Protein AF-A0A957DV00-F1 (afdb_monomer)

Structure (mmCIF, N/CA/C/O backbone):
data_AF-A0A957DV00-F1
#
_entry.id   AF-A0A957DV00-F1
#
loop_
_atom_site.group_PDB
_atom_site.id
_atom_site.type_symbol
_atom_site.label_atom_id
_atom_site.label_alt_id
_atom_site.label_comp_id
_atom_site.label_asym_id
_atom_site.label_entity_id
_atom_site.label_seq_id
_atom_site.pdbx_PDB_ins_code
_atom_site.Cartn_x
_atom_site.Cartn_y
_atom_site.Cartn_z
_atom_site.occupancy
_atom_site.B_iso_or_equiv
_atom_site.auth_seq_id
_atom_site.auth_comp_id
_atom_site.auth_asym_id
_atom_site.auth_atom_id
_atom_site.pdbx_PDB_model_num
ATOM 1 N N . MET A 1 1 ? 14.519 -19.659 -16.130 1.00 46.91 1 MET A N 1
ATOM 2 C CA . MET A 1 1 ? 13.467 -18.635 -16.308 1.00 46.91 1 MET A CA 1
ATOM 3 C C . MET A 1 1 ? 12.427 -19.235 -17.236 1.00 46.91 1 MET A C 1
ATOM 5 O O . MET A 1 1 ? 12.830 -19.784 -18.253 1.00 46.91 1 MET A O 1
ATOM 9 N N . ASN A 1 2 ? 11.148 -19.237 -16.856 1.00 42.72 2 ASN A N 1
ATOM 10 C CA . ASN A 1 2 ? 10.082 -19.739 -17.728 1.00 42.72 2 ASN A CA 1
ATOM 11 C C . ASN A 1 2 ? 9.889 -18.747 -18.874 1.00 42.72 2 ASN A C 1
ATOM 13 O O . ASN A 1 2 ? 9.497 -17.614 -18.618 1.00 42.72 2 ASN A O 1
ATOM 17 N N . ALA A 1 3 ? 10.153 -19.181 -20.106 1.00 54.38 3 ALA A N 1
ATOM 18 C CA . ALA A 1 3 ? 9.879 -18.407 -21.319 1.00 54.38 3 ALA A CA 1
ATOM 19 C C . ALA A 1 3 ? 8.368 -18.190 -21.571 1.00 54.38 3 ALA A C 1
ATOM 21 O O . ALA A 1 3 ? 8.010 -17.445 -22.472 1.00 54.38 3 ALA A O 1
ATOM 22 N N . ASP A 1 4 ? 7.506 -18.803 -20.750 1.00 69.94 4 ASP A N 1
ATOM 23 C CA . ASP A 1 4 ? 6.040 -18.755 -20.848 1.00 69.94 4 ASP A CA 1
ATOM 24 C C . ASP A 1 4 ? 5.375 -17.894 -19.752 1.00 69.94 4 ASP A C 1
ATOM 26 O O . ASP A 1 4 ? 4.168 -17.994 -19.526 1.00 69.94 4 ASP A O 1
ATOM 30 N N . ALA A 1 5 ? 6.133 -17.090 -18.997 1.00 83.44 5 ALA A N 1
ATOM 31 C CA . ALA A 1 5 ? 5.525 -16.219 -17.989 1.00 83.44 5 ALA A CA 1
ATOM 32 C C . ALA A 1 5 ? 4.692 -15.110 -18.671 1.00 83.44 5 ALA A C 1
ATOM 34 O O . ALA A 1 5 ? 5.148 -14.525 -19.650 1.00 83.44 5 ALA A O 1
ATOM 35 N N . PRO A 1 6 ? 3.485 -14.774 -18.185 1.00 94.06 6 PRO A N 1
ATOM 36 C CA . PRO A 1 6 ? 2.673 -13.737 -18.813 1.00 94.06 6 PRO A CA 1
ATOM 37 C C . PRO A 1 6 ? 3.216 -12.334 -18.498 1.00 94.06 6 PRO A C 1
ATOM 39 O O . PRO A 1 6 ? 3.710 -12.073 -17.398 1.00 94.06 6 PRO A O 1
ATOM 42 N N . TYR A 1 7 ? 3.084 -11.397 -19.441 1.00 97.19 7 TYR A N 1
ATOM 43 C CA . TYR A 1 7 ? 3.439 -9.985 -19.221 1.00 97.19 7 TYR A CA 1
ATOM 44 C C . TYR A 1 7 ? 2.451 -9.237 -18.327 1.00 97.19 7 TYR A C 1
ATOM 46 O O . TYR A 1 7 ? 2.812 -8.242 -17.700 1.00 97.19 7 TYR A O 1
ATOM 54 N N . THR A 1 8 ? 1.210 -9.709 -18.255 1.00 97.62 8 THR A N 1
ATOM 55 C CA . THR A 1 8 ? 0.157 -9.126 -17.427 1.00 97.62 8 THR A CA 1
ATOM 56 C C . THR A 1 8 ? -0.581 -10.214 -16.660 1.00 97.62 8 THR A C 1
ATOM 58 O O . THR A 1 8 ? -0.723 -11.337 -17.139 1.00 97.62 8 THR A O 1
ATOM 61 N N . LEU A 1 9 ? -1.045 -9.890 -15.454 1.00 96.94 9 LEU A N 1
ATOM 62 C CA . LEU A 1 9 ? -1.799 -10.814 -14.612 1.00 96.94 9 LEU A CA 1
ATOM 63 C C . LEU A 1 9 ? -2.947 -10.069 -13.904 1.00 96.94 9 LEU A C 1
ATOM 65 O O . LEU A 1 9 ? -2.676 -9.213 -13.057 1.00 96.94 9 LEU A O 1
ATOM 69 N N . PRO A 1 10 ? -4.224 -10.338 -14.241 1.00 96.94 10 PRO A N 1
ATOM 70 C CA . PRO A 1 10 ? -5.378 -9.743 -13.561 1.00 96.94 10 PRO A CA 1
ATOM 71 C C . PRO A 1 10 ? -5.422 -10.106 -12.076 1.00 96.94 10 PRO A C 1
ATOM 73 O O . PRO A 1 10 ? -5.087 -11.236 -11.724 1.00 96.94 10 PRO A O 1
ATOM 76 N N . PHE A 1 11 ? -5.911 -9.215 -11.203 1.00 96.31 11 PHE A N 1
ATOM 77 C CA . PHE A 1 11 ? -5.972 -9.492 -9.754 1.00 96.31 11 PHE A CA 1
ATOM 78 C C . PHE A 1 11 ? -6.722 -10.789 -9.419 1.00 96.31 11 PHE A C 1
ATOM 80 O O . PHE A 1 11 ? -6.305 -11.538 -8.539 1.00 96.31 11 PHE A O 1
ATOM 87 N N . SER A 1 12 ? -7.769 -11.116 -10.180 1.00 93.38 12 SER A N 1
ATOM 88 C CA . SER A 1 12 ? -8.553 -12.350 -10.038 1.00 93.38 12 SER A CA 1
ATOM 89 C C . SER A 1 12 ? -7.800 -13.637 -10.414 1.00 93.38 12 SER A C 1
ATOM 91 O O . SER A 1 12 ? -8.317 -14.734 -10.220 1.00 93.38 12 SER A O 1
ATOM 93 N N . GLN A 1 13 ? -6.597 -13.536 -10.978 1.00 94.31 13 GLN A N 1
ATOM 94 C CA . GLN A 1 13 ? -5.758 -14.674 -11.368 1.00 94.31 13 GLN A CA 1
ATOM 95 C C . GLN A 1 13 ? -4.479 -14.781 -10.532 1.00 94.31 13 GLN A C 1
ATOM 97 O O . GLN A 1 13 ? -3.844 -15.830 -10.543 1.00 94.31 13 GLN A O 1
ATOM 102 N N . ILE A 1 14 ? -4.136 -13.745 -9.762 1.00 94.50 14 ILE A N 1
ATOM 103 C CA . ILE A 1 14 ? -2.966 -13.741 -8.880 1.00 94.50 14 ILE A CA 1
ATOM 104 C C . ILE A 1 14 ? -3.151 -14.773 -7.762 1.00 94.50 14 ILE A C 1
ATOM 106 O O . ILE A 1 14 ? -4.234 -14.908 -7.186 1.00 94.50 14 ILE A O 1
ATOM 110 N N . ARG A 1 15 ? -2.093 -15.521 -7.457 1.00 90.44 15 ARG A N 1
ATOM 111 C CA . ARG A 1 15 ? -1.991 -16.460 -6.335 1.00 90.44 15 ARG A CA 1
ATOM 112 C C . ARG A 1 15 ? -0.770 -16.123 -5.480 1.00 90.44 15 ARG A C 1
ATOM 114 O O . ARG A 1 15 ? 0.134 -15.419 -5.916 1.00 90.44 15 ARG A O 1
ATOM 121 N N . ALA A 1 16 ? -0.693 -16.701 -4.280 1.00 84.62 16 ALA A N 1
ATOM 122 C CA . ALA A 1 16 ? 0.445 -16.508 -3.373 1.00 84.62 16 ALA A CA 1
ATOM 123 C C . ALA A 1 16 ? 1.811 -16.854 -4.011 1.00 84.62 16 ALA A C 1
ATOM 125 O O . ALA A 1 16 ? 2.820 -16.227 -3.698 1.00 84.62 16 ALA A O 1
ATOM 126 N N . ALA A 1 17 ? 1.847 -17.822 -4.936 1.00 87.31 17 ALA A N 1
ATOM 127 C CA . ALA A 1 17 ? 3.063 -18.209 -5.655 1.00 87.31 17 ALA A CA 1
ATOM 128 C C . ALA A 1 17 ? 3.564 -17.142 -6.649 1.00 87.31 17 ALA A C 1
ATOM 130 O O . ALA A 1 17 ? 4.735 -17.166 -7.022 1.00 87.31 17 ALA A O 1
ATOM 131 N N . ASP A 1 18 ? 2.709 -16.195 -7.047 1.00 92.31 18 ASP A N 1
ATOM 132 C CA . ASP A 1 18 ? 3.035 -15.156 -8.026 1.00 92.31 18 ASP A CA 1
ATOM 133 C C . ASP A 1 18 ? 3.725 -13.940 -7.396 1.00 92.31 18 ASP A C 1
ATOM 135 O O . ASP A 1 18 ? 4.068 -13.004 -8.114 1.00 92.31 18 ASP A O 1
ATOM 139 N N . LEU A 1 19 ? 3.985 -13.938 -6.081 1.00 90.25 19 LEU A N 1
ATOM 140 C CA . LEU A 1 19 ? 4.696 -12.855 -5.385 1.00 90.25 19 LEU A CA 1
ATOM 141 C C . LEU A 1 19 ? 5.977 -12.394 -6.126 1.00 90.25 19 LEU A C 1
ATOM 143 O O . LEU A 1 19 ? 6.149 -11.186 -6.300 1.00 90.25 19 LEU A O 1
ATOM 147 N N . PRO A 1 20 ? 6.843 -13.284 -6.665 1.00 90.62 20 PRO A N 1
ATOM 148 C CA . PRO A 1 20 ? 8.018 -12.860 -7.436 1.00 90.62 20 PRO A CA 1
ATOM 149 C C . PRO A 1 20 ? 7.690 -12.213 -8.797 1.00 90.62 20 PRO A C 1
ATOM 151 O O . PRO A 1 20 ? 8.542 -11.546 -9.388 1.00 90.62 20 PRO A O 1
ATOM 154 N N . LEU A 1 21 ? 6.482 -12.434 -9.325 1.00 92.69 21 LEU A N 1
ATOM 155 C CA . LEU A 1 21 ? 5.997 -11.875 -10.589 1.00 92.69 21 LEU A CA 1
ATOM 156 C C . LEU A 1 21 ? 5.260 -10.549 -10.408 1.00 92.69 21 LEU A C 1
ATOM 158 O O . LEU A 1 21 ? 5.370 -9.692 -11.281 1.00 92.69 21 LEU A O 1
ATOM 162 N N . VAL A 1 22 ? 4.522 -10.372 -9.309 1.00 93.06 22 VAL A N 1
ATOM 163 C CA . VAL A 1 22 ? 3.641 -9.206 -9.113 1.00 93.06 22 VAL A CA 1
ATOM 164 C C . VAL A 1 22 ? 4.081 -8.254 -7.995 1.00 93.06 22 VAL A C 1
ATOM 166 O O . VAL A 1 22 ? 3.560 -7.137 -7.904 1.00 93.06 22 VAL A O 1
ATOM 169 N N . GLY A 1 23 ? 5.066 -8.647 -7.185 1.00 90.00 23 GLY A N 1
ATOM 170 C CA . GLY A 1 23 ? 5.528 -7.888 -6.022 1.00 90.00 23 GLY A CA 1
ATOM 171 C C . GLY A 1 23 ? 4.510 -7.853 -4.878 1.00 90.00 23 GLY A C 1
ATOM 172 O O . GLY A 1 23 ? 3.410 -8.400 -4.990 1.00 90.00 23 GLY A O 1
ATOM 173 N N . GLY A 1 24 ? 4.881 -7.204 -3.774 1.00 87.75 24 GLY A N 1
ATOM 174 C CA . GLY A 1 24 ? 4.101 -7.229 -2.531 1.00 87.75 24 GLY A CA 1
ATOM 175 C C . GLY A 1 24 ? 2.702 -6.628 -2.659 1.00 87.75 24 GLY A C 1
ATOM 176 O O . GLY A 1 24 ? 1.701 -7.253 -2.298 1.00 87.75 24 GLY A O 1
ATOM 177 N N . LYS A 1 25 ? 2.590 -5.437 -3.263 1.00 89.31 25 LYS A N 1
ATOM 178 C CA . LYS A 1 25 ? 1.285 -4.769 -3.444 1.00 89.31 25 LYS A CA 1
ATOM 179 C C . LYS A 1 25 ? 0.375 -5.552 -4.381 1.00 89.31 25 LYS A C 1
ATOM 181 O O . LYS A 1 25 ? -0.800 -5.739 -4.074 1.00 89.31 25 LYS A O 1
ATOM 186 N N . GLY A 1 26 ? 0.921 -6.027 -5.502 1.00 92.38 26 GLY A N 1
ATOM 187 C CA . GLY A 1 26 ? 0.190 -6.853 -6.463 1.00 92.38 26 GLY A CA 1
ATOM 188 C C . GLY A 1 26 ? -0.345 -8.142 -5.836 1.00 92.38 26 GLY A C 1
ATOM 189 O O . GLY A 1 26 ? -1.509 -8.486 -6.039 1.00 92.38 26 GLY A O 1
ATOM 190 N N . ALA A 1 27 ? 0.469 -8.813 -5.016 1.00 92.69 27 ALA A N 1
ATOM 191 C CA . ALA A 1 27 ? 0.065 -10.021 -4.302 1.00 92.69 27 ALA A CA 1
ATOM 192 C C . ALA A 1 27 ? -1.053 -9.743 -3.286 1.00 92.69 27 ALA A C 1
ATOM 194 O O . ALA A 1 27 ? -2.057 -10.453 -3.282 1.00 92.69 27 ALA A O 1
ATOM 195 N N . ASN A 1 28 ? -0.933 -8.675 -2.488 1.00 91.75 28 ASN A N 1
ATOM 196 C CA . ASN A 1 28 ? -1.970 -8.289 -1.526 1.00 91.75 28 ASN A CA 1
ATOM 197 C C . ASN A 1 28 ? -3.293 -7.908 -2.213 1.00 91.75 28 ASN A C 1
ATOM 199 O O . ASN A 1 28 ? -4.361 -8.302 -1.750 1.00 91.75 28 ASN A O 1
ATOM 203 N N . LEU A 1 29 ? -3.247 -7.199 -3.345 1.00 94.44 29 LEU A N 1
ATOM 204 C CA . LEU A 1 29 ? -4.439 -6.884 -4.146 1.00 94.44 29 LEU A CA 1
ATOM 205 C C . LEU A 1 29 ? -5.103 -8.138 -4.723 1.00 94.44 29 LEU A C 1
ATOM 207 O O . LEU A 1 29 ? -6.332 -8.252 -4.710 1.00 94.44 29 LEU A O 1
ATOM 211 N N . GLY A 1 30 ? -4.294 -9.085 -5.202 1.00 95.06 30 GLY A N 1
ATOM 212 C CA . GLY A 1 30 ? -4.757 -10.392 -5.652 1.00 95.06 30 GLY A CA 1
ATOM 213 C C . GLY A 1 30 ? -5.459 -11.170 -4.542 1.00 95.06 30 GLY A C 1
ATOM 214 O O . GLY A 1 30 ? -6.580 -11.639 -4.737 1.00 95.06 30 GLY A O 1
ATOM 215 N N . GLU A 1 31 ? -4.838 -11.252 -3.366 1.00 94.38 31 GLU A N 1
ATOM 216 C CA . GLU A 1 31 ? -5.385 -11.933 -2.189 1.00 94.38 31 GLU A CA 1
ATOM 217 C C . GLU A 1 31 ? -6.718 -11.316 -1.744 1.00 94.38 31 GLU A C 1
ATOM 219 O O . GLU A 1 31 ? -7.719 -12.023 -1.616 1.00 94.38 31 GLU A O 1
ATOM 224 N N . MET A 1 32 ? -6.778 -9.986 -1.603 1.00 94.44 32 MET A N 1
ATOM 225 C CA . MET A 1 32 ? -8.014 -9.295 -1.226 1.00 94.44 32 MET A CA 1
ATOM 226 C C . MET A 1 32 ?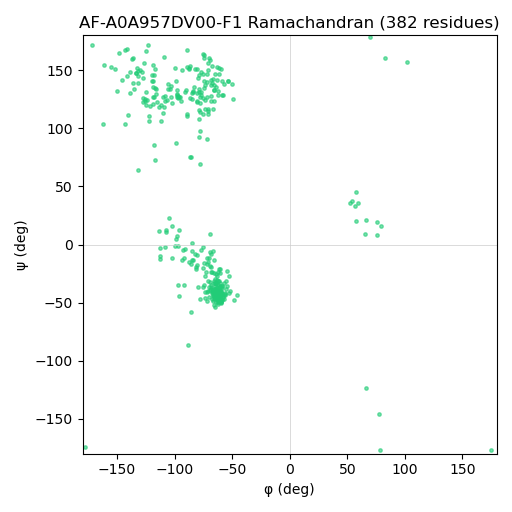 -9.142 -9.514 -2.244 1.00 94.44 32 MET A C 1
ATOM 228 O O . MET A 1 32 ? -10.298 -9.700 -1.858 1.00 94.44 32 MET A O 1
ATOM 232 N N . SER A 1 33 ? -8.812 -9.524 -3.540 1.00 94.69 33 SER A N 1
ATOM 233 C CA . SER A 1 33 ? -9.787 -9.774 -4.609 1.00 94.69 33 SER A CA 1
ATOM 234 C C . SER A 1 33 ? -10.361 -11.195 -4.534 1.00 94.69 33 SER A C 1
ATOM 236 O O . SER A 1 33 ? -11.560 -11.383 -4.731 1.00 94.69 33 SER A O 1
ATOM 238 N N . HIS A 1 34 ? -9.540 -12.196 -4.199 1.00 93.56 34 HIS A N 1
ATOM 239 C CA . HIS A 1 34 ? -9.991 -13.583 -4.009 1.00 93.56 34 HIS A CA 1
ATOM 240 C C . HIS A 1 34 ? -10.835 -13.775 -2.758 1.00 93.56 34 HIS A C 1
ATOM 242 O O . HIS A 1 34 ? -11.793 -14.547 -2.776 1.00 93.56 34 HIS A O 1
ATOM 248 N N . ALA A 1 35 ? -10.497 -13.058 -1.689 1.00 93.81 35 ALA A N 1
ATOM 249 C CA . ALA A 1 35 ? -11.264 -13.056 -0.452 1.00 93.81 35 ALA A CA 1
ATOM 250 C C . ALA A 1 35 ? -12.639 -12.367 -0.598 1.00 93.81 35 ALA A C 1
ATOM 252 O O . ALA A 1 35 ? -13.454 -12.422 0.320 1.00 93.81 35 ALA A O 1
ATOM 253 N N . GLY A 1 36 ? -12.926 -11.747 -1.751 1.00 94.88 36 GLY A N 1
ATOM 254 C CA . GLY A 1 36 ? -14.208 -11.102 -2.038 1.00 94.88 36 GLY A CA 1
ATOM 255 C C . GLY A 1 36 ? -14.355 -9.714 -1.416 1.00 94.88 36 GLY A C 1
ATOM 256 O O . GLY A 1 36 ? -15.471 -9.198 -1.327 1.00 94.88 36 GLY A O 1
ATOM 257 N N . PHE A 1 37 ? -13.252 -9.098 -0.985 1.00 96.31 37 PHE A N 1
ATOM 258 C CA . PHE A 1 37 ? -13.261 -7.721 -0.501 1.00 96.31 37 PHE A CA 1
ATOM 259 C C . PHE A 1 37 ? -13.489 -6.723 -1.654 1.00 96.31 37 PHE A C 1
ATOM 261 O O . PHE A 1 37 ? -13.201 -7.040 -2.811 1.00 96.31 37 PHE A O 1
ATOM 268 N N . PRO A 1 38 ? -13.994 -5.502 -1.376 1.00 95.62 38 PRO A N 1
ATOM 269 C CA . PRO A 1 38 ? -14.353 -4.532 -2.412 1.00 95.62 38 PRO A CA 1
ATOM 270 C C . PRO A 1 38 ? -13.117 -3.824 -2.993 1.00 95.62 38 PRO A C 1
ATOM 272 O O . PRO A 1 38 ? -12.889 -2.635 -2.772 1.00 95.62 38 PRO A O 1
ATOM 275 N N . VAL A 1 39 ? -12.298 -4.561 -3.736 1.00 96.50 39 VAL A N 1
ATOM 276 C CA . VAL A 1 39 ? -11.105 -4.048 -4.417 1.00 96.50 39 VAL A CA 1
ATOM 277 C C . VAL A 1 39 ? -11.485 -3.592 -5.832 1.00 96.50 39 VAL A C 1
ATOM 279 O O . VAL A 1 39 ? -12.149 -4.344 -6.550 1.00 96.50 39 VAL A O 1
ATOM 282 N N . PRO A 1 40 ? -11.085 -2.387 -6.276 1.00 96.31 40 PRO A N 1
ATOM 283 C CA . PRO A 1 40 ? -11.247 -1.978 -7.667 1.00 96.31 40 PRO A CA 1
ATOM 284 C C . PRO A 1 40 ? -10.531 -2.938 -8.622 1.00 96.31 40 PRO A C 1
ATOM 286 O O . PRO A 1 40 ? -9.420 -3.393 -8.339 1.00 96.31 40 PRO A O 1
ATOM 289 N N . ALA A 1 41 ? -11.156 -3.217 -9.766 1.00 96.12 41 ALA A N 1
ATOM 290 C CA . ALA A 1 41 ? -10.599 -4.116 -10.768 1.00 96.12 41 ALA A CA 1
ATOM 291 C C . ALA A 1 41 ? -9.244 -3.614 -11.288 1.00 96.12 41 ALA A C 1
ATOM 293 O O . ALA A 1 41 ? -8.972 -2.414 -11.323 1.00 96.12 41 ALA A O 1
ATOM 294 N N . GLY A 1 42 ? -8.381 -4.534 -11.702 1.00 97.25 42 GLY A N 1
ATOM 295 C CA . GLY A 1 42 ? -7.048 -4.191 -12.167 1.00 97.25 42 GLY A CA 1
ATOM 296 C C . GLY A 1 42 ? -6.195 -5.412 -12.464 1.00 97.25 42 GLY A C 1
ATOM 297 O O . GLY A 1 42 ? -6.645 -6.561 -12.389 1.00 97.25 42 GLY A O 1
ATOM 298 N N . PHE A 1 43 ? -4.948 -5.145 -12.824 1.00 97.88 43 PHE A N 1
ATOM 299 C CA . PHE A 1 43 ? -3.955 -6.147 -13.172 1.00 97.88 43 PHE A CA 1
ATOM 300 C C . PHE A 1 43 ? -2.552 -5.675 -12.794 1.00 97.88 43 PHE A C 1
ATOM 302 O O . PHE A 1 43 ? -2.318 -4.497 -12.532 1.00 97.88 43 PHE A O 1
ATOM 309 N N . CYS A 1 44 ? -1.606 -6.605 -12.765 1.00 97.81 44 CYS A N 1
ATOM 310 C CA . CYS A 1 44 ? -0.188 -6.304 -12.629 1.00 97.81 44 CYS A CA 1
ATOM 311 C C . CYS A 1 44 ? 0.507 -6.495 -13.975 1.00 97.81 44 CYS A C 1
ATOM 313 O O . CYS A 1 44 ? 0.319 -7.523 -14.620 1.00 97.81 44 CYS A O 1
ATOM 315 N N . VAL A 1 45 ? 1.336 -5.537 -14.372 1.00 98.00 45 VAL A N 1
ATOM 316 C CA . VAL A 1 45 ? 2.390 -5.718 -15.370 1.00 98.00 45 VAL A CA 1
ATOM 317 C C . VAL A 1 45 ? 3.553 -6.401 -14.662 1.00 98.00 45 VAL A C 1
ATOM 319 O O . VAL A 1 45 ? 4.107 -5.857 -13.706 1.00 98.00 45 VAL A O 1
ATOM 322 N N . THR A 1 46 ? 3.874 -7.621 -15.073 1.00 97.12 46 THR A N 1
ATOM 323 C CA . THR A 1 46 ? 4.724 -8.520 -14.288 1.00 97.12 46 THR A CA 1
ATOM 324 C C . THR A 1 46 ? 6.198 -8.117 -14.329 1.00 97.12 46 THR A C 1
ATOM 326 O O . THR A 1 46 ? 6.666 -7.417 -15.229 1.00 97.12 46 THR A O 1
ATOM 329 N N . THR A 1 47 ? 6.983 -8.639 -13.386 1.00 94.56 47 THR A N 1
ATOM 330 C CA . THR A 1 47 ? 8.446 -8.495 -13.399 1.00 94.56 47 THR A CA 1
ATOM 331 C C . THR A 1 47 ? 9.096 -9.106 -14.642 1.00 94.56 47 THR A C 1
ATOM 333 O O . THR A 1 47 ? 10.204 -8.714 -15.003 1.00 94.56 47 THR A O 1
ATOM 336 N N . HIS A 1 48 ? 8.424 -10.039 -15.327 1.00 95.19 48 HIS A N 1
ATOM 337 C CA . HIS A 1 48 ? 8.890 -10.555 -16.612 1.00 95.19 48 HIS A CA 1
ATOM 338 C C . HIS A 1 48 ? 8.850 -9.479 -17.703 1.00 95.19 48 HIS A C 1
ATOM 340 O O . HIS A 1 48 ? 9.847 -9.307 -18.398 1.00 95.19 48 HIS A O 1
ATOM 346 N N . ALA A 1 49 ? 7.766 -8.698 -17.785 1.00 96.56 49 ALA A N 1
ATOM 347 C CA . ALA A 1 49 ? 7.679 -7.569 -18.712 1.00 96.56 49 ALA A CA 1
ATOM 348 C C . ALA A 1 49 ? 8.780 -6.533 -18.444 1.00 96.56 49 ALA A C 1
ATOM 350 O O . ALA A 1 49 ? 9.425 -6.064 -19.377 1.00 96.56 49 ALA A O 1
ATOM 351 N N . PHE A 1 50 ? 9.058 -6.230 -17.171 1.00 95.25 50 PHE A N 1
ATOM 352 C CA . PHE A 1 50 ? 10.172 -5.351 -16.804 1.00 95.25 50 PHE A CA 1
ATOM 353 C C . PHE A 1 50 ? 11.526 -5.889 -17.285 1.00 95.25 50 PHE A C 1
ATOM 355 O O . PHE A 1 50 ? 12.309 -5.145 -17.871 1.00 95.25 50 PHE A O 1
ATOM 362 N N . ARG A 1 51 ? 11.808 -7.179 -17.060 1.00 93.69 51 ARG A N 1
ATOM 363 C CA . ARG A 1 51 ? 13.073 -7.803 -17.480 1.00 93.69 51 ARG A CA 1
ATOM 364 C C . ARG A 1 51 ? 13.260 -7.742 -18.992 1.00 93.69 51 ARG A C 1
ATOM 366 O O . ARG A 1 51 ? 14.343 -7.382 -19.439 1.00 93.69 51 ARG A O 1
ATOM 373 N N . ASP A 1 52 ? 12.216 -8.031 -19.760 1.00 95.06 52 ASP A N 1
ATOM 374 C CA . ASP A 1 52 ? 12.267 -7.977 -21.223 1.00 95.06 52 ASP A CA 1
ATOM 375 C C . ASP A 1 52 ? 12.407 -6.535 -21.736 1.00 95.06 52 ASP A C 1
ATOM 377 O O . ASP A 1 52 ? 13.183 -6.274 -22.658 1.00 95.06 52 ASP A O 1
ATOM 381 N N . PHE A 1 53 ? 11.732 -5.574 -21.095 1.00 95.62 53 PHE A N 1
ATOM 382 C CA . PHE A 1 53 ? 11.904 -4.148 -21.374 1.00 95.62 53 PHE A CA 1
ATOM 383 C C . PHE A 1 53 ? 13.350 -3.694 -21.128 1.00 95.62 53 PHE A C 1
ATOM 385 O O . PHE A 1 53 ? 13.979 -3.129 -22.021 1.00 95.62 53 PHE A O 1
ATOM 392 N N . VAL A 1 54 ? 13.925 -4.003 -19.965 1.00 93.75 54 VAL A N 1
ATOM 393 C CA . VAL A 1 54 ? 15.318 -3.659 -19.635 1.00 93.75 54 VAL A CA 1
ATOM 394 C C . VAL A 1 54 ? 16.308 -4.364 -20.563 1.00 93.75 54 VAL A C 1
ATOM 396 O O . VAL A 1 54 ? 17.269 -3.742 -21.013 1.00 93.75 54 VAL A O 1
ATOM 399 N N . ALA A 1 55 ? 16.066 -5.634 -20.897 1.00 92.69 55 ALA A N 1
ATOM 400 C CA . ALA A 1 55 ? 16.907 -6.400 -21.815 1.00 92.69 55 ALA A CA 1
ATOM 401 C C . ALA A 1 55 ? 16.906 -5.836 -23.244 1.00 92.69 55 ALA A C 1
ATOM 403 O O . ALA A 1 55 ? 17.886 -6.017 -23.969 1.00 92.69 55 ALA A O 1
ATOM 404 N N . SER A 1 56 ? 15.843 -5.129 -23.643 1.00 93.56 56 SE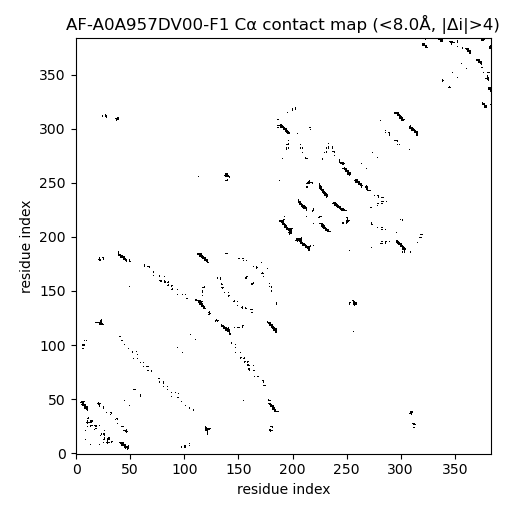R A N 1
ATOM 405 C CA . SER A 1 56 ? 15.789 -4.424 -24.928 1.00 93.56 56 SER A CA 1
ATOM 406 C C . SER A 1 56 ? 16.689 -3.180 -24.984 1.00 93.56 56 SER A C 1
ATOM 408 O O . SER A 1 56 ? 17.033 -2.716 -26.072 1.00 93.56 56 SER A O 1
ATOM 410 N N . CYS A 1 57 ? 17.145 -2.667 -23.835 1.00 93.81 57 CYS A N 1
ATOM 411 C CA . CYS A 1 57 ? 18.100 -1.569 -23.773 1.00 93.81 57 CYS A CA 1
ATOM 412 C C . CYS A 1 57 ? 19.545 -2.085 -23.785 1.00 93.81 57 CYS A C 1
ATOM 414 O O . CYS A 1 57 ? 20.056 -2.624 -22.801 1.00 93.81 57 CYS A O 1
ATOM 416 N N . SER A 1 58 ? 20.261 -1.844 -24.885 1.00 91.44 58 SER A N 1
ATOM 417 C CA . SER A 1 58 ? 21.652 -2.284 -25.053 1.00 91.44 58 SER A CA 1
ATOM 418 C C . SER A 1 58 ? 22.631 -1.674 -24.040 1.00 91.44 58 SER A C 1
ATOM 420 O O . SER A 1 58 ? 23.686 -2.253 -23.785 1.00 91.44 58 SER A O 1
ATOM 422 N N . GLN A 1 59 ? 22.301 -0.511 -23.471 1.00 92.81 59 GLN A N 1
ATOM 423 C CA . GLN A 1 59 ? 23.161 0.237 -22.546 1.00 92.81 59 GLN A CA 1
ATOM 424 C C . GLN A 1 59 ? 23.022 -0.229 -21.087 1.00 92.81 59 GLN A C 1
ATOM 426 O O . GLN A 1 59 ? 23.915 0.021 -20.279 1.00 92.81 59 GLN A O 1
ATOM 431 N N . MET A 1 60 ? 21.964 -0.974 -20.736 1.00 92.25 60 MET A N 1
ATOM 432 C CA . MET A 1 60 ? 21.677 -1.327 -19.335 1.00 92.25 60 MET A CA 1
ATOM 433 C C . MET A 1 60 ? 22.782 -2.138 -18.663 1.00 92.25 60 MET A C 1
ATOM 435 O O . MET A 1 60 ? 23.101 -1.888 -17.505 1.00 92.25 60 MET A O 1
ATOM 439 N N . LYS A 1 61 ? 23.444 -3.043 -19.391 1.00 91.56 61 LYS A N 1
ATOM 440 C CA . LYS A 1 61 ? 24.586 -3.801 -18.849 1.00 91.56 61 LYS A CA 1
ATOM 441 C C . LYS A 1 61 ? 25.749 -2.897 -18.434 1.00 91.56 61 LYS A C 1
ATOM 443 O O . LYS A 1 61 ? 26.417 -3.175 -17.444 1.00 91.56 61 LYS A O 1
ATOM 448 N N . GLN A 1 62 ? 25.992 -1.819 -19.182 1.00 92.69 62 GLN A N 1
ATOM 449 C CA . GLN A 1 62 ? 27.032 -0.845 -18.847 1.00 92.69 62 GLN A CA 1
ATOM 450 C C . GLN A 1 62 ? 26.629 -0.020 -17.626 1.00 92.69 62 GLN A C 1
ATOM 452 O O . GLN A 1 62 ? 27.459 0.212 -16.753 1.00 92.69 62 GLN A O 1
ATOM 457 N N . PHE A 1 63 ? 25.355 0.363 -17.533 1.00 93.56 63 PHE A N 1
ATOM 458 C CA . PHE A 1 63 ? 24.832 1.077 -16.374 1.00 93.56 63 PHE A CA 1
ATOM 459 C C . PHE A 1 63 ? 24.895 0.251 -15.087 1.00 93.56 63 PHE A C 1
ATOM 461 O O . PHE A 1 63 ? 25.335 0.777 -14.069 1.00 93.56 63 PHE A O 1
ATOM 468 N N . TYR A 1 64 ? 24.536 -1.036 -15.124 1.00 92.12 64 TYR A N 1
ATOM 469 C CA . TYR A 1 64 ? 24.676 -1.917 -13.961 1.00 92.12 64 TYR A CA 1
ATOM 470 C C . TYR A 1 64 ? 26.132 -2.028 -13.508 1.00 92.12 64 TYR A C 1
ATOM 472 O O . TYR A 1 64 ? 26.428 -1.755 -12.349 1.00 92.12 64 TYR A O 1
ATOM 480 N N . ALA A 1 65 ? 27.054 -2.290 -14.439 1.00 90.69 65 ALA A N 1
ATOM 481 C CA . ALA A 1 65 ? 28.478 -2.335 -14.124 1.00 90.69 65 ALA A CA 1
ATOM 482 C C . ALA A 1 65 ? 29.003 -0.997 -13.575 1.00 90.69 65 ALA A C 1
ATOM 484 O O . ALA A 1 65 ? 29.878 -0.985 -12.712 1.00 90.69 65 ALA A O 1
ATOM 485 N N . ALA A 1 66 ? 28.493 0.138 -14.061 1.00 90.44 66 ALA A N 1
ATOM 486 C CA . ALA A 1 66 ? 28.852 1.442 -13.522 1.00 90.44 66 ALA A CA 1
ATOM 487 C C . ALA A 1 66 ? 28.356 1.595 -12.077 1.00 90.44 66 ALA A C 1
ATOM 489 O O . ALA A 1 66 ? 29.143 1.975 -11.220 1.00 90.44 66 ALA A O 1
ATOM 490 N N . LEU A 1 67 ? 27.099 1.241 -11.794 1.00 89.19 67 LEU A N 1
ATOM 491 C CA . LEU A 1 67 ? 26.518 1.318 -10.450 1.00 89.19 67 LEU A CA 1
ATOM 492 C C . LEU A 1 67 ? 27.216 0.402 -9.433 1.00 89.19 67 LEU A C 1
ATOM 494 O O . LEU A 1 67 ? 27.459 0.831 -8.306 1.00 89.19 67 LEU A O 1
ATOM 498 N N . ASP A 1 68 ? 27.585 -0.816 -9.834 1.00 86.50 68 ASP A N 1
ATOM 499 C CA . ASP A 1 68 ? 28.253 -1.791 -8.959 1.00 86.50 68 ASP A CA 1
ATOM 500 C C . ASP A 1 68 ? 29.686 -1.370 -8.576 1.00 86.50 68 ASP A C 1
ATOM 502 O O . ASP A 1 68 ? 30.212 -1.797 -7.550 1.00 86.50 68 ASP A O 1
ATOM 506 N N . ASN A 1 69 ? 30.328 -0.516 -9.383 1.00 86.25 69 ASN A N 1
ATOM 507 C CA . ASN A 1 69 ? 31.689 -0.022 -9.139 1.00 86.25 69 ASN A CA 1
ATOM 508 C C . ASN A 1 69 ? 31.738 1.308 -8.364 1.00 86.25 69 ASN A C 1
ATOM 510 O O . ASN A 1 69 ? 32.828 1.794 -8.049 1.00 86.25 69 ASN A O 1
ATOM 514 N N . ILE A 1 70 ? 30.590 1.923 -8.073 1.00 85.44 70 ILE A N 1
ATOM 515 C CA . ILE A 1 70 ? 30.520 3.192 -7.342 1.00 85.44 70 ILE A CA 1
ATOM 516 C C . ILE A 1 70 ? 30.597 2.936 -5.838 1.00 85.44 70 ILE A C 1
ATOM 518 O O . ILE A 1 70 ? 29.910 2.072 -5.297 1.00 85.44 70 ILE A O 1
ATOM 522 N N . SER A 1 71 ? 31.405 3.741 -5.144 1.00 80.69 71 SER A N 1
ATOM 523 C CA . SER A 1 71 ? 31.385 3.775 -3.681 1.00 80.69 71 SER A CA 1
ATOM 524 C C . SER A 1 71 ? 30.025 4.284 -3.180 1.00 80.69 71 SER A C 1
ATOM 526 O O . SER A 1 71 ? 29.580 5.322 -3.675 1.00 80.69 71 SER A O 1
ATOM 528 N N . PRO A 1 72 ? 29.401 3.662 -2.160 1.00 75.06 72 PRO A N 1
ATOM 529 C CA . PRO A 1 72 ? 28.138 4.135 -1.578 1.00 75.06 72 PRO A CA 1
ATOM 530 C C . PRO A 1 72 ? 28.154 5.603 -1.111 1.00 75.06 72 PRO A C 1
ATOM 532 O O . PRO A 1 72 ? 27.102 6.236 -1.025 1.00 75.06 72 PRO A O 1
ATOM 535 N N . ASP A 1 73 ? 29.339 6.154 -0.828 1.00 81.94 73 ASP A N 1
ATOM 536 C CA . ASP A 1 73 ? 29.522 7.543 -0.392 1.00 81.94 73 ASP A CA 1
ATOM 537 C C . ASP A 1 73 ? 29.608 8.551 -1.557 1.00 81.94 73 ASP A C 1
ATOM 539 O O . ASP A 1 73 ? 29.504 9.762 -1.342 1.00 81.94 73 ASP A O 1
ATOM 543 N N . ASP A 1 74 ? 29.776 8.091 -2.804 1.00 85.56 74 ASP A N 1
ATOM 544 C CA . ASP A 1 74 ? 29.829 8.963 -3.984 1.00 85.56 74 ASP A CA 1
ATOM 545 C C . ASP A 1 74 ? 28.422 9.262 -4.520 1.00 85.56 74 ASP A C 1
ATOM 547 O O . ASP A 1 74 ? 27.944 8.755 -5.544 1.00 85.56 74 ASP A O 1
ATOM 551 N N . LEU A 1 75 ? 27.742 10.140 -3.785 1.00 86.88 75 LEU A N 1
ATOM 552 C CA . LEU A 1 75 ? 26.381 10.564 -4.088 1.00 86.88 75 LEU A CA 1
ATOM 553 C C . LEU A 1 75 ? 26.283 11.313 -5.423 1.00 86.88 75 LEU A C 1
ATOM 555 O O . LEU A 1 75 ? 25.264 11.213 -6.100 1.00 86.88 75 LEU A O 1
ATOM 559 N N . LEU A 1 76 ? 27.303 12.081 -5.817 1.00 88.56 76 LEU A N 1
ATOM 560 C CA . LEU A 1 76 ? 27.243 12.895 -7.036 1.00 88.56 76 LEU A CA 1
ATOM 561 C C . LEU A 1 76 ? 27.277 12.020 -8.289 1.00 88.56 76 LEU A C 1
ATOM 563 O O . LEU A 1 76 ? 26.455 12.207 -9.189 1.00 88.56 76 LEU A O 1
ATOM 567 N N . THR A 1 77 ? 28.178 11.039 -8.323 1.00 88.44 77 THR A N 1
ATOM 568 C CA . THR A 1 77 ? 28.276 10.091 -9.436 1.00 88.44 77 THR A CA 1
ATOM 569 C C . THR A 1 77 ? 27.041 9.193 -9.499 1.00 88.44 77 THR A C 1
ATOM 571 O O . THR A 1 77 ? 26.479 9.004 -10.579 1.00 88.44 77 THR A O 1
ATOM 574 N N . THR A 1 78 ? 26.545 8.735 -8.343 1.00 88.56 78 THR A N 1
ATOM 575 C CA . THR A 1 78 ? 25.301 7.952 -8.244 1.00 88.56 78 THR A CA 1
ATOM 576 C C . THR A 1 78 ? 24.106 8.697 -8.837 1.00 88.56 78 THR A C 1
ATOM 578 O O . THR A 1 78 ? 23.362 8.136 -9.639 1.00 88.56 78 THR A O 1
ATOM 581 N N . ARG A 1 79 ? 23.941 9.982 -8.494 1.00 90.62 79 ARG A N 1
ATOM 582 C CA . ARG A 1 79 ? 22.872 10.834 -9.040 1.00 90.62 79 ARG A CA 1
ATOM 583 C C . ARG A 1 79 ? 22.968 10.986 -10.550 1.00 90.62 79 ARG A C 1
ATOM 585 O O . ARG A 1 79 ? 21.959 10.877 -11.238 1.00 90.62 79 ARG A O 1
ATOM 592 N N . LYS A 1 80 ? 24.176 11.235 -11.063 1.00 92.88 80 LYS A N 1
ATOM 593 C CA . LYS A 1 80 ? 24.406 11.424 -12.497 1.00 92.88 80 LYS A CA 1
ATOM 594 C C . LYS A 1 80 ? 24.042 10.167 -13.289 1.00 92.88 80 LYS A C 1
ATOM 596 O O . LYS A 1 80 ? 23.287 10.258 -14.247 1.00 92.88 80 LYS A O 1
ATOM 601 N N . ILE A 1 81 ? 24.528 9.005 -12.856 1.00 92.25 81 ILE A N 1
ATOM 602 C CA . ILE A 1 81 ? 24.240 7.731 -13.527 1.00 92.25 81 ILE A CA 1
ATOM 603 C C . ILE A 1 81 ? 22.765 7.357 -13.378 1.00 92.25 81 ILE A C 1
ATOM 605 O O . ILE A 1 81 ? 22.149 6.926 -14.346 1.00 92.25 81 ILE A O 1
ATOM 609 N N . GLY A 1 82 ? 22.171 7.569 -12.200 1.00 92.31 82 GLY A N 1
ATOM 610 C CA . GLY A 1 82 ? 20.737 7.371 -11.999 1.00 92.31 82 GLY A CA 1
ATOM 611 C C . GLY A 1 82 ? 19.897 8.205 -12.968 1.00 92.31 82 GLY A C 1
ATOM 612 O O . GLY A 1 82 ? 18.959 7.684 -13.564 1.00 92.31 82 GLY A O 1
ATOM 613 N N . GLU A 1 83 ? 20.254 9.473 -13.175 1.00 93.44 83 GLU A N 1
ATOM 614 C CA . GLU A 1 83 ? 19.584 10.352 -14.139 1.00 93.44 83 GLU A CA 1
ATOM 615 C C . GLU A 1 83 ? 19.764 9.877 -15.589 1.00 93.44 83 GLU A C 1
ATOM 617 O O . GLU A 1 83 ? 18.781 9.788 -16.321 1.00 93.44 83 GLU A O 1
ATOM 622 N N . GLU A 1 84 ? 20.981 9.501 -15.990 1.00 94.75 84 GLU A N 1
ATOM 623 C CA . GLU A 1 84 ? 21.260 8.961 -17.330 1.00 94.75 84 GLU A CA 1
ATOM 624 C C . GLU A 1 84 ? 20.463 7.675 -17.610 1.00 94.75 84 GLU A C 1
ATOM 626 O O . GLU A 1 84 ? 19.887 7.521 -18.691 1.00 94.75 84 GLU A O 1
ATOM 631 N N . ILE A 1 85 ? 20.359 6.774 -16.624 1.00 94.00 85 ILE A N 1
ATOM 632 C CA . ILE A 1 85 ? 19.536 5.562 -16.728 1.00 94.00 85 ILE A CA 1
ATOM 633 C C . ILE A 1 85 ? 18.065 5.933 -16.903 1.00 94.00 85 ILE A C 1
ATOM 635 O O . ILE A 1 85 ? 17.411 5.417 -17.808 1.00 94.00 85 ILE A O 1
ATOM 639 N N . ARG A 1 86 ? 17.533 6.823 -16.055 1.00 93.75 86 ARG A N 1
ATOM 640 C CA . ARG A 1 86 ? 16.124 7.234 -16.120 1.00 93.75 86 ARG A CA 1
ATOM 641 C C . ARG A 1 86 ? 15.790 7.839 -17.479 1.00 93.75 86 ARG A C 1
ATOM 643 O O . ARG A 1 86 ? 14.822 7.405 -18.091 1.00 93.75 86 ARG A O 1
ATOM 650 N N . GLN A 1 87 ? 16.609 8.763 -17.983 1.00 94.31 87 GLN A N 1
ATOM 651 C CA . GLN A 1 87 ? 16.428 9.358 -19.313 1.00 94.31 87 GLN A CA 1
ATOM 652 C C . GLN A 1 87 ? 16.440 8.292 -20.413 1.00 94.31 87 GLN A C 1
ATOM 654 O O . GLN A 1 87 ? 15.515 8.227 -21.219 1.00 94.31 87 GLN A O 1
ATOM 659 N N . THR A 1 88 ? 17.417 7.381 -20.378 1.00 95.38 88 THR A N 1
ATOM 660 C CA . THR A 1 88 ? 17.509 6.284 -21.352 1.00 95.38 88 THR A CA 1
ATOM 661 C C . THR A 1 88 ? 16.264 5.395 -21.331 1.00 95.38 88 THR A C 1
ATOM 663 O O . THR A 1 88 ? 15.740 5.035 -22.382 1.00 95.38 88 THR A O 1
ATOM 666 N N . LEU A 1 89 ? 15.765 5.041 -20.143 1.00 93.69 89 LEU A N 1
ATOM 667 C CA . LEU A 1 89 ? 14.562 4.219 -19.995 1.00 93.69 89 LEU A CA 1
ATOM 668 C C . LEU A 1 89 ? 13.282 4.971 -20.376 1.00 93.69 89 LEU A C 1
ATOM 670 O O . LEU A 1 89 ? 12.349 4.342 -20.866 1.00 93.69 89 LEU A O 1
ATOM 674 N N . HIS A 1 90 ? 13.217 6.290 -20.182 1.00 93.44 90 HIS A N 1
ATOM 675 C CA . HIS A 1 90 ? 12.089 7.100 -20.640 1.00 93.44 90 HIS A CA 1
ATOM 676 C C . HIS A 1 90 ? 12.006 7.148 -22.168 1.00 93.44 90 HIS A C 1
ATOM 678 O O . HIS A 1 90 ? 10.909 7.020 -22.712 1.00 93.44 90 HIS A O 1
ATOM 684 N N . ASP A 1 91 ? 13.141 7.254 -22.857 1.00 93.12 91 ASP A N 1
ATOM 685 C CA . ASP A 1 91 ? 13.189 7.323 -24.323 1.00 93.12 91 ASP A CA 1
ATOM 686 C C . ASP A 1 91 ? 13.069 5.947 -24.999 1.00 93.12 91 ASP A C 1
ATOM 688 O O . ASP A 1 91 ? 12.738 5.854 -26.185 1.00 93.12 91 ASP A O 1
ATOM 692 N N . LEU A 1 92 ? 13.298 4.863 -24.253 1.00 94.38 92 LEU A N 1
ATOM 693 C CA . LEU A 1 92 ? 13.203 3.502 -24.768 1.00 94.38 92 LEU A CA 1
ATOM 694 C C . LEU A 1 92 ? 11.740 3.133 -25.092 1.00 94.38 92 LEU A C 1
ATOM 696 O O . LEU A 1 92 ? 10.877 3.176 -24.207 1.00 94.38 92 LEU A O 1
ATOM 700 N N . PRO A 1 93 ? 11.427 2.722 -26.336 1.00 94.50 93 PRO A N 1
ATOM 701 C CA . PRO A 1 93 ? 10.095 2.244 -26.673 1.00 94.50 93 PRO A CA 1
ATOM 702 C C . PRO A 1 93 ? 9.806 0.920 -25.961 1.00 94.50 93 PRO A C 1
ATOM 704 O O . PRO A 1 93 ? 10.650 0.026 -25.910 1.00 94.50 93 PRO A O 1
ATOM 707 N N . ILE A 1 94 ? 8.584 0.769 -25.447 1.00 96.06 94 ILE A N 1
ATOM 708 C CA . ILE A 1 94 ? 8.136 -0.507 -24.881 1.00 96.06 94 ILE A CA 1
ATOM 709 C C . ILE A 1 94 ? 8.003 -1.530 -26.023 1.00 96.06 94 ILE A C 1
ATOM 711 O O . ILE A 1 94 ? 7.320 -1.228 -27.005 1.00 96.06 94 ILE A O 1
ATOM 715 N N . PRO A 1 95 ? 8.611 -2.730 -25.915 1.00 97.12 95 PRO A N 1
ATOM 716 C CA . PRO A 1 95 ? 8.453 -3.791 -26.905 1.00 97.12 95 PRO A CA 1
ATOM 717 C C . PRO A 1 95 ? 6.983 -4.072 -27.242 1.00 97.12 95 PRO A C 1
ATOM 719 O O . PRO A 1 95 ? 6.137 -4.153 -26.350 1.00 97.12 95 PRO A O 1
ATOM 722 N N . GLU A 1 96 ? 6.686 -4.274 -28.529 1.00 96.62 96 GLU A N 1
ATOM 723 C CA . GLU A 1 96 ? 5.316 -4.419 -29.049 1.00 96.62 96 GLU A CA 1
ATOM 724 C C . GLU A 1 96 ? 4.525 -5.531 -28.346 1.00 96.62 96 GLU A C 1
ATOM 726 O O . GLU A 1 96 ? 3.347 -5.351 -28.040 1.00 96.62 96 GLU A O 1
ATOM 731 N N . ALA A 1 97 ? 5.175 -6.652 -28.021 1.00 96.62 97 ALA A N 1
ATOM 732 C CA . ALA A 1 97 ? 4.543 -7.762 -27.311 1.00 96.62 97 ALA A CA 1
ATOM 733 C C . ALA A 1 97 ? 4.053 -7.359 -25.906 1.00 96.62 97 ALA A C 1
ATOM 735 O O . ALA A 1 97 ? 2.949 -7.727 -25.503 1.00 96.62 97 ALA A O 1
ATOM 736 N N . ILE A 1 98 ? 4.840 -6.553 -25.184 1.00 97.19 98 ILE A N 1
ATOM 737 C CA . ILE A 1 98 ? 4.477 -6.046 -23.856 1.00 97.19 98 ILE A CA 1
ATOM 738 C C . ILE A 1 98 ? 3.366 -5.005 -23.987 1.00 97.19 98 ILE A C 1
ATOM 740 O O . ILE A 1 98 ? 2.351 -5.109 -23.300 1.00 97.19 98 ILE A O 1
ATOM 744 N N . ALA A 1 99 ? 3.526 -4.030 -24.889 1.00 97.50 99 ALA A N 1
ATOM 745 C CA . ALA A 1 99 ? 2.529 -2.983 -25.111 1.00 97.50 99 ALA A CA 1
ATOM 746 C C . ALA A 1 99 ? 1.165 -3.580 -25.497 1.00 97.50 99 ALA A C 1
ATOM 748 O O . ALA A 1 99 ? 0.145 -3.226 -24.912 1.00 97.50 99 ALA A O 1
ATOM 749 N N . THR A 1 100 ? 1.163 -4.566 -26.397 1.00 97.56 100 THR A N 1
ATOM 750 C CA . THR A 1 100 ? -0.040 -5.297 -26.811 1.00 97.56 100 THR A CA 1
ATOM 751 C C . THR A 1 100 ? -0.697 -6.005 -25.629 1.00 97.56 100 THR A C 1
ATOM 753 O O . THR A 1 100 ? -1.901 -5.862 -25.432 1.00 97.56 100 THR A O 1
ATOM 756 N N . ALA A 1 101 ? 0.070 -6.724 -24.803 1.00 97.44 101 ALA A N 1
ATOM 757 C CA . ALA A 1 101 ? -0.471 -7.426 -23.639 1.00 97.44 101 ALA A CA 1
ATOM 758 C C . ALA A 1 101 ? -1.078 -6.469 -22.594 1.00 97.44 101 ALA A C 1
ATOM 760 O O . ALA A 1 101 ? -2.136 -6.760 -22.025 1.00 97.44 101 ALA A O 1
ATOM 761 N N . VAL A 1 102 ? -0.432 -5.321 -22.352 1.00 97.62 102 VAL A N 1
ATOM 762 C CA . VAL A 1 102 ? -0.929 -4.272 -21.447 1.00 97.62 102 VAL A CA 1
ATOM 763 C C . VAL A 1 102 ? -2.214 -3.655 -21.992 1.00 97.62 102 VAL A C 1
ATOM 765 O O . VAL A 1 102 ? -3.224 -3.650 -21.286 1.00 97.62 102 VAL A O 1
ATOM 768 N N . CYS A 1 103 ? -2.217 -3.207 -23.250 1.00 96.88 103 CYS A N 1
ATOM 769 C CA . CYS A 1 103 ? -3.393 -2.604 -23.869 1.00 96.88 103 CYS A CA 1
ATOM 770 C C . CYS A 1 103 ? -4.561 -3.592 -23.950 1.00 96.88 103 CYS A C 1
ATOM 772 O O . CYS A 1 103 ? -5.680 -3.216 -23.621 1.00 96.88 103 CYS A O 1
ATOM 774 N N . GLN A 1 104 ? -4.340 -4.854 -24.328 1.00 96.56 104 GLN A N 1
ATOM 775 C CA . GLN A 1 104 ? -5.407 -5.863 -24.384 1.00 96.56 104 GLN A CA 1
ATOM 776 C C . GLN A 1 104 ? -6.051 -6.094 -23.013 1.00 96.56 104 GLN A C 1
ATOM 778 O O . GLN A 1 104 ? -7.275 -6.114 -22.898 1.00 96.56 104 GLN A O 1
ATOM 783 N N . THR A 1 105 ? -5.240 -6.229 -21.961 1.00 96.38 105 THR A N 1
ATOM 784 C CA . THR A 1 105 ? -5.755 -6.429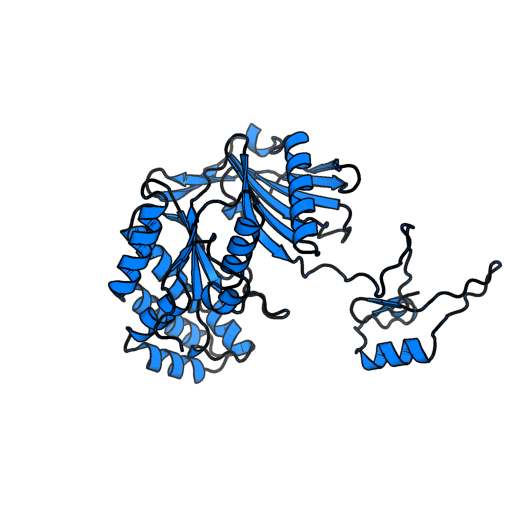 -20.598 1.00 96.38 105 THR A CA 1
ATOM 785 C C . THR A 1 105 ? -6.526 -5.207 -20.109 1.00 96.38 105 THR A C 1
ATOM 787 O O . THR A 1 105 ? -7.591 -5.351 -19.516 1.00 96.38 105 THR A O 1
ATOM 790 N N . TRP A 1 106 ? -6.031 -4.008 -20.413 1.00 96.56 106 TRP A N 1
ATOM 791 C CA . TRP A 1 106 ? -6.700 -2.749 -20.098 1.00 96.56 106 TRP A CA 1
ATOM 792 C C . TRP A 1 106 ? -8.041 -2.581 -20.836 1.00 96.56 106 TRP A C 1
ATOM 794 O O . TRP A 1 106 ? -9.040 -2.236 -20.206 1.00 96.56 106 TRP A O 1
ATOM 804 N N . HIS A 1 107 ? -8.105 -2.912 -22.131 1.00 95.62 107 HIS A N 1
ATOM 805 C CA . HIS A 1 107 ? -9.349 -2.899 -22.915 1.00 95.62 107 HIS A CA 1
ATOM 806 C C . HIS A 1 107 ? -10.398 -3.882 -22.392 1.00 95.62 107 HIS A C 1
ATOM 808 O O . HIS A 1 107 ? -11.590 -3.591 -22.453 1.00 95.62 107 HIS A O 1
ATOM 814 N N . ASN A 1 108 ? -9.966 -5.036 -21.875 1.00 95.25 108 ASN A N 1
ATOM 815 C CA . ASN A 1 108 ? -10.862 -6.030 -21.284 1.00 95.25 108 ASN A CA 1
ATOM 816 C C . ASN A 1 108 ? -11.462 -5.582 -19.937 1.00 95.25 108 ASN A C 1
ATOM 818 O O . ASN A 1 108 ? -12.414 -6.208 -19.473 1.00 95.25 108 ASN A O 1
ATOM 822 N N . LEU A 1 109 ? -10.907 -4.542 -19.302 1.00 93.69 109 LEU A N 1
ATOM 823 C CA . LEU A 1 109 ? -11.454 -3.938 -18.087 1.00 93.69 109 LEU A CA 1
ATOM 824 C C . LEU A 1 109 ? -12.461 -2.833 -18.435 1.00 93.69 109 LEU A C 1
ATOM 826 O O . LEU A 1 109 ? -13.661 -3.083 -18.486 1.00 93.69 109 LEU A O 1
ATOM 830 N N . ASP A 1 110 ? -11.975 -1.613 -18.654 1.00 93.62 110 ASP A N 1
ATOM 831 C CA . ASP A 1 110 ? -12.768 -0.460 -19.087 1.00 93.62 110 ASP A CA 1
ATOM 832 C C . ASP A 1 110 ? -11.825 0.616 -19.657 1.00 93.62 110 ASP A C 1
ATOM 834 O O . ASP A 1 110 ? -11.167 1.316 -18.878 1.00 93.62 110 ASP A O 1
ATOM 838 N N . PRO A 1 111 ? -11.736 0.789 -20.986 1.00 90.56 111 PRO A N 1
ATOM 839 C CA . PRO A 1 111 ? -10.836 1.765 -21.597 1.00 90.56 111 PRO A CA 1
ATOM 840 C C . PRO A 1 111 ? -11.282 3.228 -21.409 1.00 90.56 111 PRO A C 1
ATOM 842 O O . PRO A 1 111 ? -10.522 4.154 -21.694 1.00 90.56 111 PRO A O 1
ATOM 845 N N . HIS A 1 112 ? -12.509 3.474 -20.936 1.00 90.69 112 HIS A N 1
ATOM 846 C CA . HIS A 1 112 ? -13.027 4.822 -20.683 1.00 90.69 112 HIS A CA 1
ATOM 847 C C . HIS A 1 112 ? -12.829 5.279 -19.232 1.00 90.69 112 HIS A C 1
ATOM 849 O O . HIS A 1 112 ? -12.964 6.474 -18.928 1.00 90.69 112 HIS A O 1
ATOM 855 N N . ALA A 1 113 ? -12.494 4.348 -18.338 1.00 92.81 113 ALA A N 1
ATOM 856 C CA . ALA A 1 113 ? -12.163 4.645 -16.956 1.00 92.81 113 ALA A CA 1
ATOM 857 C C . ALA A 1 113 ? -10.774 5.285 -16.814 1.00 92.81 113 ALA A C 1
ATOM 859 O O . ALA A 1 113 ? -9.897 5.182 -17.672 1.00 92.81 113 ALA A O 1
ATOM 860 N N . ALA A 1 114 ? -10.577 5.946 -15.677 1.00 94.44 114 ALA A N 1
ATOM 861 C CA . ALA A 1 114 ? -9.260 6.363 -15.225 1.00 94.44 114 ALA A CA 1
ATOM 862 C C . ALA A 1 114 ? -8.593 5.240 -14.423 1.00 94.44 114 ALA A C 1
ATOM 864 O O . ALA A 1 114 ? -9.283 4.438 -13.793 1.00 94.44 114 ALA A O 1
ATOM 865 N N . TYR A 1 115 ? -7.263 5.218 -14.402 1.00 96.75 115 TYR A N 1
ATOM 866 C CA . TYR A 1 115 ? -6.468 4.211 -13.702 1.00 96.75 115 TYR A CA 1
ATOM 867 C C . TYR A 1 115 ? -5.423 4.857 -12.789 1.00 96.75 115 TYR A C 1
ATOM 869 O O . TYR A 1 115 ? -4.912 5.945 -13.056 1.00 96.75 115 TYR A O 1
ATOM 877 N N . ALA A 1 116 ? -5.120 4.175 -11.691 1.00 95.44 116 ALA A N 1
ATOM 878 C CA . ALA A 1 116 ? -3.956 4.413 -10.858 1.00 95.44 116 ALA A CA 1
ATOM 879 C C . ALA A 1 116 ? -2.861 3.417 -11.255 1.00 95.44 116 ALA A C 1
ATOM 881 O O . ALA A 1 116 ? -3.090 2.205 -11.262 1.00 95.44 116 ALA A O 1
ATOM 882 N N . VAL A 1 117 ? -1.678 3.933 -11.574 1.00 96.12 117 VAL A N 1
ATOM 883 C CA . VAL A 1 117 ? -0.504 3.145 -11.958 1.00 96.12 117 VAL A CA 1
ATOM 884 C C . VAL A 1 117 ? 0.514 3.256 -10.831 1.00 96.12 117 VAL A C 1
ATOM 886 O O . VAL A 1 117 ? 1.003 4.345 -10.533 1.00 96.12 117 VAL A O 1
ATOM 889 N N . ARG A 1 118 ? 0.766 2.143 -10.143 1.00 92.94 118 ARG A N 1
ATOM 890 C CA . ARG A 1 118 ? 1.548 2.083 -8.902 1.00 92.94 118 ARG A CA 1
ATOM 891 C C . ARG A 1 118 ? 2.682 1.085 -9.067 1.00 92.94 118 ARG A C 1
ATOM 893 O O . ARG A 1 118 ? 2.457 -0.055 -9.461 1.00 92.94 118 ARG A O 1
ATOM 900 N N . SER A 1 119 ? 3.894 1.476 -8.712 1.00 90.56 119 SER A N 1
ATOM 901 C CA . SER A 1 119 ? 4.997 0.519 -8.601 1.00 90.56 119 SER A CA 1
ATOM 902 C C . SER A 1 119 ? 4.744 -0.493 -7.465 1.00 90.56 119 SER A C 1
ATOM 904 O O . SER A 1 119 ? 4.081 -0.180 -6.471 1.00 90.56 119 SER A O 1
ATOM 906 N N . SER A 1 120 ? 5.215 -1.728 -7.651 1.00 88.19 120 SER A N 1
ATOM 907 C CA . SER A 1 120 ? 5.111 -2.851 -6.707 1.00 88.19 120 SER A CA 1
ATOM 908 C C . SER A 1 120 ? 6.402 -3.664 -6.776 1.00 88.19 120 SER A C 1
ATOM 910 O O . SER A 1 120 ? 6.645 -4.399 -7.738 1.00 88.19 120 SER A O 1
ATOM 912 N N . ALA A 1 121 ? 7.273 -3.507 -5.780 1.00 79.19 121 ALA A N 1
ATOM 913 C CA . ALA A 1 121 ? 8.559 -4.199 -5.778 1.00 79.19 121 ALA A CA 1
ATOM 914 C C . ALA A 1 121 ? 8.450 -5.591 -5.150 1.00 79.19 121 ALA A C 1
ATOM 916 O O . ALA A 1 121 ? 7.642 -5.848 -4.259 1.00 79.19 121 ALA A O 1
ATOM 917 N N . THR A 1 122 ? 9.307 -6.508 -5.596 1.00 71.88 122 THR A N 1
ATOM 918 C CA . THR A 1 122 ? 9.394 -7.867 -5.036 1.00 71.88 122 THR A CA 1
ATOM 919 C C . THR A 1 122 ? 10.102 -7.914 -3.686 1.00 71.88 122 THR A C 1
ATOM 921 O O . THR A 1 122 ? 9.937 -8.875 -2.946 1.00 71.88 122 THR A O 1
ATOM 924 N N . ALA A 1 123 ? 10.893 -6.887 -3.368 1.00 61.28 123 ALA A N 1
ATOM 925 C CA . ALA A 1 123 ? 11.664 -6.787 -2.132 1.00 61.28 123 ALA A CA 1
ATOM 926 C C . ALA A 1 123 ? 10.985 -5.919 -1.051 1.00 61.28 123 ALA A C 1
ATOM 928 O O . ALA A 1 123 ? 11.586 -5.687 -0.010 1.00 61.28 123 ALA A O 1
ATOM 929 N N . GLU A 1 124 ? 9.755 -5.438 -1.287 1.00 51.72 124 GLU A N 1
ATOM 930 C CA . GLU A 1 124 ? 8.997 -4.577 -0.357 1.00 51.72 124 GLU A CA 1
ATOM 931 C C . GLU A 1 124 ? 8.590 -5.264 0.955 1.00 51.72 124 GLU A C 1
ATOM 933 O O . GLU A 1 124 ? 8.397 -4.573 1.952 1.00 51.72 124 GLU A O 1
ATOM 938 N N . ASP A 1 125 ? 8.488 -6.598 0.955 1.00 45.69 125 ASP A N 1
ATOM 939 C CA . ASP A 1 125 ? 7.985 -7.391 2.087 1.00 45.69 125 ASP A CA 1
ATOM 940 C C . ASP A 1 125 ? 9.085 -8.167 2.834 1.00 45.69 125 ASP A C 1
ATOM 942 O O . ASP A 1 125 ? 8.791 -9.023 3.674 1.00 45.69 125 ASP A O 1
ATOM 946 N N . LEU A 1 126 ? 10.368 -7.902 2.554 1.00 46.44 126 LEU A N 1
ATOM 947 C CA . LEU A 1 126 ? 11.424 -8.415 3.427 1.00 46.44 126 LEU A CA 1
ATOM 948 C C . LEU A 1 126 ? 11.283 -7.731 4.804 1.00 46.44 126 LEU A C 1
ATOM 950 O O . LEU A 1 126 ? 11.161 -6.506 4.846 1.00 46.44 126 LEU A O 1
ATOM 954 N N . PRO A 1 127 ? 11.326 -8.480 5.927 1.00 39.00 127 PRO A N 1
ATOM 955 C CA . PRO A 1 127 ? 11.054 -7.952 7.273 1.00 39.00 127 PRO A CA 1
ATOM 956 C C . PRO A 1 127 ? 11.874 -6.714 7.662 1.00 39.00 127 PRO A C 1
ATOM 958 O O . PRO A 1 127 ? 11.407 -5.894 8.449 1.00 39.00 127 PRO A O 1
ATOM 961 N N . ASP A 1 128 ? 13.066 -6.572 7.076 1.00 37.12 128 ASP A N 1
ATOM 962 C CA . ASP A 1 128 ? 14.015 -5.488 7.334 1.00 37.12 128 ASP A CA 1
ATOM 963 C C . ASP A 1 128 ? 14.128 -4.482 6.167 1.00 37.12 128 ASP A C 1
ATOM 965 O O . ASP A 1 128 ? 14.864 -3.499 6.271 1.00 37.12 128 ASP A O 1
ATOM 969 N N . ALA A 1 129 ? 13.409 -4.694 5.052 1.00 45.59 129 ALA A N 1
ATOM 970 C CA . ALA A 1 129 ? 13.543 -3.894 3.835 1.00 45.59 129 ALA A CA 1
ATOM 971 C C . ALA A 1 129 ? 12.266 -3.131 3.462 1.00 45.59 129 ALA A C 1
ATOM 973 O O . ALA A 1 129 ? 11.579 -3.433 2.489 1.00 45.59 129 ALA A O 1
ATOM 974 N N . SER A 1 130 ? 11.948 -2.077 4.212 1.00 45.34 130 SER A N 1
ATOM 975 C CA . SER A 1 130 ? 10.852 -1.192 3.827 1.00 45.34 130 SER A CA 1
ATOM 976 C C . SER A 1 130 ? 11.298 -0.244 2.702 1.00 45.34 130 SER A C 1
ATOM 978 O O . SER A 1 130 ? 11.829 0.838 2.960 1.00 45.34 130 SER A O 1
ATOM 980 N N . PHE A 1 131 ? 10.987 -0.583 1.448 1.00 52.56 131 PHE A N 1
ATOM 981 C CA . PHE A 1 131 ? 10.965 0.384 0.330 1.00 52.56 131 PHE A CA 1
ATOM 982 C C . PHE A 1 131 ? 9.804 1.401 0.447 1.00 52.56 131 PHE A C 1
ATOM 984 O O . PHE A 1 131 ? 9.543 2.182 -0.472 1.00 52.56 131 PHE A O 1
ATOM 991 N N . ALA A 1 132 ? 9.103 1.402 1.587 1.00 41.97 132 ALA A N 1
ATOM 992 C CA . ALA A 1 132 ? 7.948 2.232 1.883 1.00 41.97 132 ALA A CA 1
ATOM 993 C C . ALA A 1 132 ? 8.202 3.717 1.563 1.00 41.97 132 ALA A C 1
ATOM 995 O O . ALA A 1 132 ? 9.159 4.332 2.039 1.00 41.97 132 ALA A O 1
ATOM 996 N N . GLY A 1 133 ? 7.312 4.287 0.745 1.00 48.88 133 GLY A N 1
ATOM 997 C CA . GLY A 1 133 ? 7.309 5.712 0.406 1.00 48.88 133 GLY A CA 1
ATOM 998 C C . GLY A 1 133 ? 8.383 6.158 -0.594 1.00 48.88 133 GLY A C 1
ATOM 999 O O . GLY A 1 133 ? 8.708 7.341 -0.629 1.00 48.88 133 GLY A O 1
ATOM 1000 N N . GLN A 1 134 ? 8.967 5.242 -1.375 1.00 51.91 134 GLN A N 1
ATOM 1001 C CA . GLN A 1 134 ? 9.983 5.561 -2.400 1.00 51.91 134 GLN A CA 1
ATOM 1002 C C . GLN A 1 134 ? 9.513 5.312 -3.838 1.00 51.91 134 GLN A C 1
ATOM 1004 O O . GLN A 1 134 ? 10.326 5.258 -4.755 1.00 51.91 134 GLN A O 1
ATOM 1009 N N . GLN A 1 135 ? 8.220 5.078 -4.025 1.00 60.00 135 GLN A N 1
ATOM 1010 C CA . GLN A 1 135 ? 7.697 4.441 -5.220 1.00 60.00 135 GLN A CA 1
ATOM 1011 C C . GLN A 1 135 ? 6.653 5.313 -5.898 1.00 60.00 135 GLN A C 1
ATOM 1013 O O . GLN A 1 135 ? 5.664 5.708 -5.276 1.00 60.00 135 GLN A O 1
ATOM 1018 N N . ASP A 1 136 ? 6.897 5.593 -7.177 1.00 73.00 136 ASP A N 1
ATOM 1019 C CA . ASP A 1 136 ? 6.065 6.488 -7.961 1.00 73.00 136 ASP A CA 1
ATOM 1020 C C . ASP A 1 136 ? 4.673 5.886 -8.143 1.00 73.00 136 ASP A C 1
ATOM 1022 O O . ASP A 1 136 ? 4.502 4.697 -8.454 1.00 73.00 136 ASP A O 1
ATOM 1026 N N . THR A 1 137 ? 3.682 6.738 -7.908 1.00 85.06 137 THR A N 1
ATOM 1027 C CA . THR A 1 137 ? 2.266 6.472 -8.114 1.00 85.06 137 THR A CA 1
ATOM 1028 C C . THR A 1 137 ? 1.723 7.565 -9.014 1.00 85.06 137 THR A C 1
ATOM 1030 O O . THR A 1 137 ? 1.819 8.744 -8.687 1.00 85.06 137 THR A O 1
ATOM 1033 N N . TYR A 1 138 ? 1.132 7.172 -10.135 1.00 91.44 138 TYR A N 1
ATOM 1034 C CA . TYR A 1 138 ? 0.483 8.082 -11.067 1.00 91.44 138 TYR A CA 1
ATOM 1035 C C . TYR A 1 138 ? -1.021 7.871 -10.984 1.00 91.44 138 TYR A C 1
ATOM 1037 O O . TYR A 1 138 ? -1.524 6.771 -11.224 1.00 91.44 138 TYR A O 1
ATOM 1045 N N . LEU A 1 139 ? -1.743 8.920 -10.598 1.00 93.25 139 LEU A N 1
ATOM 1046 C CA . LEU A 1 139 ? -3.194 8.886 -10.465 1.00 93.25 139 LEU A CA 1
ATOM 1047 C C . LEU A 1 139 ? -3.879 9.495 -11.686 1.00 93.25 139 LEU A C 1
ATOM 1049 O O . LEU A 1 139 ? -3.360 10.403 -12.332 1.00 93.25 139 LEU A O 1
ATOM 1053 N N . ASN A 1 140 ? -5.094 9.018 -11.947 1.00 94.81 140 ASN A N 1
ATOM 1054 C CA . ASN A 1 140 ? -5.974 9.497 -13.009 1.00 94.81 140 ASN A CA 1
ATOM 1055 C C . ASN A 1 140 ? -5.337 9.416 -14.401 1.00 94.81 140 ASN A C 1
ATOM 1057 O O . ASN A 1 140 ? -5.414 10.355 -15.187 1.00 94.81 140 ASN A O 1
ATOM 1061 N N . VAL A 1 141 ? -4.703 8.284 -14.693 1.00 95.94 141 VAL A N 1
ATOM 1062 C CA . VAL A 1 141 ? -4.143 7.970 -16.009 1.00 95.94 141 VAL A CA 1
ATOM 1063 C C . VAL A 1 141 ? -5.272 7.515 -16.932 1.00 95.94 141 VAL A C 1
ATOM 1065 O O . VAL A 1 141 ? -6.093 6.681 -16.540 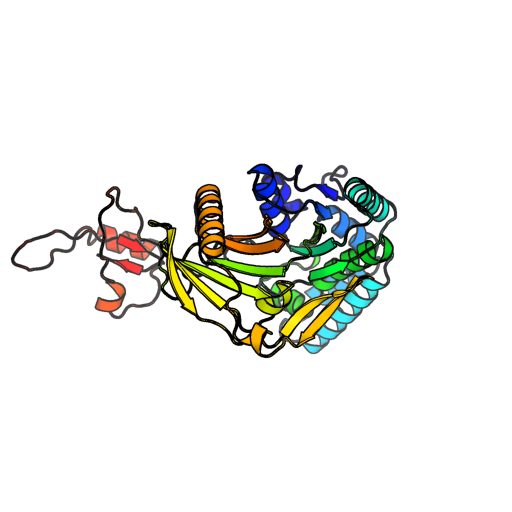1.00 95.94 141 VAL A O 1
ATOM 1068 N N . ARG A 1 142 ? -5.349 8.082 -18.139 1.00 94.81 142 ARG A N 1
ATOM 1069 C CA . ARG A 1 142 ? -6.437 7.849 -19.099 1.00 94.81 142 ARG A CA 1
ATOM 1070 C C . ARG A 1 142 ? -5.871 7.628 -20.498 1.00 94.81 142 ARG A C 1
ATOM 1072 O O . ARG A 1 142 ? -5.068 8.418 -20.964 1.00 94.81 142 ARG A O 1
ATOM 1079 N N . GLY A 1 143 ? -6.364 6.607 -21.193 1.00 94.75 143 GLY A N 1
ATOM 1080 C CA . GLY A 1 143 ? -5.923 6.282 -22.549 1.00 94.75 143 GLY A CA 1
ATOM 1081 C C . GLY A 1 143 ? -4.634 5.457 -22.603 1.00 94.75 143 GLY A C 1
ATOM 1082 O O . GLY A 1 143 ? -3.858 5.395 -21.651 1.00 94.75 143 GLY A O 1
ATOM 1083 N N . GLU A 1 144 ? -4.420 4.801 -23.743 1.00 95.56 144 GLU A N 1
ATOM 1084 C CA . GLU A 1 144 ? -3.331 3.833 -23.929 1.00 95.56 144 GLU A CA 1
ATOM 1085 C C . GLU A 1 144 ? -1.939 4.461 -23.841 1.00 95.56 144 GLU A C 1
ATOM 1087 O O . GLU A 1 144 ? -1.051 3.911 -23.193 1.00 95.56 144 GLU A O 1
ATOM 1092 N N . ALA A 1 145 ? -1.749 5.615 -24.486 1.00 94.94 145 ALA A N 1
ATOM 1093 C CA . ALA A 1 145 ? -0.453 6.283 -24.535 1.00 94.94 145 ALA A CA 1
ATOM 1094 C C . ALA A 1 145 ? 0.022 6.679 -23.129 1.00 94.94 145 ALA A C 1
ATOM 1096 O O . ALA A 1 145 ? 1.143 6.344 -22.744 1.00 94.94 145 ALA A O 1
ATOM 1097 N N . ASP A 1 146 ? -0.859 7.304 -22.345 1.00 95.50 146 ASP A N 1
ATOM 1098 C CA . ASP A 1 146 ? -0.547 7.730 -20.979 1.00 95.50 146 ASP A CA 1
ATOM 1099 C C . ASP A 1 146 ? -0.391 6.530 -20.036 1.00 95.50 146 ASP A C 1
ATOM 1101 O O . ASP A 1 146 ? 0.427 6.575 -19.119 1.00 95.50 146 ASP A O 1
ATOM 1105 N N . LEU A 1 147 ? -1.125 5.433 -20.265 1.00 96.75 147 LEU A N 1
ATOM 1106 C CA . LEU A 1 147 ? -0.949 4.188 -19.514 1.00 96.75 147 LEU A CA 1
ATOM 1107 C C . LEU A 1 147 ? 0.447 3.595 -19.727 1.00 96.75 147 LEU A C 1
ATOM 1109 O O . LEU A 1 147 ? 1.138 3.282 -18.757 1.00 96.75 147 LEU A O 1
ATOM 1113 N N . LEU A 1 148 ? 0.868 3.443 -20.983 1.00 97.12 148 LEU A N 1
ATOM 1114 C CA . LEU A 1 148 ? 2.187 2.906 -21.319 1.00 97.12 148 LEU A CA 1
ATOM 1115 C C . LEU A 1 148 ? 3.311 3.823 -20.825 1.00 97.12 148 LEU A C 1
ATOM 1117 O O . LEU A 1 148 ? 4.332 3.334 -20.339 1.00 97.12 148 LEU A O 1
ATOM 1121 N N . ASP A 1 149 ? 3.125 5.139 -20.913 1.00 95.75 149 ASP A N 1
ATOM 1122 C CA . ASP A 1 149 ? 4.064 6.110 -20.354 1.00 95.75 149 ASP A CA 1
ATOM 1123 C C . ASP A 1 149 ? 4.152 5.993 -18.824 1.00 95.75 149 ASP A C 1
ATOM 1125 O O . ASP A 1 149 ? 5.245 5.858 -18.280 1.00 95.75 149 ASP A O 1
ATOM 1129 N N . ALA A 1 150 ? 3.022 5.924 -18.115 1.00 96.06 150 ALA A N 1
ATOM 1130 C CA . ALA A 1 150 ? 3.005 5.751 -16.663 1.00 96.06 150 ALA A CA 1
ATOM 1131 C C . ALA A 1 150 ? 3.687 4.444 -16.216 1.00 96.06 150 ALA A C 1
ATOM 1133 O O . ALA A 1 150 ? 4.463 4.457 -15.260 1.00 96.06 150 ALA A O 1
ATOM 1134 N N . VAL A 1 151 ? 3.467 3.329 -16.927 1.00 96.62 151 VAL A N 1
ATOM 1135 C CA . VAL A 1 151 ? 4.162 2.052 -16.668 1.00 96.62 151 VAL A CA 1
ATOM 1136 C C . VAL A 1 151 ? 5.676 2.213 -16.832 1.00 96.62 151 VAL A C 1
ATOM 1138 O O . VAL A 1 151 ? 6.441 1.794 -15.961 1.00 96.62 151 VAL A O 1
ATOM 1141 N N . ARG A 1 152 ? 6.116 2.878 -17.907 1.00 95.56 152 ARG A N 1
ATOM 1142 C CA . ARG A 1 152 ? 7.536 3.159 -18.163 1.00 95.56 152 ARG A CA 1
ATOM 1143 C C . ARG A 1 152 ? 8.156 4.015 -17.068 1.00 95.56 152 ARG A C 1
ATOM 1145 O O . ARG A 1 152 ? 9.254 3.718 -16.604 1.00 95.56 152 ARG A O 1
ATOM 1152 N N . ARG A 1 153 ? 7.447 5.057 -16.629 1.00 93.56 153 ARG A N 1
ATOM 1153 C CA . ARG A 1 153 ? 7.906 5.925 -15.543 1.00 93.56 153 ARG A CA 1
ATOM 1154 C C . ARG A 1 153 ? 8.016 5.168 -14.220 1.00 93.56 153 ARG A C 1
ATOM 1156 O O . ARG A 1 153 ? 9.026 5.316 -13.541 1.00 93.56 153 ARG A O 1
ATOM 1163 N N . CYS A 1 154 ? 7.070 4.278 -13.905 1.00 93.81 154 CYS A N 1
ATOM 1164 C CA . CYS A 1 154 ? 7.201 3.384 -12.752 1.00 93.81 154 CYS A CA 1
ATOM 1165 C C . CYS A 1 154 ? 8.460 2.508 -12.849 1.00 93.81 154 CYS A C 1
ATOM 1167 O O . CYS A 1 154 ? 9.176 2.370 -11.866 1.00 93.81 154 CYS A O 1
ATOM 1169 N N . TRP A 1 155 ? 8.785 1.940 -14.014 1.00 93.44 155 TRP A N 1
ATOM 1170 C CA . TRP A 1 155 ? 10.033 1.181 -14.176 1.00 93.44 155 TRP A CA 1
ATOM 1171 C C . TRP A 1 155 ? 11.285 2.043 -14.001 1.00 93.44 155 TRP A C 1
ATOM 1173 O O . TRP A 1 155 ? 12.231 1.620 -13.334 1.00 93.44 155 TRP A O 1
ATOM 1183 N N . ALA A 1 156 ? 11.283 3.263 -14.541 1.00 91.75 156 ALA A N 1
ATOM 1184 C CA . ALA A 1 156 ? 12.376 4.214 -14.359 1.00 91.75 156 ALA A CA 1
ATOM 1185 C C . ALA A 1 156 ? 12.550 4.629 -12.884 1.00 91.75 156 ALA A C 1
ATOM 1187 O O . ALA A 1 156 ? 13.681 4.847 -12.441 1.00 91.75 156 ALA A O 1
ATOM 1188 N N . SER A 1 157 ? 11.472 4.655 -12.088 1.00 89.31 157 SER A N 1
ATOM 1189 C CA . SER A 1 157 ? 11.518 5.017 -10.663 1.00 89.31 157 SER A CA 1
ATOM 1190 C C . SER A 1 157 ? 12.388 4.069 -9.826 1.00 89.31 157 SER A C 1
ATOM 1192 O O . SER A 1 157 ? 12.888 4.450 -8.761 1.00 89.31 157 SER A O 1
ATOM 1194 N N . LEU A 1 158 ? 12.640 2.848 -10.317 1.00 88.38 158 LEU A N 1
ATOM 1195 C CA . LEU A 1 158 ? 13.576 1.915 -9.694 1.00 88.38 158 LEU A CA 1
ATOM 1196 C C . LEU A 1 158 ? 15.001 2.487 -9.642 1.00 88.38 158 LEU A C 1
ATOM 1198 O O . LEU A 1 158 ? 15.771 2.112 -8.762 1.00 88.38 158 LEU A O 1
ATOM 1202 N N . PHE A 1 159 ? 15.352 3.414 -10.532 1.00 89.31 159 PHE A N 1
ATOM 1203 C CA . PHE A 1 159 ? 16.678 4.024 -10.644 1.00 89.31 159 PHE A CA 1
ATOM 1204 C C . PHE A 1 159 ? 16.728 5.449 -10.088 1.00 89.31 159 PHE A C 1
ATOM 1206 O O . PHE A 1 159 ? 17.608 6.223 -10.454 1.00 89.31 159 PHE A O 1
ATOM 1213 N N . THR A 1 160 ? 15.807 5.817 -9.191 1.00 88.06 160 THR A N 1
ATOM 1214 C CA . THR A 1 160 ? 15.949 7.041 -8.388 1.00 88.06 160 THR A CA 1
ATOM 1215 C C . THR A 1 160 ? 17.172 6.958 -7.480 1.00 88.06 160 THR A C 1
ATOM 1217 O O . THR A 1 160 ? 17.576 5.878 -7.044 1.00 88.06 160 THR A O 1
ATOM 1220 N N . ASP A 1 161 ? 17.742 8.112 -7.143 1.00 85.69 161 ASP A N 1
ATOM 1221 C CA . ASP A 1 161 ? 18.959 8.197 -6.331 1.00 85.69 161 A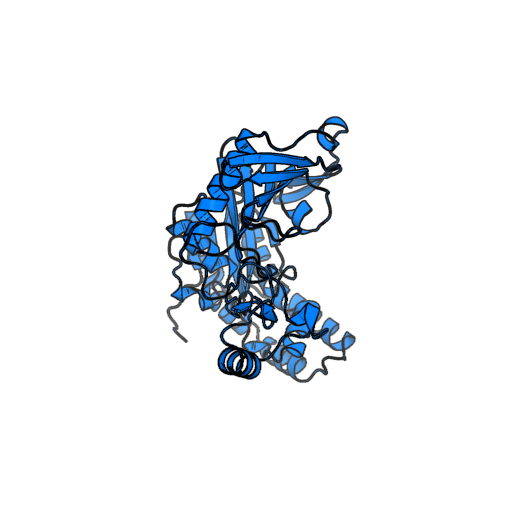SP A CA 1
ATOM 1222 C C . ASP A 1 161 ? 18.775 7.473 -4.989 1.00 85.69 161 ASP A C 1
ATOM 1224 O O . ASP A 1 161 ? 19.628 6.704 -4.552 1.00 85.69 161 ASP A O 1
ATOM 1228 N N . ARG A 1 162 ? 17.603 7.655 -4.366 1.00 81.44 162 ARG A N 1
ATOM 1229 C CA . ARG A 1 162 ? 17.238 7.008 -3.102 1.00 81.44 162 ARG A CA 1
ATOM 1230 C C . ARG A 1 162 ? 17.162 5.486 -3.240 1.00 81.44 162 ARG A C 1
ATOM 1232 O O . ARG A 1 162 ? 17.688 4.784 -2.382 1.00 81.44 162 ARG A O 1
ATOM 1239 N N . ALA A 1 163 ? 16.557 4.983 -4.317 1.00 83.25 163 ALA A N 1
ATOM 1240 C CA . ALA A 1 163 ? 16.429 3.549 -4.554 1.00 83.25 163 ALA A CA 1
ATOM 1241 C C . ALA A 1 163 ? 17.784 2.886 -4.860 1.00 83.25 163 ALA A C 1
ATOM 1243 O O . ALA A 1 163 ? 18.034 1.765 -4.414 1.00 83.25 163 ALA A O 1
ATOM 1244 N N . ILE A 1 164 ? 18.675 3.571 -5.587 1.00 86.62 164 ILE A N 1
ATOM 1245 C CA . ILE A 1 164 ? 20.035 3.089 -5.869 1.00 86.62 164 ILE A CA 1
ATOM 1246 C C . ILE A 1 164 ? 20.846 2.985 -4.576 1.00 86.62 164 ILE A C 1
ATOM 1248 O O . ILE A 1 164 ? 21.328 1.898 -4.257 1.00 86.62 164 ILE A O 1
ATOM 1252 N N . LEU A 1 165 ? 20.923 4.074 -3.805 1.00 83.94 165 LEU A N 1
ATOM 1253 C CA . LEU A 1 165 ? 21.680 4.116 -2.549 1.00 83.94 165 LEU A CA 1
ATOM 1254 C C . LEU A 1 165 ? 21.172 3.082 -1.547 1.00 83.94 165 LEU A C 1
ATOM 1256 O O . LEU A 1 165 ? 21.960 2.402 -0.895 1.00 83.94 165 LEU A O 1
ATOM 1260 N N . TYR A 1 166 ? 19.852 2.921 -1.460 1.00 81.38 166 TYR A N 1
ATOM 1261 C CA . TYR A 1 166 ? 19.245 1.921 -0.597 1.00 81.38 166 TYR A CA 1
ATOM 1262 C C . TYR A 1 166 ? 19.720 0.500 -0.937 1.00 81.38 166 TYR A C 1
ATOM 1264 O O . TYR A 1 166 ? 20.079 -0.265 -0.041 1.00 81.38 166 TYR A O 1
ATOM 1272 N N . ARG A 1 167 ? 19.761 0.141 -2.227 1.00 84.50 167 ARG A N 1
ATOM 1273 C CA . ARG A 1 167 ? 20.250 -1.177 -2.658 1.00 84.50 167 ARG A CA 1
ATOM 1274 C C . ARG A 1 167 ? 21.728 -1.371 -2.352 1.00 84.50 167 ARG A C 1
ATOM 1276 O O . ARG A 1 167 ? 22.079 -2.428 -1.844 1.00 84.50 167 ARG A O 1
ATOM 1283 N N . GLN A 1 168 ? 22.560 -0.356 -2.579 1.00 83.56 168 GLN A N 1
ATOM 1284 C CA . GLN A 1 168 ? 23.987 -0.417 -2.252 1.00 83.56 168 GLN A CA 1
ATOM 1285 C C . GLN A 1 168 ? 24.211 -0.623 -0.747 1.00 83.56 168 GLN A C 1
ATOM 1287 O O . GLN A 1 168 ? 24.959 -1.511 -0.352 1.00 83.56 168 GLN A O 1
ATOM 1292 N N . GLN A 1 169 ? 23.501 0.126 0.105 1.00 82.62 169 GLN A N 1
ATOM 1293 C CA . GLN A 1 169 ? 23.589 -0.005 1.567 1.00 82.62 169 GLN A CA 1
ATOM 1294 C C . GLN A 1 169 ? 23.176 -1.393 2.074 1.00 82.62 169 GLN A C 1
ATOM 1296 O O . GLN A 1 169 ? 23.708 -1.869 3.075 1.00 82.62 169 GLN A O 1
ATOM 1301 N N . ASN A 1 170 ? 22.240 -2.043 1.381 1.00 80.12 170 ASN A N 1
ATOM 1302 C CA . ASN A 1 170 ? 21.744 -3.374 1.725 1.00 80.12 170 ASN A CA 1
ATOM 1303 C C . ASN A 1 170 ? 22.406 -4.499 0.907 1.00 80.12 170 ASN A C 1
ATOM 1305 O O . ASN A 1 170 ? 22.000 -5.651 1.029 1.00 80.12 170 ASN A O 1
ATOM 1309 N N . ASN A 1 171 ? 23.436 -4.190 0.109 1.00 82.06 171 ASN A N 1
ATOM 1310 C CA . ASN A 1 171 ? 24.158 -5.133 -0.753 1.00 82.06 171 ASN A CA 1
ATOM 1311 C C . ASN A 1 171 ? 23.255 -5.923 -1.724 1.00 82.06 171 ASN A C 1
ATOM 1313 O O . ASN A 1 171 ? 23.495 -7.101 -1.987 1.00 82.06 171 ASN A O 1
ATOM 1317 N N . PHE A 1 172 ? 22.215 -5.282 -2.264 1.00 82.38 172 PHE A N 1
ATOM 1318 C CA . PHE A 1 172 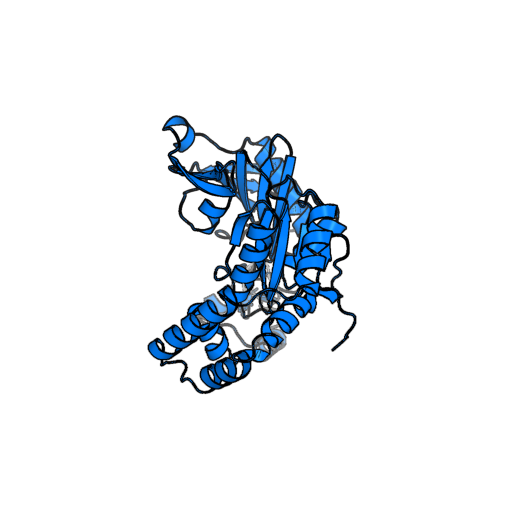? 21.399 -5.851 -3.338 1.00 82.38 172 PHE A CA 1
ATOM 1319 C C . PHE A 1 172 ? 22.012 -5.540 -4.703 1.00 82.38 172 PHE A C 1
ATOM 1321 O O . PHE A 1 172 ? 22.202 -4.370 -5.041 1.00 82.38 172 PHE A O 1
ATOM 1328 N N . ALA A 1 173 ? 22.239 -6.575 -5.514 1.00 84.50 173 ALA A N 1
ATOM 1329 C CA . ALA A 1 173 ? 22.677 -6.413 -6.895 1.00 84.50 173 ALA A CA 1
ATOM 1330 C C . ALA A 1 173 ? 21.623 -5.653 -7.715 1.00 84.50 173 ALA A C 1
ATOM 1332 O O . ALA A 1 173 ? 20.434 -5.980 -7.687 1.00 84.50 173 ALA A O 1
ATOM 1333 N N . HIS A 1 174 ? 22.053 -4.641 -8.472 1.00 84.31 174 HIS A N 1
ATOM 1334 C CA . HIS A 1 174 ? 21.139 -3.796 -9.242 1.00 84.31 174 HIS A CA 1
ATOM 1335 C C . HIS A 1 174 ? 20.415 -4.551 -10.368 1.00 84.31 174 HIS A C 1
ATOM 1337 O O . HIS A 1 174 ? 19.266 -4.228 -10.666 1.00 84.31 174 HIS A O 1
ATOM 1343 N N . GLU A 1 175 ? 21.063 -5.559 -10.957 1.00 85.75 175 GLU A N 1
ATOM 1344 C CA . GLU A 1 175 ? 20.516 -6.391 -12.040 1.00 85.75 175 GLU A CA 1
ATOM 1345 C C . GLU A 1 175 ? 19.444 -7.387 -11.555 1.00 85.75 175 GLU A C 1
ATOM 1347 O O . GLU A 1 175 ? 18.544 -7.757 -12.307 1.00 85.75 175 GLU A O 1
ATOM 1352 N N . GLU A 1 176 ? 19.500 -7.813 -10.290 1.00 81.94 176 GLU A N 1
ATOM 1353 C CA . GLU A 1 176 ? 18.597 -8.844 -9.760 1.00 81.94 176 GLU A CA 1
ATOM 1354 C C . GLU A 1 176 ? 17.226 -8.292 -9.348 1.00 81.94 176 GLU A C 1
ATOM 1356 O O . GLU A 1 176 ? 16.240 -9.036 -9.268 1.00 81.94 176 GLU A O 1
ATOM 1361 N N . VAL A 1 177 ? 17.141 -6.982 -9.099 1.00 83.19 177 VAL A N 1
ATOM 1362 C CA . VAL A 1 177 ? 15.906 -6.335 -8.658 1.00 83.19 177 VAL A CA 1
ATOM 1363 C C . VAL A 1 177 ? 14.996 -6.077 -9.852 1.00 83.19 177 VAL A C 1
ATOM 1365 O O . VAL A 1 177 ? 15.350 -5.367 -10.790 1.00 83.19 177 VAL A O 1
ATOM 1368 N N . ALA A 1 178 ? 13.781 -6.615 -9.780 1.00 87.06 178 ALA A N 1
ATOM 1369 C CA . ALA A 1 178 ? 12.739 -6.387 -10.767 1.00 87.06 178 ALA A CA 1
ATOM 1370 C C . ALA A 1 178 ? 11.533 -5.679 -10.147 1.00 87.06 178 ALA A C 1
ATOM 1372 O O . ALA A 1 178 ? 11.239 -5.839 -8.960 1.00 87.06 178 ALA A O 1
ATOM 1373 N N . LEU A 1 179 ? 10.823 -4.910 -10.971 1.00 90.25 179 LEU A N 1
ATOM 1374 C CA . LEU A 1 179 ? 9.662 -4.139 -10.548 1.00 90.25 179 LEU A CA 1
ATOM 1375 C C . LEU A 1 179 ? 8.412 -4.584 -11.309 1.00 90.25 179 LEU A C 1
ATOM 1377 O O . LEU A 1 179 ? 8.400 -4.612 -12.537 1.00 90.25 179 LEU A O 1
ATOM 1381 N N . SER A 1 180 ? 7.362 -4.913 -10.565 1.00 94.38 180 SER A N 1
ATOM 1382 C CA . SER A 1 180 ? 6.012 -5.064 -11.101 1.00 94.38 180 SER A CA 1
ATOM 1383 C C . SER A 1 180 ? 5.296 -3.714 -11.054 1.00 94.38 180 SER A C 1
ATOM 1385 O O . SER A 1 180 ? 5.592 -2.868 -10.206 1.00 94.38 180 SER A O 1
ATOM 1387 N N . VAL A 1 181 ? 4.341 -3.501 -11.955 1.00 96.38 181 VAL A N 1
ATOM 1388 C CA . VAL A 1 181 ? 3.508 -2.293 -11.968 1.00 96.38 181 VAL A CA 1
ATOM 1389 C C . VAL A 1 181 ? 2.048 -2.688 -11.837 1.00 96.38 181 VAL A C 1
ATOM 1391 O O . VAL A 1 181 ? 1.498 -3.387 -12.678 1.00 96.38 181 VAL A O 1
ATOM 1394 N N . VAL A 1 182 ? 1.403 -2.225 -10.779 1.00 96.56 182 VAL A N 1
ATOM 1395 C CA . VAL A 1 182 ? -0.027 -2.388 -10.545 1.00 96.56 182 VAL A CA 1
ATOM 1396 C C . VAL A 1 182 ? -0.777 -1.337 -11.358 1.00 96.56 182 VAL A C 1
ATOM 1398 O O . VAL A 1 182 ? -0.555 -0.140 -11.186 1.00 96.56 182 VAL A O 1
ATOM 1401 N N . VAL A 1 183 ? -1.696 -1.782 -12.210 1.00 97.81 183 VAL A N 1
ATOM 1402 C CA . VAL A 1 183 ? -2.645 -0.946 -12.948 1.00 97.81 183 VAL A CA 1
ATOM 1403 C C . VAL A 1 183 ? -4.034 -1.232 -12.392 1.00 97.81 183 VAL A C 1
ATOM 1405 O O . VAL A 1 183 ? -4.611 -2.292 -12.630 1.00 97.81 183 VAL A O 1
ATOM 1408 N N . GLN A 1 184 ? -4.564 -0.293 -11.617 1.00 97.31 184 GLN A N 1
ATOM 1409 C CA . GLN A 1 184 ? -5.832 -0.441 -10.907 1.00 97.31 184 GLN A CA 1
ATOM 1410 C C . GLN A 1 184 ? -6.829 0.609 -11.382 1.00 97.31 184 GLN A C 1
ATOM 1412 O O . GLN A 1 184 ? -6.485 1.782 -11.502 1.00 97.31 184 GLN A O 1
ATOM 1417 N N . GLN A 1 185 ? -8.072 0.210 -11.634 1.00 96.31 185 GLN A N 1
ATOM 1418 C CA . GLN A 1 185 ? -9.141 1.140 -11.970 1.00 96.31 185 GLN A CA 1
ATOM 1419 C C . GLN A 1 185 ? -9.316 2.153 -10.837 1.00 96.31 185 GLN A C 1
ATOM 1421 O O . GLN A 1 185 ? -9.424 1.806 -9.659 1.00 96.31 185 GLN A O 1
ATOM 1426 N N . MET A 1 186 ? -9.320 3.429 -11.195 1.00 93.75 186 MET A N 1
ATOM 1427 C CA . MET A 1 186 ? -9.362 4.512 -10.235 1.00 93.75 186 MET A CA 1
ATOM 1428 C C . MET A 1 186 ? -10.774 4.683 -9.681 1.00 93.75 186 MET A C 1
ATOM 1430 O O . MET A 1 186 ? -11.745 4.852 -10.417 1.00 93.75 186 MET A O 1
ATOM 1434 N N . VAL A 1 187 ? -10.869 4.716 -8.357 1.00 92.31 187 VAL A N 1
ATOM 1435 C CA . VAL A 1 187 ? -12.063 5.183 -7.653 1.00 92.31 187 VAL A CA 1
ATOM 1436 C C . VAL A 1 187 ? -12.039 6.708 -7.666 1.00 92.31 187 VAL A C 1
ATOM 1438 O O . VAL A 1 187 ? -10.996 7.292 -7.386 1.00 92.31 187 VAL A O 1
ATOM 1441 N N . LEU A 1 188 ? -13.165 7.352 -7.985 1.00 90.94 188 LEU A N 1
ATOM 1442 C CA . LEU A 1 188 ? -13.345 8.807 -7.904 1.00 90.94 188 LEU A CA 1
ATOM 1443 C C . LEU A 1 188 ? -14.073 9.130 -6.588 1.00 90.94 188 LEU A C 1
ATOM 1445 O O . LEU A 1 188 ? -15.307 9.143 -6.570 1.00 90.94 188 LEU A O 1
ATOM 1449 N N . PRO A 1 189 ? -13.359 9.318 -5.464 1.00 92.25 189 PRO A N 1
ATOM 1450 C CA . PRO A 1 189 ? -13.978 9.312 -4.156 1.00 92.25 189 PRO A CA 1
ATOM 1451 C C . PRO A 1 189 ? -14.352 10.716 -3.691 1.00 92.25 189 PRO A C 1
ATOM 1453 O O . PRO A 1 189 ? -13.678 11.707 -3.995 1.00 92.25 189 PRO A O 1
ATOM 1456 N N . GLN A 1 190 ? -15.407 10.799 -2.882 1.00 92.25 190 GLN A N 1
ATOM 1457 C CA . GLN A 1 190 ? -15.661 12.002 -2.089 1.00 92.25 190 GLN A CA 1
ATOM 1458 C C . GLN A 1 190 ? -14.701 12.065 -0.900 1.00 92.25 190 GLN A C 1
ATOM 1460 O O . GLN A 1 190 ? -14.242 13.153 -0.546 1.00 92.25 190 GLN A O 1
ATOM 1465 N N . ILE A 1 191 ? -14.401 10.901 -0.317 1.00 94.75 191 ILE A N 1
ATOM 1466 C CA . ILE A 1 191 ? -13.636 10.734 0.917 1.00 94.75 191 ILE A CA 1
ATOM 1467 C C . ILE A 1 191 ? -12.642 9.592 0.728 1.00 94.75 191 ILE A C 1
ATOM 1469 O O . ILE A 1 191 ? -12.993 8.546 0.184 1.00 94.75 191 ILE A O 1
ATOM 1473 N N . SER A 1 192 ? -11.423 9.755 1.217 1.00 95.75 192 SER A N 1
ATOM 1474 C CA . SER A 1 192 ? -10.449 8.669 1.295 1.00 95.75 192 SER A CA 1
ATOM 1475 C C . SER A 1 192 ? -9.618 8.782 2.560 1.00 95.75 192 SER A C 1
ATOM 1477 O O . SER A 1 192 ? -9.667 9.793 3.269 1.00 95.75 192 SER A O 1
ATOM 1479 N N . GLY A 1 193 ? -8.883 7.721 2.868 1.00 95.06 193 GLY A N 1
ATOM 1480 C CA . GLY A 1 193 ? -8.173 7.670 4.123 1.00 95.06 193 GLY A CA 1
ATOM 1481 C C . GLY A 1 193 ? -7.334 6.428 4.326 1.00 95.06 193 GLY A C 1
ATOM 1482 O O . GLY A 1 193 ? -7.190 5.579 3.442 1.00 95.06 193 GLY A O 1
ATOM 1483 N N . ILE A 1 194 ? -6.793 6.354 5.535 1.00 95.50 194 ILE A N 1
ATOM 1484 C CA . ILE A 1 194 ? -6.007 5.233 6.033 1.00 95.50 194 ILE A CA 1
ATOM 1485 C C . ILE A 1 194 ? -6.728 4.671 7.257 1.00 95.50 194 ILE A C 1
ATOM 1487 O O . ILE A 1 194 ? -7.312 5.410 8.049 1.00 95.50 194 ILE A O 1
ATOM 1491 N N . LEU A 1 195 ? 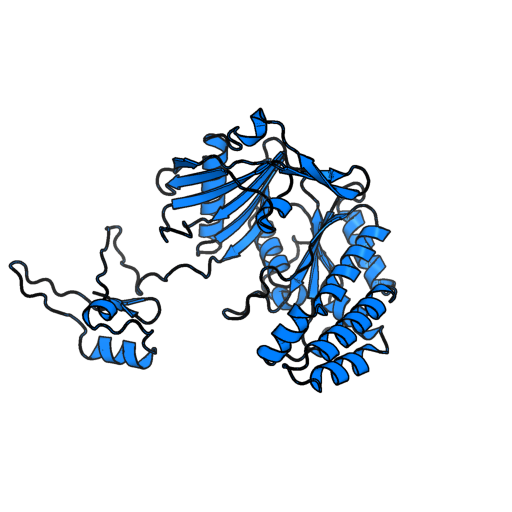-6.748 3.353 7.392 1.00 97.12 195 LEU A N 1
ATOM 1492 C CA . LEU A 1 195 ? -7.305 2.647 8.534 1.00 97.12 195 LEU A CA 1
ATOM 1493 C C . LEU A 1 195 ? -6.245 1.718 9.106 1.00 97.12 195 LEU A C 1
ATOM 1495 O O . LEU A 1 195 ? -5.742 0.839 8.415 1.00 97.12 195 LEU A O 1
ATOM 1499 N N . PHE A 1 196 ? -5.973 1.866 10.395 1.00 97.38 196 PHE A N 1
ATOM 1500 C CA . PHE A 1 196 ? -5.185 0.920 11.168 1.00 97.38 196 PHE A CA 1
ATOM 1501 C C . PHE A 1 196 ? -6.124 0.085 12.032 1.00 97.38 196 PHE A C 1
ATOM 1503 O O . PHE A 1 196 ? -6.929 0.625 12.800 1.00 97.38 196 PHE A O 1
ATOM 1510 N N . THR A 1 197 ? -6.028 -1.240 11.940 1.00 97.31 197 THR A N 1
ATOM 1511 C CA . THR A 1 197 ? -6.877 -2.131 12.749 1.00 97.31 197 THR A CA 1
ATOM 1512 C C . THR A 1 197 ? -6.442 -2.186 14.219 1.00 97.31 197 THR A C 1
ATOM 1514 O O . THR A 1 197 ? -7.229 -2.548 15.090 1.00 97.31 197 THR A O 1
ATOM 1517 N N . ALA A 1 198 ? -5.225 -1.718 14.511 1.00 96.12 198 ALA A N 1
ATOM 1518 C CA . ALA A 1 198 ? -4.714 -1.444 15.848 1.00 96.12 198 ALA A CA 1
ATOM 1519 C C . ALA A 1 198 ? -4.163 -0.015 15.922 1.00 96.12 198 ALA A C 1
ATOM 1521 O O . ALA A 1 198 ? -3.529 0.453 14.980 1.00 96.12 198 ALA A O 1
ATOM 1522 N N . ASP A 1 199 ? -4.349 0.664 17.052 1.00 94.62 199 ASP A N 1
ATOM 1523 C CA . ASP A 1 199 ? -3.904 2.046 17.211 1.00 94.62 199 ASP A CA 1
ATOM 1524 C C . ASP 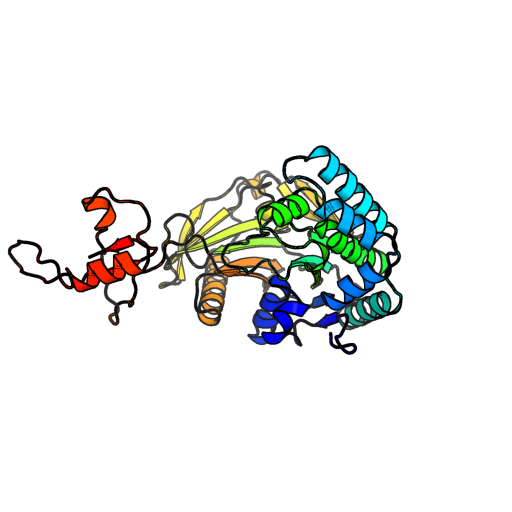A 1 199 ? -2.367 2.150 17.198 1.00 94.62 199 ASP A C 1
ATOM 1526 O O . ASP A 1 199 ? -1.724 1.641 18.125 1.00 94.62 199 ASP A O 1
ATOM 1530 N N . PRO A 1 200 ? -1.759 2.839 16.213 1.00 88.25 200 PRO A N 1
ATOM 1531 C CA . PRO A 1 200 ? -0.305 2.935 16.110 1.00 88.25 200 PRO A CA 1
ATOM 1532 C C . PRO A 1 200 ? 0.322 3.739 17.259 1.00 88.25 200 PRO A C 1
ATOM 1534 O O . PRO A 1 200 ? 1.490 3.525 17.588 1.00 88.25 200 PRO A O 1
ATOM 1537 N N . VAL A 1 201 ? -0.441 4.633 17.904 1.00 89.44 201 VAL A N 1
ATOM 1538 C CA . VAL A 1 201 ? 0.066 5.498 18.981 1.00 89.44 201 VAL A CA 1
ATOM 1539 C C . VAL A 1 201 ? 0.007 4.789 20.330 1.00 89.44 201 VAL A C 1
ATOM 1541 O O . VAL A 1 201 ? 1.034 4.628 20.984 1.00 89.44 201 VAL A O 1
ATOM 1544 N N . SER A 1 202 ? -1.178 4.340 20.759 1.00 90.75 202 SER A N 1
ATOM 1545 C CA . SER A 1 202 ? -1.316 3.644 22.048 1.00 90.75 202 SER A CA 1
ATOM 1546 C C . SER A 1 202 ? -0.923 2.170 22.003 1.00 90.75 202 SER A C 1
ATOM 1548 O O . SER A 1 202 ? -0.864 1.536 23.055 1.00 90.75 202 SER A O 1
ATOM 1550 N N . GLN A 1 203 ? -0.676 1.611 20.810 1.00 92.81 203 GLN A N 1
ATOM 1551 C CA . GLN A 1 203 ? -0.369 0.191 20.584 1.00 92.81 203 GLN A CA 1
ATOM 1552 C C . GLN A 1 203 ? -1.538 -0.756 20.926 1.00 92.81 203 GLN A C 1
ATOM 1554 O O . GLN A 1 203 ? -1.385 -1.986 20.945 1.00 92.81 203 GLN A O 1
ATOM 1559 N N . ASN A 1 204 ? -2.722 -0.194 21.196 1.00 94.00 204 ASN A N 1
ATOM 1560 C CA . ASN A 1 204 ? -3.908 -0.931 21.594 1.00 94.00 204 ASN A CA 1
ATOM 1561 C C . ASN A 1 204 ? -4.570 -1.607 20.384 1.00 94.00 204 ASN A C 1
ATOM 1563 O O . ASN A 1 204 ? -5.146 -0.955 19.517 1.00 94.00 204 ASN A O 1
ATOM 1567 N N . ARG A 1 205 ? -4.550 -2.942 20.383 1.00 94.38 205 ARG A N 1
ATOM 1568 C CA . ARG A 1 205 ? -5.146 -3.800 19.341 1.00 94.38 205 ARG A CA 1
ATOM 1569 C C . ARG A 1 205 ? -6.667 -3.907 19.403 1.00 94.38 205 ARG A C 1
ATOM 1571 O O . ARG A 1 205 ? -7.262 -4.585 18.581 1.00 94.38 205 ARG A O 1
ATOM 1578 N N . HIS A 1 206 ? -7.302 -3.276 20.386 1.00 94.69 206 HIS A N 1
ATOM 1579 C CA . HIS A 1 206 ? -8.757 -3.185 20.466 1.00 94.69 206 HIS A CA 1
ATOM 1580 C C . HIS A 1 206 ? -9.302 -1.848 19.964 1.00 94.69 206 HIS A C 1
ATOM 1582 O O . HIS A 1 206 ? -10.519 -1.666 19.960 1.00 94.69 206 HIS A O 1
ATOM 1588 N N . ILE A 1 207 ? -8.436 -0.928 19.539 1.00 97.00 207 ILE A N 1
ATOM 1589 C CA . ILE A 1 207 ? -8.825 0.369 18.993 1.00 97.00 207 ILE A CA 1
ATOM 1590 C C . ILE A 1 207 ? -8.434 0.396 17.520 1.00 97.00 207 ILE A C 1
ATOM 1592 O O . ILE A 1 207 ? -7.252 0.330 17.197 1.00 97.00 207 ILE A O 1
ATOM 1596 N N . CYS A 1 208 ? -9.429 0.538 16.652 1.00 97.44 208 CYS A N 1
ATOM 1597 C CA . CYS A 1 208 ? -9.216 0.860 15.250 1.00 97.44 208 CYS A CA 1
ATOM 1598 C C . CYS A 1 208 ? -9.064 2.380 15.112 1.00 97.44 208 CYS A C 1
ATOM 1600 O O . CYS A 1 208 ? -9.854 3.136 15.684 1.00 97.44 208 CYS A O 1
ATOM 1602 N N . SER A 1 209 ? -8.037 2.813 14.386 1.00 97.56 209 SER A N 1
ATOM 1603 C CA . SER A 1 209 ? -7.738 4.218 14.110 1.00 97.56 209 SER A CA 1
ATOM 1604 C C . SER A 1 209 ? -7.998 4.500 12.637 1.00 97.56 209 SER A C 1
ATOM 1606 O O . SER A 1 209 ? -7.467 3.792 11.786 1.00 97.56 209 SER A O 1
ATOM 1608 N N . ILE A 1 210 ? -8.802 5.512 12.331 1.00 97.69 210 ILE A N 1
ATOM 1609 C CA . ILE A 1 210 ? -9.179 5.868 10.962 1.00 97.69 210 ILE A CA 1
ATOM 1610 C C . ILE A 1 210 ? -8.821 7.329 10.738 1.00 97.69 210 ILE A C 1
ATOM 1612 O O . ILE A 1 210 ? -9.370 8.196 11.415 1.00 97.69 210 ILE A O 1
ATOM 1616 N N . ASP A 1 211 ? -7.951 7.584 9.771 1.00 96.25 211 ASP A N 1
ATOM 1617 C CA . ASP A 1 211 ? -7.666 8.923 9.269 1.00 96.25 211 ASP A CA 1
ATOM 1618 C C . ASP A 1 211 ? -8.475 9.145 7.992 1.00 96.25 211 ASP A C 1
ATOM 1620 O O . ASP A 1 211 ? -8.402 8.330 7.072 1.00 96.25 211 ASP A O 1
ATOM 1624 N N . ALA A 1 212 ? -9.248 10.230 7.916 1.00 95.75 212 ALA A N 1
ATOM 1625 C CA . ALA A 1 212 ? -10.082 10.541 6.755 1.00 95.75 212 ALA A CA 1
ATOM 1626 C C . ALA A 1 212 ? -9.924 11.989 6.283 1.00 95.75 212 ALA A C 1
ATOM 1628 O O . ALA A 1 212 ? -9.906 12.930 7.079 1.00 95.75 212 ALA A O 1
ATOM 1629 N N . SER A 1 213 ? -9.876 12.172 4.965 1.00 94.81 213 SER A N 1
ATOM 1630 C CA . SER A 1 213 ? -9.860 13.484 4.321 1.00 94.81 213 SER A CA 1
ATOM 1631 C C . SER A 1 213 ? -10.697 13.486 3.038 1.00 94.81 213 SER A C 1
ATOM 1633 O O . SER A 1 213 ? -11.140 12.444 2.549 1.00 94.81 213 SER A O 1
ATOM 1635 N N . TYR A 1 214 ? -10.947 14.676 2.496 1.00 93.88 214 TYR A N 1
ATOM 1636 C CA . TYR A 1 214 ? -11.697 14.845 1.257 1.00 93.88 214 TYR A CA 1
ATOM 1637 C C . TYR A 1 214 ? -10.837 14.559 0.023 1.00 93.88 214 TYR A C 1
ATOM 1639 O O . TYR A 1 214 ? -9.663 14.921 -0.045 1.00 93.88 214 TYR A O 1
ATOM 1647 N N . GLY A 1 215 ? -11.466 13.995 -1.008 1.00 92.62 215 GLY A N 1
ATOM 1648 C CA . GLY A 1 215 ? -10.823 13.741 -2.296 1.00 92.62 215 GLY A CA 1
ATOM 1649 C C . GLY A 1 215 ? -9.909 12.519 -2.277 1.00 92.62 215 GLY A C 1
ATOM 1650 O O . GLY A 1 215 ? -10.223 11.516 -1.637 1.00 92.62 215 GLY A O 1
ATOM 1651 N N . LEU A 1 216 ? -8.821 12.578 -3.046 1.00 91.81 216 LEU A N 1
ATOM 1652 C CA . LEU A 1 216 ? -7.880 11.474 -3.246 1.00 91.81 216 LEU A CA 1
ATOM 1653 C C . LEU A 1 216 ? -6.892 11.322 -2.081 1.00 91.81 216 LEU A C 1
ATOM 1655 O O . LEU A 1 216 ? -6.388 12.309 -1.546 1.00 91.81 216 LEU A O 1
ATOM 1659 N N . GLY A 1 217 ? -6.552 10.069 -1.759 1.00 85.62 217 GLY A N 1
ATOM 1660 C CA . GLY A 1 217 ? -5.717 9.722 -0.601 1.00 85.62 217 GLY A CA 1
ATOM 1661 C C . GLY A 1 217 ? -4.247 10.125 -0.733 1.00 85.62 217 GLY A C 1
ATOM 1662 O O . GLY A 1 217 ? -3.520 10.130 0.256 1.00 85.62 217 GLY A O 1
ATOM 1663 N N . GLU A 1 218 ? -3.817 10.523 -1.934 1.00 80.94 218 GLU A N 1
ATOM 1664 C CA . GLU A 1 218 ? -2.465 11.016 -2.225 1.00 80.94 218 GLU A CA 1
ATOM 1665 C C . GLU A 1 218 ? -2.042 12.141 -1.272 1.00 80.94 218 GLU A C 1
ATOM 1667 O O . GLU A 1 218 ? -0.919 12.145 -0.776 1.00 80.94 218 GLU A O 1
ATOM 1672 N N . ALA A 1 219 ? -2.963 13.052 -0.947 1.00 76.50 219 ALA A N 1
ATOM 1673 C CA . ALA A 1 219 ? -2.682 14.190 -0.078 1.00 76.50 219 ALA A CA 1
ATOM 1674 C C . ALA A 1 219 ? -2.297 13.752 1.341 1.00 76.50 219 ALA A C 1
ATOM 1676 O O . ALA A 1 219 ? -1.416 14.347 1.965 1.00 76.50 219 ALA A O 1
ATOM 1677 N N . LEU A 1 220 ? -2.973 12.712 1.840 1.00 79.50 220 LEU A N 1
ATOM 1678 C CA . LEU A 1 220 ? -2.774 12.173 3.179 1.00 79.50 220 LEU A CA 1
ATOM 1679 C C . LEU A 1 220 ? -1.455 11.403 3.258 1.00 79.50 220 LEU A C 1
ATOM 1681 O O . LEU A 1 220 ? -0.660 11.634 4.164 1.00 79.50 220 LEU A O 1
ATOM 1685 N N . VAL A 1 221 ? -1.186 10.551 2.264 1.00 76.88 221 VAL A N 1
ATOM 1686 C CA . VAL A 1 221 ? 0.056 9.765 2.187 1.00 76.88 221 VAL A CA 1
ATOM 1687 C C . VAL A 1 221 ? 1.281 10.670 2.014 1.00 76.88 221 VAL A C 1
ATOM 1689 O O . VAL A 1 221 ? 2.331 10.402 2.594 1.00 76.88 221 VAL A O 1
ATOM 1692 N N . ALA A 1 222 ? 1.147 11.771 1.270 1.00 70.75 222 ALA A N 1
ATOM 1693 C CA . ALA A 1 222 ? 2.205 12.764 1.095 1.00 70.75 222 ALA A CA 1
ATOM 1694 C C . ALA A 1 222 ? 2.385 13.705 2.306 1.00 70.75 222 ALA A C 1
ATOM 1696 O O . ALA A 1 222 ? 3.293 14.537 2.298 1.00 70.75 222 ALA A O 1
ATOM 1697 N N . GLY A 1 223 ? 1.532 13.610 3.336 1.00 76.31 223 GLY A N 1
ATOM 1698 C CA . GLY A 1 223 ? 1.583 14.480 4.516 1.00 76.31 223 GLY A CA 1
ATOM 1699 C C . GLY A 1 223 ? 1.264 15.951 4.222 1.00 76.31 223 GLY A C 1
ATOM 1700 O O . GLY A 1 223 ? 1.652 16.831 4.987 1.00 76.31 223 GLY A O 1
ATOM 1701 N N . LEU A 1 224 ? 0.579 16.231 3.109 1.00 69.00 224 LEU A N 1
ATOM 1702 C CA . LEU A 1 224 ? 0.251 17.590 2.664 1.00 69.00 224 LEU A CA 1
ATOM 1703 C C . LEU A 1 224 ? -0.982 18.161 3.373 1.00 69.00 224 LEU A C 1
ATOM 1705 O O . LEU A 1 224 ? -1.188 19.374 3.370 1.00 69.00 224 LEU A O 1
ATOM 1709 N N . VAL A 1 225 ? -1.818 17.296 3.955 1.00 74.62 225 VAL A N 1
ATOM 1710 C CA . VAL A 1 225 ? -3.084 17.675 4.592 1.00 74.62 225 VAL A CA 1
ATOM 1711 C C . VAL A 1 225 ? -3.217 17.043 5.969 1.00 74.62 225 VAL A C 1
ATOM 1713 O O . VAL A 1 225 ? -2.809 15.905 6.191 1.00 74.62 225 VAL A O 1
ATOM 1716 N N . SER A 1 226 ? -3.830 17.776 6.897 1.00 82.50 226 SER A N 1
ATOM 1717 C CA . SER A 1 226 ? -4.354 17.185 8.127 1.00 82.50 226 SER A CA 1
ATOM 1718 C C . SER A 1 226 ? -5.637 16.415 7.814 1.00 82.50 226 SER A C 1
ATOM 1720 O O . SER A 1 226 ? -6.445 16.871 7.006 1.00 82.50 226 SER A O 1
ATOM 1722 N N . ALA A 1 227 ? -5.821 15.261 8.447 1.00 91.44 227 ALA A N 1
ATOM 1723 C CA . ALA A 1 227 ? -7.033 14.452 8.356 1.00 91.44 227 ALA A CA 1
ATOM 1724 C C . ALA A 1 227 ? -7.814 14.488 9.670 1.00 91.44 227 ALA A C 1
ATOM 1726 O O . ALA A 1 227 ? -7.272 14.819 10.727 1.00 91.44 227 ALA A O 1
ATOM 1727 N N . ASP A 1 228 ? -9.089 14.129 9.591 1.00 95.56 228 ASP A N 1
ATOM 1728 C CA . ASP A 1 228 ? -9.868 13.794 10.774 1.00 95.56 228 ASP A CA 1
ATOM 1729 C C . ASP A 1 228 ? -9.436 12.426 11.295 1.00 95.56 228 ASP A C 1
ATOM 1731 O O . ASP A 1 228 ? -9.300 11.492 10.509 1.00 95.56 228 ASP A O 1
ATOM 1735 N N . LEU A 1 229 ? -9.297 12.305 12.612 1.00 96.06 229 LEU A N 1
ATOM 1736 C CA . LEU A 1 229 ? -8.977 11.060 13.297 1.00 96.06 229 LEU A CA 1
ATOM 1737 C C . LEU A 1 229 ? -10.219 10.529 14.017 1.00 96.06 229 LEU A C 1
ATOM 1739 O O . LEU A 1 229 ? -10.774 11.196 14.894 1.00 96.06 229 LEU A O 1
ATOM 1743 N N . TYR A 1 230 ? -10.593 9.292 13.713 1.00 97.69 230 TYR A N 1
ATOM 1744 C CA . TYR A 1 230 ? -11.670 8.559 14.370 1.00 97.69 230 TYR A CA 1
ATOM 1745 C C . TYR A 1 230 ? -11.091 7.341 15.080 1.00 97.69 230 TYR A C 1
ATOM 1747 O O . TYR A 1 230 ? -10.309 6.585 14.503 1.00 97.69 230 TYR A O 1
ATOM 1755 N N . ARG A 1 231 ? -11.500 7.117 16.330 1.00 97.75 231 ARG A N 1
ATOM 1756 C CA . ARG A 1 231 ? -11.131 5.915 17.089 1.00 97.75 231 ARG A CA 1
ATOM 1757 C C . ARG A 1 231 ? -12.358 5.088 17.393 1.00 97.75 231 ARG A C 1
ATOM 1759 O O . ARG A 1 231 ? -13.269 5.573 18.057 1.00 97.75 231 ARG A O 1
ATOM 1766 N N . VAL A 1 232 ? -12.362 3.833 16.966 1.00 97.88 232 VAL A N 1
ATOM 1767 C CA . VAL A 1 232 ? -13.487 2.910 17.157 1.00 97.88 232 VAL A CA 1
ATOM 1768 C C . VAL A 1 232 ? -13.048 1.744 18.042 1.00 97.88 232 VAL A C 1
ATOM 1770 O O . VAL A 1 232 ? -12.026 1.113 17.773 1.00 97.88 232 VAL A O 1
ATOM 1773 N N . ASP A 1 233 ? -13.808 1.436 19.101 1.00 96.81 233 ASP A N 1
ATOM 1774 C CA . ASP A 1 233 ? -13.577 0.219 19.893 1.00 96.81 233 ASP A CA 1
ATOM 1775 C C . ASP A 1 233 ? -14.006 -0.978 19.051 1.00 96.81 233 ASP A C 1
ATOM 1777 O O . ASP A 1 233 ? -15.188 -1.154 18.766 1.00 96.81 233 ASP A O 1
ATOM 1781 N N . THR A 1 234 ? -13.057 -1.827 18.687 1.00 93.38 234 THR A N 1
ATOM 1782 C CA . THR A 1 234 ? -13.306 -2.992 17.833 1.00 93.38 234 THR A CA 1
ATOM 1783 C C . THR A 1 234 ? -14.255 -4.022 18.457 1.00 93.38 234 THR A C 1
ATOM 1785 O O . THR A 1 234 ? -14.979 -4.709 17.745 1.00 93.38 234 THR A O 1
ATOM 1788 N N . ARG A 1 235 ? -14.328 -4.109 19.789 1.00 92.44 235 ARG A N 1
ATOM 1789 C CA . ARG A 1 235 ? -15.147 -5.107 20.498 1.00 92.44 235 ARG A CA 1
ATOM 1790 C C . ARG A 1 235 ? -16.613 -4.709 20.561 1.00 92.44 235 ARG A C 1
ATOM 1792 O O . ARG A 1 235 ? -17.485 -5.570 20.525 1.00 92.44 235 ARG A O 1
ATOM 1799 N N . SER A 1 236 ? -16.880 -3.412 20.712 1.00 94.75 236 SER A N 1
ATOM 1800 C CA . SER A 1 236 ? -18.248 -2.877 20.777 1.00 94.75 236 SER A CA 1
ATOM 1801 C C . SER A 1 236 ? -18.712 -2.227 19.474 1.00 94.75 236 SER A C 1
ATOM 1803 O O . SER A 1 236 ? -19.896 -1.932 19.334 1.00 94.75 236 SER A O 1
ATOM 1805 N N . ASN A 1 237 ? -17.786 -2.012 18.538 1.00 94.75 237 ASN A N 1
ATOM 1806 C CA . ASN A 1 237 ? -17.952 -1.254 17.305 1.00 94.75 237 ASN A CA 1
ATOM 1807 C C . ASN A 1 237 ? -18.527 0.156 17.515 1.00 94.75 237 ASN A C 1
ATOM 1809 O O . ASN A 1 237 ? -19.330 0.642 16.720 1.00 94.75 237 ASN A O 1
ATOM 1813 N N . LYS A 1 238 ? -18.149 0.797 18.626 1.00 96.25 238 LYS A N 1
ATOM 1814 C CA . LYS A 1 238 ? -18.585 2.150 18.979 1.00 96.25 238 LYS A CA 1
ATOM 1815 C C . LYS A 1 238 ? -17.464 3.149 18.762 1.00 96.25 238 LYS A C 1
ATOM 1817 O O . LYS A 1 238 ? -16.316 2.887 19.122 1.00 96.25 238 LYS A O 1
ATOM 1822 N N . LEU A 1 239 ? -17.825 4.303 18.215 1.00 96.44 239 LEU A N 1
ATOM 1823 C CA . LEU A 1 239 ? -16.941 5.452 18.108 1.00 96.44 239 LEU A CA 1
ATOM 1824 C C . LEU A 1 239 ? -16.620 5.977 19.516 1.00 96.44 239 LEU A C 1
ATOM 1826 O O . LEU A 1 239 ? -17.520 6.257 20.305 1.00 96.44 239 LEU A O 1
ATOM 1830 N N . ILE A 1 240 ? -15.331 6.039 19.839 1.00 96.19 240 ILE A N 1
ATOM 1831 C CA . ILE A 1 240 ? -14.797 6.476 21.135 1.00 96.19 240 ILE A CA 1
ATOM 1832 C C . ILE A 1 240 ? -14.413 7.952 21.070 1.00 96.19 240 ILE A C 1
ATOM 1834 O O . ILE A 1 240 ? -14.661 8.708 22.004 1.00 96.19 240 ILE A O 1
ATOM 1838 N N . GLU A 1 241 ? -13.747 8.342 19.985 1.00 95.94 241 GLU A N 1
ATOM 1839 C CA . GLU A 1 241 ? -13.133 9.656 19.841 1.00 95.94 241 GLU A CA 1
ATOM 1840 C C . GLU A 1 241 ? -13.218 10.114 18.388 1.00 95.94 241 GLU A C 1
ATOM 1842 O O . GLU A 1 241 ? -13.017 9.320 17.464 1.00 95.94 241 GLU A O 1
ATOM 1847 N N . VAL A 1 242 ? -13.473 11.410 18.218 1.00 97.06 242 VAL A N 1
ATOM 1848 C CA . VAL A 1 242 ? -13.363 12.131 16.952 1.00 97.06 242 VAL A CA 1
ATOM 1849 C C . VAL A 1 242 ? -12.485 13.350 17.188 1.00 97.06 242 VAL A C 1
ATOM 1851 O O . VAL A 1 242 ? -12.768 14.154 18.078 1.00 97.06 242 VAL A O 1
ATOM 1854 N N . LYS A 1 243 ? -11.428 13.503 16.391 1.00 95.62 243 LYS A N 1
ATOM 1855 C CA . LYS A 1 243 ? -10.642 14.738 16.311 1.00 95.62 243 LYS A CA 1
ATOM 1856 C C . LYS A 1 243 ? -10.717 15.268 14.897 1.00 95.62 243 LYS A C 1
ATOM 1858 O O . LYS A 1 243 ? -10.315 14.586 13.962 1.00 95.62 243 LYS A O 1
ATOM 1863 N N . ILE A 1 244 ? -11.214 16.487 14.761 1.00 94.75 244 ILE A N 1
ATOM 1864 C CA . ILE A 1 244 ? -11.342 17.136 13.463 1.00 94.75 244 ILE A CA 1
ATOM 1865 C C . ILE A 1 244 ? -10.021 17.811 13.106 1.00 94.75 244 ILE A C 1
ATOM 1867 O O . ILE A 1 244 ? -9.500 18.611 13.885 1.00 94.75 244 ILE A O 1
ATOM 1871 N N . GLY A 1 245 ? -9.483 17.465 11.939 1.00 89.00 245 GLY A N 1
ATOM 1872 C CA . GLY A 1 245 ? -8.300 18.099 11.370 1.00 89.00 245 GLY A CA 1
ATOM 1873 C C . GLY A 1 245 ? -8.668 19.328 10.540 1.00 89.00 245 GLY A C 1
ATOM 1874 O O . GLY A 1 245 ? -9.747 19.391 9.947 1.00 89.00 245 GLY A O 1
ATOM 1875 N N . GLU A 1 246 ? -7.752 20.295 10.457 1.00 87.31 246 GLU A N 1
ATOM 1876 C CA . GLU A 1 246 ? -7.896 21.475 9.595 1.00 87.31 246 GLU A CA 1
ATOM 1877 C C . GLU A 1 246 ? -7.552 21.104 8.139 1.00 87.31 246 GLU A C 1
ATOM 1879 O O . GLU A 1 246 ? -6.394 21.114 7.711 1.00 87.31 246 GLU A O 1
ATOM 1884 N N . LYS A 1 247 ? -8.571 20.732 7.362 1.00 89.31 247 LYS A N 1
ATOM 1885 C CA . LYS A 1 247 ? -8.417 20.192 6.000 1.00 89.31 247 LYS A CA 1
ATOM 1886 C C . LYS A 1 247 ? -8.354 21.318 4.968 1.00 89.31 247 LYS A C 1
ATOM 1888 O O . LYS A 1 247 ? -9.330 21.570 4.278 1.00 89.31 247 LYS A O 1
ATOM 1893 N N . LYS A 1 248 ? -7.226 22.027 4.860 1.00 86.69 248 LYS A N 1
ATOM 1894 C CA . LYS A 1 248 ? -7.093 23.207 3.967 1.00 86.69 248 LYS A CA 1
ATOM 1895 C C . LYS A 1 248 ? -7.238 22.893 2.479 1.00 86.69 248 LYS A C 1
ATOM 1897 O O . LYS A 1 248 ? -7.709 23.730 1.711 1.00 86.69 248 LYS A O 1
ATOM 1902 N N . LEU A 1 249 ? -6.792 21.712 2.069 1.00 89.94 249 LEU A N 1
ATOM 1903 C CA . LEU A 1 249 ? -6.669 21.314 0.672 1.00 89.94 249 LEU A CA 1
ATOM 1904 C C . LEU A 1 249 ? -7.267 19.919 0.476 1.00 89.94 249 LEU A C 1
ATOM 1906 O O . LEU A 1 249 ? -7.236 19.090 1.384 1.00 89.94 249 LEU A O 1
ATOM 1910 N N . ALA A 1 250 ? -7.754 19.655 -0.730 1.00 90.81 250 ALA A N 1
ATOM 1911 C CA . ALA A 1 250 ? -8.099 18.327 -1.218 1.00 90.81 250 ALA A CA 1
ATOM 1912 C C . ALA A 1 250 ? -7.463 18.106 -2.593 1.00 90.81 250 ALA A C 1
ATOM 1914 O O . ALA A 1 250 ? -7.293 19.050 -3.364 1.00 90.81 250 ALA A O 1
ATOM 1915 N N . ILE A 1 251 ? -7.127 16.859 -2.924 1.00 91.69 251 ILE A N 1
ATOM 1916 C CA . ILE A 1 251 ? -6.672 16.505 -4.274 1.00 91.69 251 ILE A CA 1
ATOM 1917 C C . ILE A 1 251 ? -7.853 15.937 -5.060 1.00 91.69 251 ILE A C 1
ATOM 1919 O O . ILE A 1 251 ? -8.542 15.020 -4.600 1.00 91.69 251 ILE A O 1
ATOM 1923 N N . ARG A 1 252 ? -8.086 16.479 -6.260 1.00 92.62 252 ARG A N 1
ATOM 1924 C CA . ARG A 1 252 ? -9.160 16.065 -7.170 1.00 92.62 252 ARG A CA 1
ATOM 1925 C C . ARG A 1 252 ? -8.608 15.570 -8.507 1.00 92.62 252 ARG A C 1
ATOM 1927 O O . ARG A 1 252 ? -7.615 16.112 -8.991 1.00 92.62 252 ARG A O 1
ATOM 1934 N N . PRO A 1 253 ? -9.257 14.576 -9.134 1.00 92.31 253 PRO A N 1
ATOM 1935 C CA . PRO A 1 253 ? -8.931 14.167 -10.493 1.00 92.31 253 PRO A CA 1
ATOM 1936 C C . PRO A 1 253 ? -9.399 15.221 -11.509 1.00 92.31 253 PRO A C 1
ATOM 1938 O O . PRO A 1 253 ? -10.498 15.764 -11.394 1.00 92.31 253 PRO A O 1
ATOM 1941 N N . LEU A 1 254 ? -8.578 15.483 -12.525 1.00 91.88 254 LEU A N 1
ATOM 1942 C CA . LEU A 1 254 ? -8.927 16.325 -13.673 1.00 91.88 254 LEU A CA 1
ATOM 1943 C C . LEU A 1 254 ? -9.719 15.535 -14.740 1.00 91.88 254 LEU A C 1
ATOM 1945 O O . LEU A 1 254 ? -9.492 14.336 -14.908 1.00 91.88 254 LEU A O 1
ATOM 1949 N N . PRO A 1 255 ? -10.601 16.170 -15.536 1.00 87.19 255 PRO A N 1
ATOM 1950 C CA . PRO A 1 255 ? -11.375 15.465 -16.568 1.00 87.19 255 PRO A CA 1
ATOM 1951 C C . PRO A 1 255 ? -10.522 14.745 -17.626 1.00 87.19 255 PRO A C 1
ATOM 1953 O O . PRO A 1 255 ? -10.880 13.655 -18.067 1.00 87.19 255 PRO A O 1
ATOM 1956 N N . ASN A 1 256 ? -9.378 15.332 -17.991 1.00 85.69 256 ASN A N 1
ATOM 1957 C CA . ASN A 1 256 ? -8.500 14.850 -19.065 1.00 85.69 256 ASN A CA 1
ATOM 1958 C C . ASN A 1 256 ? -7.260 14.100 -18.551 1.00 85.69 256 ASN A C 1
ATOM 1960 O O . ASN A 1 256 ? -6.310 13.917 -19.300 1.00 85.69 256 ASN A O 1
ATOM 1964 N N . GLY A 1 257 ? -7.266 13.676 -17.286 1.00 88.06 257 GLY A N 1
ATOM 1965 C CA . GLY A 1 257 ? -6.147 12.973 -16.661 1.00 88.06 257 GLY A CA 1
ATOM 1966 C C . GLY A 1 257 ? -5.289 13.856 -15.752 1.00 88.06 257 GLY A C 1
ATOM 1967 O O . GLY A 1 257 ? -5.299 15.082 -15.856 1.00 88.06 257 GLY A O 1
ATOM 1968 N N . GLY A 1 258 ? -4.589 13.220 -14.810 1.00 89.88 258 GLY A N 1
ATOM 1969 C CA . GLY A 1 258 ? -3.817 13.889 -13.755 1.00 89.88 258 GLY A CA 1
ATOM 1970 C C . GLY A 1 258 ? -4.667 14.420 -12.594 1.00 89.88 258 GLY A C 1
ATOM 1971 O O . GLY A 1 258 ? -5.884 14.216 -12.528 1.00 89.88 258 GLY A O 1
ATOM 1972 N N . THR A 1 259 ? -4.026 15.094 -11.644 1.00 92.19 259 THR A N 1
ATOM 1973 C CA . THR A 1 259 ? -4.662 15.587 -10.415 1.00 92.19 259 THR A CA 1
ATOM 1974 C C . THR A 1 259 ? -4.416 17.080 -10.219 1.00 92.19 259 THR A C 1
ATOM 1976 O O . THR A 1 259 ? -3.468 17.652 -10.753 1.00 92.19 259 THR A O 1
ATOM 1979 N N . GLN A 1 260 ? -5.299 17.731 -9.463 1.00 92.44 260 GLN A N 1
ATOM 1980 C CA . GLN A 1 260 ? -5.144 19.124 -9.057 1.00 92.44 260 GLN A CA 1
ATOM 1981 C C . GLN A 1 260 ? -5.399 19.281 -7.561 1.00 92.44 260 GLN A C 1
ATOM 1983 O O . GLN A 1 260 ? -6.215 18.563 -6.978 1.00 92.44 260 GLN A O 1
ATOM 1988 N N . GLN A 1 261 ? -4.720 20.253 -6.958 1.00 92.06 261 GLN A N 1
ATOM 1989 C CA . GLN A 1 261 ? -5.011 20.693 -5.601 1.00 92.06 261 GLN A CA 1
ATOM 1990 C C . GLN A 1 261 ? -6.157 21.706 -5.627 1.00 92.06 261 GLN A C 1
ATOM 1992 O O . GLN A 1 261 ? -6.148 22.658 -6.405 1.00 92.06 261 GLN A O 1
ATOM 1997 N N . GLU A 1 262 ? -7.138 21.495 -4.764 1.00 91.50 262 GLU A N 1
ATOM 1998 C CA . GLU A 1 262 ? -8.295 22.357 -4.567 1.00 91.50 262 GLU A CA 1
ATOM 1999 C C . GLU A 1 262 ? -8.271 22.880 -3.128 1.00 91.50 262 GLU A C 1
ATOM 2001 O O . GLU A 1 262 ? -8.178 22.096 -2.181 1.00 91.50 262 GLU A O 1
ATOM 2006 N N . LEU A 1 263 ? -8.347 24.202 -2.953 1.00 92.12 263 LEU A N 1
ATOM 2007 C CA . LEU A 1 263 ? -8.538 24.809 -1.636 1.00 92.12 263 LEU A CA 1
ATOM 2008 C C . LEU A 1 263 ? -9.980 24.583 -1.189 1.00 92.12 263 LEU A C 1
ATOM 2010 O O . LEU A 1 263 ? -10.919 24.960 -1.889 1.00 92.12 263 LEU A O 1
ATOM 2014 N N . LEU A 1 264 ? -10.143 23.983 -0.015 1.00 91.00 264 LEU A N 1
ATOM 2015 C CA . LEU A 1 264 ? -11.459 23.748 0.565 1.00 91.00 264 LEU A CA 1
ATOM 2016 C C . LEU A 1 264 ? -12.012 25.044 1.162 1.00 91.00 264 LEU A C 1
ATOM 2018 O O . LEU A 1 264 ? -11.259 25.888 1.654 1.00 91.00 264 LEU A O 1
ATOM 2022 N N . ASN A 1 265 ? -13.333 25.207 1.130 1.00 92.31 265 ASN A N 1
ATOM 2023 C CA . ASN A 1 265 ? -13.981 26.353 1.767 1.00 92.31 265 ASN A CA 1
ATOM 2024 C C . ASN A 1 265 ? -13.907 26.249 3.308 1.00 92.31 265 ASN A C 1
ATOM 2026 O O . ASN A 1 265 ? -13.679 25.171 3.854 1.00 92.31 265 ASN A O 1
ATOM 2030 N N . GLU A 1 266 ? -14.091 27.365 4.020 1.00 88.75 266 GLU A N 1
ATOM 2031 C CA . GLU A 1 266 ? -13.926 27.421 5.488 1.00 88.75 266 GLU A CA 1
ATOM 2032 C C . GLU A 1 266 ? -14.821 26.418 6.239 1.00 88.75 266 GLU A C 1
ATOM 2034 O O . GLU A 1 266 ? -14.415 25.840 7.250 1.00 88.75 266 GLU A O 1
ATOM 2039 N N . GLU A 1 267 ? -16.017 26.153 5.708 1.00 89.12 267 GLU A N 1
ATOM 2040 C CA . GLU A 1 267 ? -16.949 25.173 6.265 1.00 89.12 267 GLU A CA 1
ATOM 2041 C C . GLU A 1 267 ? -16.391 23.746 6.148 1.00 89.12 267 GLU A C 1
ATOM 2043 O O . GLU A 1 267 ? -16.321 23.019 7.136 1.00 89.12 267 GLU A O 1
ATOM 2048 N N . GLN A 1 268 ? -15.899 23.352 4.973 1.00 88.31 268 GLN A N 1
ATOM 2049 C CA . GLN A 1 268 ? -15.307 22.032 4.738 1.00 88.31 268 GLN A CA 1
ATOM 2050 C C . GLN A 1 268 ? -14.012 21.819 5.524 1.00 88.31 268 GLN A C 1
ATOM 2052 O O . GLN A 1 268 ? -13.740 20.697 5.953 1.00 88.31 268 GLN A O 1
ATOM 2057 N N . GLN A 1 269 ? -13.223 22.872 5.745 1.00 89.31 269 GLN A N 1
ATOM 2058 C CA . GLN A 1 269 ? -11.965 22.774 6.492 1.00 89.31 269 GLN A CA 1
ATOM 2059 C C . GLN A 1 269 ? -12.177 22.279 7.927 1.00 89.31 269 GLN A C 1
ATOM 2061 O O . GLN A 1 269 ? -11.331 21.551 8.449 1.00 89.31 269 GLN A O 1
ATOM 2066 N N . THR A 1 270 ? -13.309 22.638 8.539 1.00 90.62 270 THR A N 1
ATOM 2067 C CA . THR A 1 270 ? -13.653 22.316 9.935 1.00 90.62 270 THR A CA 1
ATOM 2068 C C . THR A 1 270 ? -14.828 21.344 10.071 1.00 90.62 270 THR A C 1
ATOM 2070 O O . THR A 1 270 ? -15.146 20.917 11.179 1.00 90.62 270 THR A O 1
ATOM 2073 N N . ALA A 1 271 ? -15.453 20.941 8.963 1.00 92.69 271 ALA A N 1
ATOM 2074 C CA . ALA A 1 271 ? -16.495 19.924 8.960 1.00 92.69 271 ALA A CA 1
ATOM 2075 C C . ALA A 1 271 ? -15.925 18.522 9.209 1.00 92.69 271 ALA A C 1
ATOM 2077 O O . ALA A 1 271 ? -14.826 18.182 8.759 1.00 92.69 271 ALA A O 1
ATOM 2078 N N . GLN A 1 272 ? -16.726 17.695 9.877 1.00 94.88 272 GLN A N 1
ATOM 2079 C CA . GLN A 1 272 ? -16.470 16.271 10.047 1.00 94.88 272 GLN A CA 1
ATOM 2080 C C . GLN A 1 272 ? -16.677 15.528 8.723 1.00 94.88 272 GLN A C 1
ATOM 2082 O O . GLN A 1 272 ? -17.728 15.649 8.096 1.00 94.88 272 GLN A O 1
ATOM 2087 N N . VAL A 1 273 ? -15.671 14.758 8.306 1.00 95.00 273 VAL A N 1
ATOM 2088 C CA . VAL A 1 273 ? -15.656 14.057 7.012 1.00 95.00 273 VAL A CA 1
ATOM 2089 C C . VAL A 1 273 ? -16.515 12.791 7.023 1.00 95.00 273 VAL A C 1
ATOM 2091 O O . VAL A 1 273 ? -17.280 12.557 6.091 1.00 95.00 273 VAL A O 1
ATOM 2094 N N . LEU A 1 274 ? -16.382 11.956 8.057 1.00 96.25 274 LEU A N 1
ATOM 2095 C CA . LEU A 1 274 ? -17.103 10.689 8.177 1.00 96.25 274 LEU A CA 1
ATOM 2096 C C . LEU A 1 274 ? -18.252 10.811 9.168 1.00 96.25 274 LEU A C 1
ATOM 2098 O O . LEU A 1 274 ? -18.080 11.292 10.284 1.00 96.25 274 LEU A O 1
ATOM 2102 N N . SER A 1 275 ? -19.409 10.266 8.808 1.00 95.19 275 SER A N 1
ATOM 2103 C CA . SER A 1 275 ? -20.459 9.974 9.787 1.00 95.19 275 SER A CA 1
ATOM 2104 C C . SER A 1 275 ? -20.053 8.821 10.715 1.00 95.19 275 SER A C 1
ATOM 2106 O O . SER A 1 275 ? -19.217 7.981 10.370 1.00 95.19 275 SER A O 1
ATOM 2108 N N . GLU A 1 276 ? -20.687 8.733 11.888 1.00 95.00 276 GLU A N 1
ATOM 2109 C CA . GLU A 1 276 ? -20.420 7.642 12.837 1.00 95.00 276 GLU A CA 1
ATOM 2110 C C . GLU A 1 276 ? -20.691 6.258 12.231 1.00 95.00 276 GLU A C 1
ATOM 2112 O O . GLU A 1 276 ? -19.942 5.312 12.475 1.00 95.00 276 GLU A O 1
ATOM 2117 N N . SER A 1 277 ? -21.734 6.136 11.402 1.00 94.69 277 SER A N 1
ATOM 2118 C CA . SER A 1 277 ? -22.077 4.884 10.722 1.00 94.69 277 SER A CA 1
ATOM 2119 C C . SER A 1 277 ? -21.024 4.481 9.690 1.00 94.69 277 SER A C 1
ATOM 2121 O O . SER A 1 277 ? -20.686 3.302 9.607 1.00 94.69 277 SER A O 1
ATOM 2123 N N . GLN A 1 278 ? -20.455 5.437 8.947 1.00 96.38 278 GLN A N 1
ATOM 2124 C CA . GLN A 1 278 ? -19.351 5.169 8.020 1.00 96.38 278 GLN A CA 1
ATOM 2125 C C . GLN A 1 278 ? -18.081 4.745 8.764 1.00 96.38 278 GLN A C 1
ATOM 2127 O O . GLN A 1 278 ? -17.450 3.768 8.365 1.00 96.38 278 GLN A O 1
ATOM 2132 N N . ALA A 1 279 ? -17.732 5.419 9.866 1.00 97.19 279 ALA A N 1
ATOM 2133 C CA . ALA A 1 279 ? -16.585 5.037 10.692 1.00 97.19 279 ALA A CA 1
ATOM 2134 C C . ALA A 1 279 ? -16.753 3.621 11.277 1.00 97.19 279 ALA A C 1
ATOM 2136 O O . ALA A 1 279 ? -15.826 2.813 11.239 1.00 97.19 279 ALA A O 1
ATOM 2137 N N . ALA A 1 280 ? -17.955 3.284 11.751 1.00 96.56 280 ALA A N 1
ATOM 2138 C CA . ALA A 1 280 ? -18.282 1.952 12.253 1.00 96.56 280 ALA A CA 1
ATOM 2139 C C . ALA A 1 280 ? -18.253 0.872 11.152 1.00 96.56 280 ALA A C 1
ATOM 2141 O O . ALA A 1 280 ? -17.803 -0.245 11.407 1.00 96.56 280 ALA A O 1
ATOM 2142 N N . ALA A 1 281 ? -18.707 1.185 9.933 1.00 96.88 281 ALA A N 1
ATOM 2143 C CA . ALA A 1 281 ? -18.651 0.270 8.791 1.00 96.88 281 ALA A CA 1
ATOM 2144 C C . ALA A 1 281 ? -17.206 0.014 8.330 1.00 96.88 281 ALA A C 1
ATOM 2146 O O . ALA A 1 281 ? -16.830 -1.129 8.074 1.00 96.88 281 ALA A O 1
ATOM 2147 N N . LEU A 1 282 ? -16.375 1.061 8.287 1.00 97.56 282 LEU A N 1
ATOM 2148 C CA . LEU A 1 282 ? -14.944 0.948 8.005 1.00 97.56 282 LEU A CA 1
ATOM 2149 C C . LEU A 1 282 ? -14.228 0.098 9.061 1.00 97.56 282 LEU A C 1
ATOM 2151 O O . LEU A 1 282 ? -13.473 -0.802 8.704 1.00 97.56 282 LEU A O 1
ATOM 2155 N N . ALA A 1 283 ? -14.506 0.321 10.349 1.00 97.50 283 ALA A N 1
ATOM 2156 C CA . ALA A 1 283 ? -13.926 -0.474 11.431 1.00 97.50 283 ALA A CA 1
ATOM 2157 C C . ALA A 1 283 ? -14.316 -1.961 11.343 1.00 97.50 283 ALA A C 1
ATOM 2159 O O . ALA A 1 283 ? -13.466 -2.829 11.545 1.00 97.50 283 ALA A O 1
ATOM 2160 N N . GLN A 1 284 ? -15.571 -2.273 10.996 1.00 97.31 284 GLN A N 1
ATOM 2161 C CA . GLN A 1 284 ? -16.004 -3.655 10.750 1.00 97.31 284 GLN A CA 1
ATOM 2162 C C . GLN A 1 284 ? -15.272 -4.289 9.567 1.00 97.31 284 GLN A C 1
ATOM 2164 O O . GLN A 1 284 ? -14.813 -5.425 9.677 1.00 97.31 284 GLN A O 1
ATOM 2169 N N . LEU A 1 285 ? -15.134 -3.562 8.456 1.00 97.31 285 LEU A N 1
ATOM 2170 C CA . LEU A 1 285 ? -14.386 -4.042 7.296 1.00 97.31 285 LEU A CA 1
ATOM 2171 C C . LEU A 1 285 ? -12.913 -4.291 7.657 1.00 97.31 285 LEU A C 1
ATOM 2173 O O . LEU A 1 285 ? -12.375 -5.349 7.343 1.00 97.31 285 LEU A O 1
ATOM 2177 N N . GLY A 1 286 ? -12.288 -3.373 8.399 1.00 97.25 286 GLY A N 1
ATOM 2178 C CA . GLY A 1 286 ? -10.926 -3.531 8.912 1.00 97.25 286 GLY A CA 1
ATOM 2179 C C . GLY A 1 286 ? -10.749 -4.795 9.758 1.00 97.25 286 GLY A C 1
ATOM 2180 O O . GLY A 1 286 ? -9.788 -5.531 9.561 1.00 97.25 286 GLY A O 1
ATOM 2181 N N . GLN A 1 287 ? -11.704 -5.108 10.638 1.00 96.50 287 GLN A N 1
ATOM 2182 C CA . GLN A 1 287 ? -11.675 -6.345 11.431 1.00 96.50 287 GLN A CA 1
ATOM 2183 C C . GLN A 1 287 ? -11.785 -7.608 10.578 1.00 96.50 287 GLN A C 1
ATOM 2185 O O . GLN A 1 287 ? -11.124 -8.601 10.876 1.00 96.50 287 GLN A O 1
ATOM 2190 N N . GLN A 1 288 ? -12.614 -7.595 9.531 1.00 97.12 288 GLN A N 1
ATOM 2191 C CA . GLN A 1 288 ? -12.725 -8.730 8.610 1.00 97.12 288 GLN A CA 1
ATOM 2192 C C . GLN A 1 288 ? -11.400 -8.973 7.879 1.00 97.12 288 GLN A C 1
ATOM 2194 O O . GLN A 1 288 ? -10.971 -10.118 7.751 1.00 97.12 288 GLN A O 1
ATOM 2199 N N . ILE A 1 289 ? -10.724 -7.899 7.464 1.00 96.56 289 ILE A N 1
ATOM 2200 C CA . ILE A 1 289 ? -9.414 -7.968 6.811 1.00 96.56 289 ILE A CA 1
ATOM 2201 C C . ILE A 1 289 ? -8.342 -8.452 7.803 1.00 96.56 289 ILE A C 1
ATOM 2203 O O . ILE A 1 289 ? -7.595 -9.374 7.489 1.00 96.56 289 ILE A O 1
ATOM 2207 N N . GLU A 1 290 ? -8.282 -7.910 9.024 1.00 96.19 290 GLU A N 1
ATOM 2208 C CA . GLU A 1 290 ? -7.352 -8.396 10.058 1.00 96.19 290 GLU A CA 1
ATOM 2209 C C . GLU A 1 290 ? -7.588 -9.874 10.394 1.00 96.19 290 GLU A C 1
ATOM 2211 O O . GLU A 1 290 ? -6.626 -10.624 10.559 1.00 96.19 290 GLU A O 1
ATOM 2216 N N . ALA A 1 291 ? -8.844 -10.320 10.461 1.00 95.75 291 ALA A N 1
ATOM 2217 C CA . ALA A 1 291 ? -9.171 -11.724 10.689 1.00 95.75 291 ALA A CA 1
ATOM 2218 C C . ALA A 1 291 ? -8.690 -12.624 9.539 1.00 95.75 291 ALA A C 1
ATOM 2220 O O . ALA A 1 291 ? -8.204 -13.726 9.800 1.00 95.75 291 ALA A O 1
ATOM 2221 N N . HIS A 1 292 ? -8.783 -12.147 8.291 1.00 95.88 292 HIS A N 1
ATOM 2222 C CA . HIS A 1 292 ? -8.276 -12.843 7.104 1.00 95.88 292 HIS A CA 1
ATOM 2223 C C . HIS A 1 292 ? -6.751 -13.002 7.142 1.00 95.88 292 HIS A C 1
ATOM 2225 O O . HIS A 1 292 ? -6.240 -14.110 7.005 1.00 95.88 292 HIS A O 1
ATOM 2231 N N . TYR A 1 293 ? -6.024 -11.914 7.410 1.00 92.44 293 TYR A N 1
ATOM 2232 C CA . TYR A 1 293 ? -4.555 -11.914 7.457 1.00 92.44 293 TYR A CA 1
ATOM 2233 C C . TYR A 1 293 ? -3.962 -12.400 8.791 1.00 92.44 293 TYR A C 1
ATOM 2235 O O . TYR A 1 293 ? -2.749 -12.573 8.897 1.00 92.44 293 TYR A O 1
ATOM 2243 N N . GLN A 1 294 ? -4.793 -12.606 9.817 1.00 93.31 294 GLN A N 1
ATOM 2244 C CA . GLN A 1 294 ? -4.420 -13.038 11.173 1.00 93.31 294 GLN A CA 1
ATOM 2245 C C . GLN A 1 294 ? -3.412 -12.125 11.896 1.00 93.31 294 GLN A C 1
ATOM 2247 O O . GLN A 1 294 ? -2.764 -12.531 12.868 1.00 93.31 294 GLN A O 1
ATOM 2252 N N . GLN A 1 295 ? -3.290 -10.877 11.451 1.00 92.69 295 GLN A N 1
ATOM 2253 C CA . GLN A 1 295 ? -2.384 -9.882 12.015 1.00 92.69 295 GLN A CA 1
ATOM 2254 C C . GLN A 1 295 ? -2.897 -8.462 11.730 1.00 92.69 295 GLN A C 1
ATOM 2256 O O . GLN A 1 295 ? -3.553 -8.269 10.701 1.00 92.69 295 GLN A O 1
ATOM 2261 N N . PRO A 1 296 ? -2.569 -7.467 12.578 1.00 95.38 296 PRO A N 1
ATOM 2262 C CA . PRO A 1 296 ? -3.025 -6.095 12.388 1.00 95.38 296 PRO A CA 1
ATOM 2263 C C . PRO A 1 296 ? -2.624 -5.517 11.031 1.00 95.38 296 PRO A C 1
ATOM 2265 O O . PRO A 1 296 ? -1.485 -5.702 10.589 1.00 95.38 296 PRO A O 1
ATOM 2268 N N . GLN A 1 297 ? -3.551 -4.800 10.399 1.00 95.94 297 GLN A N 1
ATOM 2269 C CA . GLN A 1 297 ? -3.386 -4.249 9.055 1.00 95.94 297 GLN A CA 1
ATOM 2270 C C . GLN A 1 297 ? -3.457 -2.721 9.045 1.00 95.94 297 GLN A C 1
ATOM 2272 O O . GLN A 1 297 ? -4.214 -2.106 9.797 1.00 95.94 297 GLN A O 1
ATOM 2277 N N . ASP A 1 298 ? -2.670 -2.136 8.153 1.00 94.81 298 ASP A N 1
ATOM 2278 C CA . ASP A 1 298 ? -2.756 -0.769 7.656 1.00 94.81 298 ASP A CA 1
ATOM 2279 C C . ASP A 1 298 ? -3.401 -0.824 6.262 1.00 94.81 298 ASP A C 1
ATOM 2281 O O . ASP A 1 298 ? -2.948 -1.564 5.383 1.00 94.81 298 ASP A O 1
ATOM 2285 N N . ILE A 1 299 ? -4.519 -0.125 6.096 1.00 95.62 299 ILE A N 1
ATOM 2286 C CA . ILE A 1 299 ? -5.433 -0.249 4.964 1.00 95.62 299 ILE A CA 1
ATOM 2287 C C . ILE A 1 299 ? -5.676 1.130 4.354 1.00 95.62 299 ILE A C 1
ATOM 2289 O O . ILE A 1 299 ? -6.203 2.023 5.013 1.00 95.62 299 ILE A O 1
ATOM 2293 N N . GLU A 1 300 ? -5.384 1.279 3.065 1.00 95.62 300 GLU A N 1
ATOM 2294 C CA . GLU A 1 300 ? -5.825 2.433 2.280 1.00 95.62 300 GLU A CA 1
ATOM 2295 C C . GLU A 1 300 ? -7.236 2.178 1.751 1.00 95.62 300 GLU A C 1
ATOM 2297 O O . GLU A 1 300 ? -7.507 1.143 1.129 1.00 95.62 300 GLU A O 1
ATOM 2302 N N . TRP A 1 301 ? -8.134 3.138 1.951 1.00 97.00 301 TRP A N 1
ATOM 2303 C CA . TRP A 1 301 ? -9.534 3.014 1.564 1.00 97.00 301 TRP A CA 1
ATOM 2304 C C . TRP A 1 301 ? -10.068 4.292 0.916 1.00 97.00 301 TRP A C 1
ATOM 2306 O O . TRP A 1 301 ? -9.534 5.393 1.072 1.00 97.00 301 TRP A O 1
ATOM 2316 N N . ALA A 1 302 ? -11.157 4.136 0.173 1.00 96.69 302 ALA A N 1
ATOM 2317 C CA . ALA A 1 302 ? -11.872 5.227 -0.468 1.00 96.69 302 ALA A CA 1
ATOM 2318 C C . ALA A 1 302 ? -13.383 4.995 -0.410 1.00 96.69 302 ALA A C 1
ATOM 2320 O O . ALA A 1 302 ? -13.850 3.864 -0.518 1.00 96.69 302 ALA A O 1
ATOM 2321 N N . ILE A 1 303 ? -14.156 6.068 -0.272 1.00 96.81 303 ILE A N 1
ATOM 2322 C CA . ILE A 1 303 ? -15.617 6.054 -0.357 1.00 96.81 303 ILE A CA 1
ATOM 2323 C C . ILE A 1 303 ? -16.026 6.807 -1.619 1.00 96.81 303 ILE A C 1
ATOM 2325 O O . ILE A 1 303 ? -15.718 7.992 -1.774 1.00 96.81 303 ILE A O 1
ATOM 2329 N N . ALA A 1 304 ? -16.727 6.105 -2.511 1.00 94.56 304 ALA A N 1
ATOM 2330 C CA . ALA A 1 304 ? -17.360 6.685 -3.690 1.00 94.56 304 ALA A CA 1
ATOM 2331 C C . ALA A 1 304 ? -18.867 6.398 -3.673 1.00 94.56 304 ALA A C 1
ATOM 2333 O O . ALA A 1 304 ? -19.310 5.256 -3.835 1.00 94.56 304 ALA A O 1
ATOM 2334 N N . GLY A 1 305 ? -19.658 7.450 -3.462 1.00 91.06 305 GLY A N 1
ATOM 2335 C CA . GLY A 1 305 ? -21.084 7.338 -3.170 1.00 91.06 305 GLY A CA 1
ATOM 2336 C C . GLY A 1 305 ? -21.283 6.670 -1.811 1.00 91.06 305 GLY A C 1
ATOM 2337 O O . GLY A 1 305 ? -20.739 7.121 -0.809 1.00 91.06 305 GLY A O 1
ATOM 2338 N N . GLU A 1 306 ? -22.028 5.568 -1.787 1.00 88.75 306 GLU A N 1
ATOM 2339 C CA . GLU A 1 306 ? -22.269 4.771 -0.574 1.00 88.75 306 GLU A CA 1
ATOM 2340 C C . GLU A 1 306 ? -21.327 3.561 -0.449 1.00 88.75 306 GLU A C 1
ATOM 2342 O O . GLU A 1 306 ? -21.409 2.798 0.511 1.00 88.75 306 GLU A O 1
ATOM 2347 N N . LYS A 1 307 ? -20.437 3.351 -1.428 1.00 95.00 307 LYS A N 1
ATOM 2348 C CA . LYS A 1 307 ? -19.567 2.172 -1.489 1.00 95.00 307 LYS A CA 1
ATOM 2349 C C . LYS A 1 307 ? -18.182 2.476 -0.930 1.00 95.00 307 LYS A C 1
ATOM 2351 O O . LYS A 1 307 ? -17.558 3.463 -1.320 1.00 95.00 307 LYS A O 1
ATOM 2356 N N . ILE A 1 308 ? -17.699 1.581 -0.071 1.00 96.75 308 ILE A N 1
ATOM 2357 C CA . ILE A 1 308 ? -16.315 1.546 0.409 1.00 96.75 308 ILE A CA 1
ATOM 2358 C C . ILE A 1 308 ? -15.500 0.672 -0.546 1.00 96.75 308 ILE A C 1
ATOM 2360 O O . ILE A 1 308 ? -15.918 -0.436 -0.876 1.00 96.75 308 ILE A O 1
ATOM 2364 N N . TYR A 1 309 ? -14.336 1.166 -0.948 1.00 97.25 309 TYR A N 1
ATOM 2365 C CA . TYR A 1 309 ? -13.350 0.457 -1.751 1.00 97.25 309 TYR A CA 1
ATOM 2366 C C . TYR A 1 309 ? -12.039 0.331 -0.982 1.00 97.25 309 TYR A C 1
ATOM 2368 O O . TYR A 1 309 ? -11.604 1.283 -0.330 1.00 97.25 309 TYR A O 1
ATOM 2376 N N . LEU A 1 310 ? -11.395 -0.826 -1.103 1.00 96.31 310 LEU A N 1
ATOM 2377 C CA . LEU A 1 310 ? -10.052 -1.070 -0.587 1.00 96.31 310 LEU A CA 1
ATOM 2378 C C . LEU A 1 310 ? -9.030 -0.828 -1.690 1.00 96.31 310 LEU A C 1
ATOM 2380 O O . LEU A 1 310 ? -9.097 -1.448 -2.751 1.00 96.31 310 LEU A O 1
ATOM 2384 N N . LEU A 1 311 ? -8.083 0.069 -1.437 1.00 94.50 311 LEU A N 1
ATOM 2385 C CA . LEU A 1 311 ? -7.044 0.423 -2.401 1.00 94.50 311 LEU A CA 1
ATOM 2386 C C . LEU A 1 311 ? -5.749 -0.341 -2.137 1.00 94.50 311 LEU A C 1
ATOM 2388 O O . LEU A 1 311 ? -5.048 -0.690 -3.079 1.00 94.50 311 LEU A O 1
ATOM 2392 N N . GLN A 1 312 ? -5.431 -0.604 -0.869 1.00 92.44 312 GLN A N 1
ATOM 2393 C CA . GLN A 1 312 ? -4.224 -1.322 -0.469 1.00 92.44 312 GLN A CA 1
ATOM 2394 C C . GLN A 1 312 ? -4.366 -1.860 0.958 1.00 92.44 312 GLN A C 1
ATOM 2396 O O . GLN A 1 312 ? -5.088 -1.289 1.771 1.00 92.44 312 GLN A O 1
ATOM 2401 N N . THR A 1 313 ? -3.640 -2.931 1.278 1.00 91.81 313 THR A N 1
ATOM 2402 C CA . THR A 1 313 ? -3.445 -3.401 2.653 1.00 91.81 313 THR A CA 1
ATOM 2403 C C . THR A 1 313 ? -1.995 -3.832 2.868 1.00 91.81 313 THR A C 1
ATOM 2405 O O . THR A 1 313 ? -1.332 -4.259 1.917 1.00 91.81 313 THR A O 1
ATOM 2408 N N . ARG A 1 314 ? -1.489 -3.670 4.092 1.00 90.56 314 ARG A N 1
ATOM 2409 C CA . ARG A 1 314 ? -0.162 -4.120 4.527 1.00 90.56 314 ARG A CA 1
ATOM 2410 C C . ARG A 1 314 ? -0.147 -4.412 6.034 1.00 90.56 314 ARG A C 1
ATOM 2412 O O . ARG A 1 314 ? -0.868 -3.750 6.781 1.00 90.56 314 ARG A O 1
ATOM 2419 N N . PRO A 1 315 ? 0.703 -5.332 6.518 1.00 90.69 315 PRO A N 1
ATOM 2420 C CA . PRO A 1 315 ? 0.825 -5.584 7.949 1.00 90.69 315 PRO A CA 1
ATOM 2421 C C . PRO A 1 315 ? 1.416 -4.382 8.695 1.00 90.69 315 PRO A C 1
ATOM 2423 O O . PRO A 1 315 ? 2.352 -3.737 8.220 1.00 90.69 315 PRO A O 1
ATOM 2426 N N . ILE A 1 316 ? 0.923 -4.116 9.908 1.00 89.94 316 ILE A N 1
ATOM 2427 C CA . ILE A 1 316 ? 1.532 -3.117 10.797 1.00 89.94 316 ILE A CA 1
ATOM 2428 C C . ILE A 1 316 ? 2.771 -3.730 11.463 1.00 89.94 316 ILE A C 1
ATOM 2430 O O . ILE A 1 316 ? 2.661 -4.564 12.362 1.00 89.94 316 ILE A O 1
ATOM 2434 N N . THR A 1 317 ? 3.961 -3.284 11.060 1.00 84.50 317 THR A N 1
ATOM 2435 C CA . THR A 1 317 ? 5.249 -3.801 11.565 1.00 84.50 317 THR A CA 1
ATOM 2436 C C . THR A 1 317 ? 5.802 -3.034 12.767 1.00 84.50 317 THR A C 1
ATOM 2438 O O . THR A 1 317 ? 6.719 -3.502 13.435 1.00 84.50 317 THR A O 1
ATOM 2441 N N . THR A 1 318 ? 5.234 -1.871 13.089 1.00 87.12 318 THR A N 1
ATOM 2442 C CA . THR A 1 318 ? 5.694 -1.001 14.185 1.00 87.12 318 THR A CA 1
ATOM 2443 C C . THR A 1 318 ? 5.129 -1.382 15.550 1.00 87.12 318 THR A C 1
ATOM 2445 O O . THR A 1 318 ? 5.508 -0.784 16.560 1.00 87.12 318 THR A O 1
ATOM 2448 N N . LEU A 1 319 ? 4.210 -2.352 15.610 1.00 89.12 319 LEU A N 1
ATOM 2449 C CA . LEU A 1 319 ? 3.581 -2.714 16.869 1.00 89.12 319 LEU A CA 1
ATOM 2450 C C . LEU A 1 319 ? 4.527 -3.514 17.763 1.00 89.12 319 LEU A C 1
ATOM 2452 O O . LEU A 1 319 ? 5.105 -4.512 17.333 1.00 89.12 319 LEU A O 1
ATOM 2456 N N . PHE A 1 320 ? 4.591 -3.167 19.050 1.00 89.06 320 PHE A N 1
ATOM 2457 C CA . PHE A 1 320 ? 5.296 -4.007 20.015 1.00 89.06 320 PHE A CA 1
ATOM 2458 C C . PHE A 1 320 ? 4.610 -5.386 20.080 1.00 89.06 320 PHE A C 1
ATOM 2460 O O . PHE A 1 320 ? 3.378 -5.444 20.207 1.00 89.06 320 PHE A O 1
ATOM 2467 N N . PRO A 1 321 ? 5.351 -6.500 19.944 1.00 89.19 321 PRO A N 1
ATOM 2468 C CA . PRO A 1 321 ? 4.759 -7.831 19.890 1.00 89.19 321 PRO A CA 1
ATOM 2469 C C . PRO A 1 321 ? 4.133 -8.220 21.230 1.00 89.19 321 PRO A C 1
ATOM 2471 O O . PRO A 1 321 ? 4.542 -7.761 22.295 1.00 89.19 321 PRO A O 1
ATOM 2474 N N . LEU A 1 322 ? 3.137 -9.101 21.177 1.00 88.56 322 LEU A N 1
ATOM 2475 C CA . LEU A 1 322 ? 2.531 -9.660 22.383 1.00 88.56 322 LEU A CA 1
ATOM 2476 C C . LEU A 1 322 ? 3.394 -10.805 22.939 1.00 88.56 322 LEU A C 1
ATOM 2478 O O . LEU A 1 322 ? 4.038 -11.502 22.149 1.00 88.56 322 LEU A O 1
ATOM 2482 N N . PRO A 1 323 ? 3.377 -11.041 24.263 1.00 86.12 323 PRO A N 1
ATOM 2483 C CA . PRO A 1 323 ? 4.036 -12.193 24.861 1.00 86.12 323 PRO A CA 1
ATOM 2484 C C . PRO A 1 323 ? 3.613 -13.525 24.241 1.00 86.12 323 PRO A C 1
ATOM 2486 O O . PRO A 1 323 ? 2.437 -13.738 23.930 1.00 86.12 323 PRO A O 1
ATOM 2489 N N . ALA A 1 324 ? 4.589 -14.420 24.078 1.00 77.06 324 ALA A N 1
ATOM 2490 C CA . ALA A 1 324 ? 4.386 -15.776 23.586 1.00 77.06 324 ALA A CA 1
ATOM 2491 C C . ALA A 1 324 ? 4.775 -16.808 24.667 1.00 77.06 324 ALA A C 1
ATOM 2493 O O . ALA A 1 324 ? 5.849 -16.679 25.259 1.00 77.06 324 ALA A O 1
ATOM 2494 N N . PRO A 1 325 ? 3.955 -17.850 24.912 1.00 75.69 325 PRO A N 1
ATOM 2495 C CA . PRO A 1 325 ? 2.654 -18.118 24.291 1.00 75.69 325 PRO A CA 1
ATOM 2496 C C . PRO A 1 325 ? 1.574 -17.128 24.754 1.00 75.69 325 PRO A C 1
ATOM 2498 O O . PRO A 1 325 ? 1.619 -16.629 25.878 1.00 75.69 325 PRO A O 1
ATOM 2501 N N . ARG A 1 326 ? 0.586 -16.857 23.889 1.00 78.44 326 ARG A N 1
ATOM 2502 C CA . ARG A 1 326 ? -0.583 -16.062 24.289 1.00 78.44 326 ARG A CA 1
ATOM 2503 C C . ARG A 1 326 ? -1.358 -16.812 25.384 1.00 78.44 326 ARG A C 1
ATOM 2505 O O . ARG A 1 326 ? -1.483 -18.037 25.280 1.00 78.44 326 ARG A O 1
ATOM 2512 N N . PRO A 1 327 ? -1.907 -16.112 26.393 1.00 79.75 327 PRO A N 1
ATOM 2513 C CA . PRO A 1 327 ? -2.807 -16.727 27.359 1.00 79.75 327 PRO A CA 1
ATOM 2514 C C . PRO A 1 327 ? -3.964 -17.437 26.656 1.00 79.75 327 PRO A C 1
ATOM 2516 O O . PRO A 1 327 ? -4.491 -16.943 25.661 1.00 79.75 327 PRO A O 1
ATOM 2519 N N . GLN A 1 328 ? -4.353 -18.602 27.173 1.00 79.19 328 GLN A N 1
ATOM 2520 C CA . GLN A 1 328 ? -5.477 -19.374 26.628 1.00 79.19 328 GLN A CA 1
ATOM 2521 C C . GLN A 1 328 ? -6.834 -18.899 27.164 1.00 79.19 328 GLN A C 1
ATOM 2523 O O . GLN A 1 328 ? -7.879 -19.281 26.639 1.00 79.19 328 GLN A O 1
ATOM 2528 N N . ASP A 1 329 ? -6.829 -18.081 28.216 1.00 84.06 329 ASP A N 1
ATOM 2529 C CA . ASP A 1 329 ? -8.034 -17.491 28.778 1.00 84.06 329 ASP A CA 1
ATOM 2530 C C . ASP A 1 329 ? -8.373 -16.138 28.117 1.00 84.06 329 ASP A C 1
ATOM 2532 O O . ASP A 1 329 ? -7.587 -15.555 27.371 1.00 84.06 329 ASP A O 1
ATOM 2536 N N . LYS A 1 330 ? -9.589 -15.647 28.378 1.00 80.69 330 LYS A N 1
ATOM 2537 C CA . LYS A 1 330 ? -10.082 -14.348 27.886 1.00 80.69 330 LYS A CA 1
ATOM 2538 C C . LYS A 1 330 ? -9.924 -13.220 28.915 1.00 80.69 330 LYS A C 1
ATOM 2540 O O . LYS A 1 330 ? -10.571 -12.182 28.776 1.00 80.69 330 LYS A O 1
ATOM 2545 N N . ALA A 1 331 ? -9.165 -13.435 29.988 1.00 86.31 331 ALA A N 1
ATOM 2546 C CA . ALA A 1 331 ? -9.001 -12.445 31.041 1.00 86.31 331 ALA A CA 1
ATOM 2547 C C . ALA A 1 331 ? -8.069 -11.311 30.592 1.00 86.31 331 ALA A C 1
ATOM 2549 O O . ALA A 1 331 ? -7.334 -11.415 29.611 1.00 86.31 331 ALA A O 1
ATOM 2550 N N . LEU A 1 332 ? -8.101 -10.201 31.328 1.00 86.81 332 LEU A N 1
ATOM 2551 C CA . LEU A 1 332 ? -7.111 -9.145 31.170 1.00 86.81 332 LEU A CA 1
ATOM 2552 C C . LEU A 1 332 ? -5.816 -9.573 31.872 1.00 86.81 332 LEU A C 1
ATOM 2554 O O . LEU A 1 332 ? -5.823 -9.814 33.079 1.00 86.81 332 LEU A O 1
ATOM 2558 N N . HIS A 1 333 ? -4.715 -9.628 31.124 1.00 87.06 333 HIS A N 1
ATOM 2559 C CA . HIS A 1 333 ? -3.381 -9.921 31.656 1.00 87.06 333 HIS A CA 1
ATOM 2560 C C . HIS A 1 333 ? -2.558 -8.639 31.748 1.00 87.06 333 HIS A C 1
ATOM 2562 O O . HIS A 1 333 ? -2.520 -7.852 30.801 1.00 87.06 333 HIS A O 1
ATOM 2568 N N . LEU A 1 334 ? -1.891 -8.445 32.884 1.00 88.44 334 LEU A N 1
ATOM 2569 C CA . LEU A 1 334 ? -0.935 -7.364 33.105 1.00 88.44 334 LEU A CA 1
ATOM 2570 C C . LEU A 1 334 ? 0.468 -7.973 33.138 1.00 88.44 334 LEU A C 1
ATOM 2572 O O . LEU A 1 334 ? 0.718 -8.849 33.959 1.00 88.44 334 LEU A O 1
ATOM 2576 N N . TYR A 1 335 ? 1.360 -7.486 32.278 1.00 88.38 335 TYR A N 1
ATOM 2577 C CA . TYR A 1 335 ? 2.748 -7.939 32.206 1.00 88.38 335 TYR A CA 1
ATOM 2578 C C . TYR A 1 335 ? 3.682 -6.862 32.744 1.00 88.38 335 TYR A C 1
ATOM 2580 O O . TYR A 1 335 ? 3.647 -5.719 32.278 1.00 88.38 335 TYR A O 1
ATOM 2588 N N . LEU A 1 336 ? 4.547 -7.221 33.688 1.00 89.38 336 LEU A N 1
ATOM 2589 C CA . LEU A 1 336 ? 5.557 -6.308 34.221 1.00 89.38 336 LEU A CA 1
ATOM 2590 C C . LEU A 1 336 ? 6.901 -6.546 33.522 1.00 89.38 336 LEU A C 1
ATOM 2592 O O . LEU A 1 336 ? 7.373 -7.676 33.439 1.00 89.38 336 LEU A O 1
ATOM 2596 N N . SER A 1 337 ? 7.536 -5.485 33.017 1.00 90.12 337 SER A N 1
ATOM 2597 C CA . SER A 1 337 ? 8.820 -5.599 32.314 1.00 90.12 337 SER A CA 1
ATOM 2598 C C . SER A 1 337 ? 9.984 -5.825 33.286 1.00 90.12 337 SER A C 1
ATOM 2600 O O . SER A 1 337 ? 10.385 -4.913 34.012 1.00 90.12 337 SER A O 1
ATOM 2602 N N . LEU A 1 338 ? 10.584 -7.017 33.240 1.00 87.06 338 LEU A N 1
ATOM 2603 C CA . LEU A 1 338 ? 11.795 -7.344 34.000 1.00 87.06 338 LEU A CA 1
ATOM 2604 C C . LEU A 1 338 ? 13.008 -6.563 33.486 1.00 87.06 338 LEU A C 1
ATOM 2606 O O . LEU A 1 338 ? 13.830 -6.110 34.277 1.00 87.06 338 LEU A O 1
ATOM 2610 N N . SER A 1 339 ? 13.069 -6.330 32.173 1.00 84.12 339 SER A N 1
ATOM 2611 C CA . SER A 1 339 ? 14.069 -5.472 31.527 1.00 84.12 339 SER A CA 1
ATOM 2612 C C . SER A 1 339 ? 14.146 -4.078 32.162 1.00 84.12 339 SER A C 1
ATOM 2614 O O . SER A 1 339 ? 15.238 -3.576 32.408 1.00 84.12 339 SER A O 1
ATOM 2616 N N . HIS A 1 340 ? 13.004 -3.467 32.503 1.00 87.50 340 HIS A N 1
ATOM 2617 C CA . HIS A 1 340 ? 12.997 -2.172 33.195 1.00 87.50 340 HIS A CA 1
ATOM 2618 C C . HIS A 1 340 ? 13.453 -2.291 34.652 1.00 87.50 340 HIS A C 1
ATOM 2620 O O . HIS A 1 340 ? 14.225 -1.456 35.112 1.00 87.50 340 HIS A O 1
ATOM 2626 N N . ALA A 1 341 ? 13.029 -3.339 35.365 1.00 84.94 341 ALA A N 1
ATOM 2627 C CA . ALA A 1 341 ? 13.456 -3.579 36.745 1.00 84.94 341 ALA A CA 1
ATOM 2628 C C . ALA A 1 341 ? 14.976 -3.808 36.863 1.00 84.94 341 ALA A C 1
ATOM 2630 O O . ALA A 1 341 ? 15.582 -3.441 37.865 1.00 84.94 341 ALA A O 1
ATOM 2631 N N . GLN A 1 342 ? 15.589 -4.390 35.830 1.00 83.12 342 GLN A N 1
ATOM 2632 C CA . GLN A 1 342 ? 17.028 -4.656 35.746 1.00 83.12 342 GLN A CA 1
ATOM 2633 C C . GLN A 1 342 ? 17.825 -3.519 35.090 1.00 83.12 342 GLN A C 1
ATOM 2635 O O . GLN A 1 342 ? 19.047 -3.608 35.017 1.00 83.12 342 GLN A O 1
ATOM 2640 N N . VAL A 1 343 ? 17.156 -2.466 34.600 1.00 88.38 343 VAL A N 1
ATOM 2641 C CA . VAL A 1 343 ? 17.778 -1.372 33.826 1.00 88.38 343 VAL A CA 1
ATOM 2642 C C . VAL A 1 343 ? 18.514 -1.898 32.577 1.00 88.38 343 VAL A C 1
ATOM 2644 O O . VAL A 1 343 ? 19.525 -1.361 32.136 1.00 88.38 343 VAL A O 1
ATOM 2647 N N . MET A 1 344 ? 17.986 -2.967 31.979 1.00 86.12 344 MET A N 1
ATOM 2648 C CA . MET A 1 344 ? 18.501 -3.612 30.773 1.00 86.12 344 MET A CA 1
ATOM 2649 C C . MET A 1 344 ? 17.441 -3.522 29.671 1.00 86.12 344 MET A C 1
ATOM 2651 O O . MET A 1 344 ? 16.612 -4.417 29.507 1.00 86.12 344 MET A O 1
ATOM 2655 N N . LEU A 1 345 ? 17.432 -2.400 28.947 1.00 85.69 345 LEU A N 1
ATOM 2656 C CA . LEU A 1 345 ? 16.388 -2.076 27.962 1.00 85.69 345 LEU A CA 1
ATOM 2657 C C . LEU A 1 345 ? 16.662 -2.636 26.559 1.00 85.69 345 LEU A C 1
ATOM 2659 O O . LEU A 1 345 ? 15.739 -2.695 25.730 1.00 85.69 345 LEU A O 1
ATOM 2663 N N . ASP A 1 346 ? 17.903 -3.055 26.315 1.00 88.56 346 ASP A N 1
ATOM 2664 C CA . ASP A 1 346 ? 18.324 -3.647 25.052 1.00 88.56 346 ASP A CA 1
ATOM 2665 C C . ASP A 1 346 ? 17.670 -5.021 24.842 1.00 88.56 346 ASP A C 1
ATOM 2667 O O . ASP A 1 346 ? 17.534 -5.801 25.793 1.00 88.56 346 ASP A O 1
ATOM 2671 N N . PRO A 1 347 ? 17.269 -5.351 23.601 1.00 87.94 347 PRO A N 1
ATOM 2672 C CA . PRO A 1 347 ? 16.769 -6.677 23.275 1.00 87.94 347 PRO A CA 1
ATOM 2673 C C . PRO A 1 347 ? 17.800 -7.767 23.595 1.00 87.94 347 PRO A C 1
ATOM 2675 O O . PRO A 1 347 ? 18.950 -7.737 23.154 1.00 87.94 347 PRO A O 1
ATOM 2678 N N . ILE A 1 348 ? 17.357 -8.781 24.327 1.00 88.88 348 ILE A N 1
ATOM 2679 C CA . ILE A 1 348 ? 18.106 -9.995 24.619 1.00 88.88 348 ILE A CA 1
ATOM 2680 C C . ILE A 1 348 ? 18.005 -10.922 23.407 1.00 88.88 348 ILE A C 1
ATOM 2682 O O . ILE A 1 348 ? 16.918 -11.213 22.903 1.00 88.88 348 ILE A O 1
ATOM 2686 N N . LYS A 1 349 ? 19.149 -11.429 22.944 1.00 90.44 349 LYS A N 1
ATOM 2687 C CA . LYS A 1 349 ? 19.181 -12.459 21.897 1.00 90.44 349 LYS A CA 1
ATOM 2688 C C . LYS A 1 349 ? 18.466 -13.726 22.375 1.00 90.44 349 LYS A C 1
ATOM 2690 O O . LYS A 1 349 ? 18.493 -14.047 23.560 1.00 90.44 349 LYS A O 1
ATOM 2695 N N . ARG A 1 350 ? 17.908 -14.495 21.436 1.00 86.38 350 ARG A N 1
ATOM 2696 C CA . ARG A 1 350 ? 17.084 -15.687 21.713 1.00 86.38 350 ARG A CA 1
ATOM 2697 C C . ARG A 1 350 ? 17.711 -16.664 22.716 1.00 86.38 350 ARG A C 1
ATOM 2699 O O . ARG A 1 350 ? 17.077 -16.991 23.706 1.00 86.38 350 ARG A O 1
ATOM 2706 N N . MET A 1 351 ? 18.989 -17.007 22.543 1.00 90.75 351 MET A N 1
ATOM 2707 C CA . MET A 1 351 ? 19.714 -17.879 23.481 1.00 90.75 351 MET A CA 1
ATOM 2708 C C . MET A 1 351 ? 19.757 -17.321 24.916 1.00 90.75 351 MET A C 1
ATOM 2710 O O . MET A 1 351 ? 19.684 -18.078 25.879 1.00 90.75 351 MET A O 1
ATOM 2714 N N . GLY A 1 352 ? 19.863 -15.999 25.073 1.00 87.38 352 GLY A N 1
ATOM 2715 C CA . GLY A 1 352 ? 19.826 -15.359 26.387 1.00 87.38 352 GLY A CA 1
ATOM 2716 C C . GLY A 1 352 ? 18.440 -15.438 27.028 1.00 87.38 352 GLY A C 1
ATOM 2717 O O . GLY A 1 352 ? 18.345 -15.700 28.223 1.00 87.38 352 GLY A O 1
ATOM 2718 N N . ILE A 1 353 ? 17.373 -15.269 26.241 1.00 85.81 353 ILE A N 1
ATOM 2719 C CA . ILE A 1 353 ? 15.986 -15.432 26.709 1.00 85.81 353 ILE A CA 1
ATOM 2720 C C . ILE A 1 353 ? 15.744 -16.868 27.174 1.00 85.81 353 ILE A C 1
ATOM 2722 O O . ILE A 1 353 ? 15.252 -17.064 28.284 1.00 85.81 353 ILE A O 1
ATOM 2726 N N . ASP A 1 354 ? 16.153 -17.854 26.372 1.00 85.75 354 ASP A N 1
ATOM 2727 C CA . ASP A 1 354 ? 15.989 -19.275 26.694 1.00 85.75 354 ASP A CA 1
ATOM 2728 C C . ASP A 1 354 ? 16.721 -19.631 28.002 1.00 85.75 354 ASP A C 1
ATOM 2730 O O . ASP A 1 354 ? 16.176 -20.321 28.865 1.00 85.75 354 ASP A O 1
ATOM 2734 N N . MET A 1 355 ? 17.934 -19.097 28.201 1.00 87.06 355 MET A N 1
ATOM 2735 C CA . MET A 1 355 ? 18.697 -19.283 29.440 1.00 87.06 355 MET A CA 1
ATOM 2736 C C . MET A 1 355 ? 17.977 -18.684 30.656 1.00 87.06 355 MET A C 1
ATOM 2738 O O . MET A 1 355 ? 17.891 -19.330 31.700 1.00 87.06 355 MET A O 1
ATOM 2742 N N . TRP A 1 356 ? 17.424 -17.475 30.526 1.00 83.56 356 TRP A N 1
ATOM 2743 C CA . TRP A 1 356 ? 16.651 -16.834 31.593 1.00 83.56 356 TRP A CA 1
ATOM 2744 C C . TRP A 1 356 ? 15.402 -17.631 31.964 1.00 83.56 356 TRP A C 1
ATOM 2746 O O . TRP A 1 356 ? 15.148 -17.849 33.148 1.00 83.56 356 TRP A O 1
ATOM 2756 N N . GLN A 1 357 ? 14.648 -18.099 30.968 1.00 81.88 357 GLN A N 1
ATOM 2757 C CA . GLN A 1 357 ? 13.448 -18.907 31.186 1.00 81.88 357 GLN A CA 1
ATOM 2758 C C . GLN A 1 357 ? 13.772 -20.261 31.836 1.00 81.88 357 GLN A C 1
ATOM 2760 O O . GLN A 1 357 ? 12.991 -20.747 32.652 1.00 81.88 357 GLN A O 1
ATOM 2765 N N . LEU A 1 358 ? 14.937 -20.844 31.531 1.00 84.88 358 LEU A N 1
ATOM 2766 C CA . LEU A 1 358 ? 15.399 -22.093 32.139 1.00 84.88 358 LEU A CA 1
ATOM 2767 C C . LEU A 1 358 ? 15.871 -21.906 33.589 1.00 84.88 358 LEU A C 1
ATOM 2769 O O . LEU A 1 358 ? 15.573 -22.736 34.446 1.00 84.88 358 LEU A O 1
ATOM 2773 N N . MET A 1 359 ? 16.595 -20.820 33.876 1.00 82.56 359 MET A N 1
ATOM 2774 C CA . MET A 1 359 ? 17.096 -20.529 35.225 1.00 82.56 359 MET A CA 1
ATOM 2775 C C . MET A 1 359 ? 15.996 -20.038 36.173 1.00 82.56 359 MET A C 1
ATOM 2777 O O . MET A 1 359 ? 16.027 -20.345 37.365 1.00 82.56 359 MET A O 1
ATOM 2781 N N . PHE A 1 360 ? 15.027 -19.282 35.654 1.00 79.56 360 PHE A N 1
ATOM 2782 C CA . PHE A 1 360 ? 13.985 -18.621 36.440 1.00 79.56 360 PHE A CA 1
ATOM 2783 C C . PHE A 1 360 ? 12.587 -18.864 35.843 1.00 79.56 360 PHE A C 1
ATOM 2785 O O . PHE A 1 360 ? 11.921 -17.913 35.435 1.00 79.56 360 PHE A O 1
ATOM 2792 N N . PRO A 1 361 ? 12.093 -20.118 35.812 1.00 68.62 361 PRO A N 1
ATOM 2793 C CA . PRO A 1 361 ? 10.803 -20.441 35.190 1.00 68.62 361 PRO A CA 1
ATOM 2794 C C . PRO A 1 361 ? 9.616 -19.788 35.914 1.00 68.62 361 PRO A C 1
ATOM 2796 O O . PRO A 1 361 ? 8.601 -19.455 35.302 1.00 68.62 361 PRO A O 1
ATOM 2799 N N . THR A 1 362 ? 9.750 -19.572 37.225 1.00 70.44 362 THR A N 1
ATOM 2800 C CA . THR A 1 362 ? 8.777 -18.839 38.037 1.00 70.44 362 THR A CA 1
ATOM 2801 C C . THR A 1 362 ? 9.489 -17.919 39.012 1.00 70.44 362 THR A C 1
ATOM 2803 O O . THR A 1 362 ? 10.349 -18.375 39.771 1.00 70.44 362 THR A O 1
ATOM 2806 N N . LEU A 1 363 ? 9.080 -16.656 39.061 1.00 64.50 363 LEU A N 1
ATOM 2807 C CA . LEU A 1 363 ? 9.504 -15.718 40.095 1.00 64.50 363 LEU A CA 1
ATOM 2808 C C . LEU A 1 363 ? 8.431 -15.671 41.187 1.00 64.50 363 LEU A C 1
ATOM 2810 O O . LEU A 1 363 ? 7.241 -15.500 40.915 1.00 64.50 363 LEU A O 1
ATOM 2814 N N . LYS A 1 364 ? 8.848 -15.856 42.443 1.00 59.94 364 LYS A N 1
ATOM 2815 C CA . LYS A 1 364 ? 7.974 -15.673 43.606 1.00 59.94 364 LYS A CA 1
ATOM 2816 C C . LYS A 1 364 ? 8.066 -14.218 44.047 1.00 59.94 364 LYS A C 1
ATOM 2818 O O . LYS A 1 364 ? 9.105 -13.803 44.551 1.00 59.94 364 LYS A O 1
ATOM 2823 N N . LEU A 1 365 ? 6.984 -13.460 43.892 1.00 56.16 365 LEU A N 1
ATOM 2824 C CA . LEU A 1 365 ? 6.842 -12.189 44.600 1.00 56.16 365 LEU A CA 1
ATOM 2825 C C . LEU A 1 365 ? 6.497 -12.478 46.064 1.00 56.16 365 LEU A C 1
ATOM 2827 O O . LEU A 1 365 ? 5.548 -13.204 46.363 1.00 56.16 365 LEU A O 1
ATOM 2831 N N . SER A 1 366 ? 7.274 -11.917 46.984 1.00 49.56 366 SER A N 1
ATOM 2832 C CA . SER A 1 366 ? 7.000 -11.959 48.419 1.00 49.56 366 SER A CA 1
ATOM 2833 C C . SER A 1 366 ? 5.796 -11.059 48.729 1.00 49.56 366 SER A C 1
ATOM 2835 O O . SER A 1 366 ? 5.877 -9.840 48.601 1.00 49.56 366 SER A O 1
ATOM 2837 N N . GLY A 1 367 ? 4.670 -11.651 49.131 1.00 55.47 367 GLY A N 1
ATOM 2838 C CA . GLY A 1 367 ? 3.439 -10.939 49.485 1.00 55.47 367 GLY A CA 1
ATOM 2839 C C . GLY A 1 367 ? 2.386 -11.868 50.110 1.00 55.47 367 GLY A C 1
ATOM 2840 O O . GLY A 1 367 ? 2.575 -13.085 50.109 1.00 55.47 367 GLY A O 1
ATOM 2841 N N . PRO A 1 368 ? 1.271 -11.328 50.643 1.00 47.16 368 PRO A N 1
ATOM 2842 C CA . PRO A 1 368 ? 0.266 -12.088 51.404 1.00 47.16 368 PRO A CA 1
ATOM 2843 C C . PRO A 1 368 ? -0.489 -13.147 50.580 1.00 47.16 368 PRO A C 1
ATOM 2845 O O . PRO A 1 368 ? -1.137 -14.020 51.149 1.00 47.16 368 PRO A O 1
ATOM 2848 N N . THR A 1 369 ? -0.381 -13.112 49.249 1.00 49.44 369 THR A N 1
ATOM 2849 C CA . THR A 1 369 ? -0.784 -14.211 48.363 1.00 49.44 369 THR A CA 1
ATOM 2850 C C . THR A 1 369 ? 0.430 -14.633 47.538 1.00 49.44 369 THR A C 1
ATOM 2852 O O . THR A 1 369 ? 0.870 -13.911 46.647 1.00 49.44 369 THR A O 1
ATOM 2855 N N . SER A 1 370 ? 1.024 -15.785 47.852 1.00 45.62 370 SER A N 1
ATOM 2856 C CA . SER A 1 370 ? 2.163 -16.323 47.106 1.00 45.62 370 SER A CA 1
ATOM 2857 C C . SER A 1 370 ? 1.699 -16.822 45.734 1.00 45.62 370 SER A C 1
ATOM 2859 O O . SER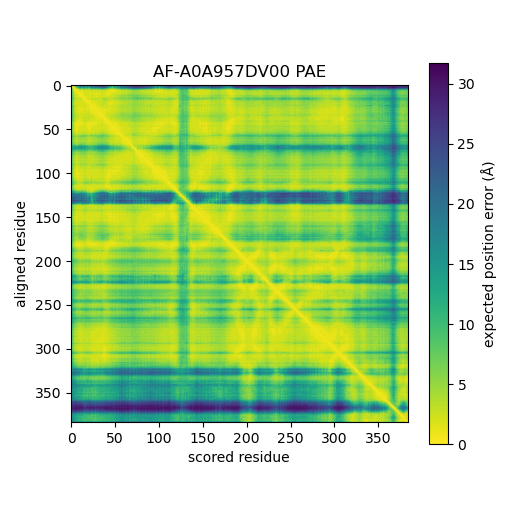 A 1 370 ? 1.298 -17.971 45.567 1.00 45.62 370 SER A O 1
ATOM 2861 N N . ARG A 1 371 ? 1.737 -15.947 44.727 1.00 56.41 371 ARG A N 1
ATOM 2862 C CA . ARG A 1 371 ? 1.522 -16.329 43.327 1.00 56.41 371 ARG A CA 1
ATOM 2863 C C . ARG A 1 371 ? 2.871 -16.544 42.649 1.00 56.41 371 ARG A C 1
ATOM 2865 O O . ARG A 1 371 ? 3.746 -15.684 42.706 1.00 56.41 371 ARG A O 1
ATOM 2872 N N . SER A 1 372 ? 3.046 -17.708 42.030 1.00 59.34 372 SER A N 1
ATOM 2873 C CA . SER A 1 372 ? 4.136 -17.944 41.085 1.00 59.34 372 SER A CA 1
ATOM 2874 C C . SER A 1 372 ? 3.815 -17.203 39.792 1.00 59.34 372 SER A C 1
ATOM 2876 O O . SER A 1 372 ? 2.810 -17.518 39.154 1.00 59.34 372 SER A O 1
ATOM 2878 N N . LEU A 1 373 ? 4.643 -16.231 39.421 1.00 68.56 373 LEU A N 1
ATOM 2879 C CA . LEU A 1 373 ? 4.515 -15.535 38.144 1.00 68.56 373 LEU A CA 1
ATOM 2880 C C . LEU A 1 373 ? 5.439 -16.190 37.127 1.00 68.56 373 LEU A C 1
ATOM 2882 O O . LEU A 1 373 ? 6.624 -16.402 37.399 1.00 68.56 373 LEU A O 1
ATOM 2886 N N . SER A 1 374 ? 4.869 -16.572 35.990 1.00 75.50 374 SER A N 1
ATOM 2887 C CA . SER A 1 374 ? 5.592 -17.193 34.886 1.00 75.50 374 SER A CA 1
ATOM 2888 C C . SER A 1 374 ? 6.367 -16.139 34.110 1.00 75.50 374 SER A C 1
ATOM 2890 O O . SER A 1 374 ? 5.790 -15.131 33.706 1.00 75.50 374 SER A O 1
ATOM 2892 N N . VAL A 1 375 ? 7.644 -16.396 33.840 1.00 81.19 375 VAL A N 1
ATOM 2893 C CA . VAL A 1 375 ? 8.438 -15.514 32.980 1.00 81.19 375 VAL A CA 1
ATOM 2894 C C . VAL A 1 375 ? 8.085 -15.770 31.516 1.00 81.19 375 VAL A C 1
ATOM 2896 O O . VAL A 1 375 ? 8.154 -16.898 31.030 1.00 81.19 375 VAL A O 1
ATOM 2899 N N . THR A 1 376 ? 7.736 -14.712 30.796 1.00 85.50 376 THR A N 1
ATOM 2900 C CA . THR A 1 376 ? 7.444 -14.740 29.360 1.00 85.50 376 THR A CA 1
ATOM 2901 C C . THR A 1 376 ? 8.341 -13.759 28.607 1.00 85.50 376 THR A C 1
ATOM 2903 O O . THR A 1 376 ? 9.085 -12.985 29.215 1.00 85.50 376 THR A O 1
ATOM 2906 N N . SER A 1 377 ? 8.313 -13.801 27.276 1.00 85.81 377 SER A N 1
ATOM 2907 C CA . SER A 1 377 ? 9.085 -12.880 26.447 1.00 85.81 377 SER A CA 1
ATOM 2908 C C . SER A 1 377 ? 8.268 -12.288 25.307 1.00 85.81 377 SER A C 1
ATOM 2910 O O . SER A 1 377 ? 7.365 -12.922 24.760 1.00 85.81 377 SER A O 1
ATOM 2912 N N . ALA A 1 378 ? 8.603 -11.049 24.962 1.00 88.19 378 ALA A N 1
ATOM 2913 C CA . ALA A 1 378 ? 8.052 -10.320 23.830 1.00 88.19 378 ALA A CA 1
ATOM 2914 C C . ALA A 1 378 ? 9.107 -9.343 23.304 1.00 88.19 378 ALA A C 1
ATOM 2916 O O . ALA A 1 378 ? 9.724 -8.626 24.088 1.00 88.19 378 ALA A O 1
ATOM 2917 N N . GLY A 1 379 ? 9.339 -9.313 21.989 1.00 84.75 379 GLY A N 1
ATOM 2918 C CA . GLY A 1 379 ? 10.197 -8.295 21.362 1.00 84.75 379 GLY A CA 1
ATOM 2919 C C . GLY A 1 379 ? 11.633 -8.293 21.886 1.00 84.75 379 GLY A C 1
ATOM 2920 O O . GLY A 1 379 ? 12.221 -7.234 22.077 1.00 84.75 379 GLY A O 1
ATOM 2921 N N . GLY A 1 380 ? 12.171 -9.474 22.202 1.00 85.44 380 GLY A N 1
ATOM 2922 C CA . GLY A 1 380 ? 13.505 -9.603 22.785 1.00 85.44 380 GLY A CA 1
ATOM 2923 C C . GLY A 1 380 ? 13.589 -9.223 24.270 1.00 85.44 380 GLY A C 1
ATOM 2924 O O . GLY A 1 380 ? 14.683 -9.125 24.807 1.00 85.44 380 GLY A O 1
ATOM 2925 N N . ARG A 1 381 ? 12.468 -8.977 24.954 1.00 88.62 381 ARG A N 1
ATOM 2926 C CA . ARG A 1 381 ? 12.432 -8.535 26.358 1.00 88.62 381 ARG A CA 1
ATOM 2927 C C . ARG A 1 381 ? 11.702 -9.537 27.240 1.00 88.62 381 ARG A C 1
ATOM 2929 O O . ARG A 1 381 ? 10.843 -10.274 26.758 1.00 88.62 381 ARG A O 1
ATOM 2936 N N . LEU A 1 382 ? 12.045 -9.546 28.529 1.00 87.25 382 LEU A N 1
ATOM 2937 C CA . LEU A 1 382 ? 11.464 -10.440 29.533 1.00 87.25 382 LEU A CA 1
ATOM 2938 C C . LEU A 1 382 ? 10.368 -9.739 30.339 1.00 87.25 382 LEU A C 1
ATOM 2940 O O . LEU A 1 382 ? 10.504 -8.573 30.730 1.00 87.25 382 LEU A O 1
ATOM 2944 N N . TYR A 1 383 ? 9.304 -10.484 30.617 1.00 87.75 383 TYR A N 1
ATOM 2945 C CA . TYR A 1 383 ? 8.131 -10.037 31.358 1.00 87.75 383 TYR A CA 1
ATOM 2946 C C . TYR A 1 383 ? 7.698 -11.092 32.376 1.00 87.75 383 TYR A C 1
ATOM 2948 O O . TYR A 1 383 ? 8.048 -12.265 32.238 1.00 87.75 383 TYR A O 1
ATOM 2956 N N . MET A 1 384 ? 6.923 -10.672 33.373 1.00 83.62 384 MET A N 1
ATOM 2957 C CA . MET A 1 384 ? 6.303 -11.529 34.390 1.00 83.62 384 MET A CA 1
ATOM 2958 C C . MET A 1 384 ? 4.821 -11.230 34.566 1.00 83.62 384 MET A C 1
ATOM 2960 O O . MET A 1 384 ? 4.434 -10.068 34.279 1.00 83.62 384 MET A O 1
#

pLDDT: mean 88.16, std 11.85, range [37.12, 98.0]

Sequence (384 aa):
MNADAPYTLPFSQIRAADLPLVGGKGANLGEMSHAGFPVPAGFCVTTHAFRDFVASCSQMKQFYAALDNISPDDLLTTRKIGEEIRQTLHDLPIPEAIATAVCQTWHNLDPHAAYAVRSSATAEDLPDASFAGQQDTYLNVRGEADLLDAVRRCWASLFTDRAILYRQQNNFAHEEVALSVVVQQMVLPQISGILFTADPVSQNRHICSIDASYGLGEALVAGLVSADLYRVDTRSNKLIEVKIGEKKLAIRPLPNGGTQQELLNEEQQTAQVLSESQAAALAQLGQQIEAHYQQPQDIEWAIAGEKIYLLQTRPITTLFPLPAPRPQDKALHLYLSLSHAQVMLDPIKRMGIDMWQLMFPTLKLSGPTSRSLSVTSAGGRLYM

Nearest PDB structures (foldseek):
  5hv1-assembly1_A  TM=9.603E-01  e=1.614E-36  Listeria monocytogenes
  5hv3-assembly1_A  TM=9.422E-01  e=4.163E-37  Listeria monocytogenes
  5hv2-assembly1_A  TM=9.484E-01  e=2.402E-34  Listeria monocytogenes
  5hv6-assembly1_A  TM=9.446E-01  e=2.704E-30  Listeria monocytogenes
  5hv6-assembly2_B  TM=9.403E-01  e=1.104E-29  Listeria monocytogenes

Mean predicted aligned error: 7.35 Å

Secondary structure (DSSP, 8-state):
--TT--SEEEGGG--GGGHHHHHHHHHHHHHHHHTT--PPPEEEE-HHHHHHHHHH-TTHHHHHHHHHTS-TT-HHHHHHHHHHHHHHHHHSPPPHHHHHHHHHHHHTT-TTS-EEEEEEETTTTSTT---TT-S-EEEEE-SHHHHHHHHHHHHHHTTSHHHHHHHHHTT--TTT--EEEEEEEPP--SEEEEEESS-TTT--TTEEEEEEEEB-THHHHTT-S--EEEEEETTTTEEEEEE-----EEEEE-TTSSEEEEEPPHHHHHS-SS-HHHHHHHHHHHHHHHHHHTS-EEEEEEEETTEEEEEEEEE--SSPPPPBSPPSS-SPP---BHHHHTT--SPPPHHHHHHHHHH-SEEE--SSS-PEEEPEEETTEEE-

Foldseek 3Di:
DPPPDAQKAWLCRADPVCCQWAADFSNQSSLCVPVVAFAFTWMKRTLVQLLVLLVQQPCNVVLLVQLVPDDLPCLVSLQVSLVVLLVSLLPRDRPPSSLVSVVVVCVVRPLAFFKKKWKHWSQCPDLPDHPDPQFDIFGRQHHSVSVRSSNSNRSSSCSHSVNSSSCVVVVHRSSVITIMMIIGGDDFFQKWWKKWCADLPVLHNQKIKIWMDGTDCVCVSVVVAHTWIWIARLVVLFTDDIDQGQGQWYWGADPVGGIDIDGDDPCRRRDDDDDSVRSSVVNVSQVVVCVVVVAIKIWIWGHHPNDIHTHGIDHDSSRFFDWPPDDPDPDDDDKDFVCVVVVNPDQAPPVRLVVCCVVPQWDFDDDPDTDTDGWIDTPSTIID

Radius of gyration: 24.14 Å; Cα contacts (8 Å, |Δi|>4): 728; chains: 1; bounding box: 54×50×80 Å

Solvent-accessible surface area (backbone atoms only — not comparable to full-atom values): 20965 Å² total; per-residue (Å²): 130,74,92,81,65,61,44,51,47,44,28,87,72,49,47,86,87,41,30,79,38,24,5,46,58,34,35,45,52,6,50,41,43,69,73,66,48,56,47,60,62,41,32,21,38,13,20,58,39,43,50,54,50,51,66,69,41,85,60,49,66,58,52,44,57,50,59,75,70,51,58,87,82,46,57,68,62,47,41,53,51,24,50,54,50,30,53,54,48,66,72,50,78,73,51,66,71,51,49,50,45,51,49,54,56,44,56,73,69,53,63,87,49,39,23,31,39,31,52,13,38,54,59,45,72,44,97,88,34,74,61,76,94,66,65,51,66,47,55,34,35,50,50,69,70,50,43,55,48,48,52,42,50,34,60,30,42,60,40,34,53,68,50,47,50,52,29,56,78,69,70,48,63,74,82,77,65,52,49,9,35,32,41,29,47,51,80,80,34,62,32,15,30,42,36,26,38,31,23,84,83,83,61,38,70,53,29,22,33,34,40,37,39,54,21,46,48,63,38,55,78,70,65,76,37,47,42,28,40,38,32,30,33,64,88,76,57,40,81,75,46,80,46,77,24,68,24,56,53,28,32,43,75,41,97,90,39,35,73,46,82,41,77,47,54,77,65,61,15,69,45,79,84,68,54,72,68,55,52,38,50,50,49,52,52,39,50,55,51,23,63,72,68,73,44,51,30,38,32,34,37,34,30,42,88,93,44,70,34,46,76,46,68,44,74,59,81,86,58,83,58,71,51,57,80,67,76,91,66,92,70,91,82,81,74,47,57,47,26,66,78,68,73,45,82,69,65,43,55,69,72,57,49,55,51,48,42,69,77,43,52,56,49,74,56,92,56,101,66,80,51,75,36,55,53,39,39,33,77,42,36,44,29,59